Protein AF-A0A1M4X8H1-F1 (afdb_monomer)

Secondary structure (DSSP, 8-state):
--EEEEETTEEEEEEEGGG--EEEEEETTEEEEEETTTS-SS-GGGBSS-EEEETTEEEEEEESS-THHHHHHHHHHTT---HHHHHHHHHHHHHHHHHHHT-EEEEEEEE---SS-EEEEES-TTS-EEEEESSPPPHHHHHHHHHHHS-EEEPPPEEEEEEGGGBPPPSS-TT-GGG-HHHHHHHHTTSS-SBTTTB-SS-HHHHHHHTTS-HHHHHHHHHSHHHHHHHHHHHTT---TTS-GGG--EEEEETTEEEEEE-HHHHHHHHHTT-SEEEEEEEEEEEPP--S------------------HHHHHHHHHHHHHTTT--HHHHHHHHHTT--HHHHHHHHHHHHTS-HHHHHHHHHHHHHH-----

pLDDT: mean 79.28, std 17.09, range [27.56, 97.06]

Mean predicted aligned error: 10.89 Å

Radius of gyration: 27.31 Å; Cα contacts (8 Å, |Δi|>4): 547; chains: 1; bounding box: 54×64×92 Å

Sequence (375 aa):
MSENSIKGNIITFKGTQKEQPVFTIKFNNSDFTYVSTRGLQGDKNELNEPFELLPSIYCTIKKRWDDDLQERYYNKYMNSSNFVKKFPFLLTMLINNYRYNNQDIEIILEIKNKRDNIEVSEGIFNDTNLIYKNKDDSLYEKTNKDRSESNYNVSEPLGMYVDTEKIFYPPAMGGGANRCIVWNIFQTLNLMNTFKEDYKAFDVNTMLEASSYNEEILELCSNYDTCSYILEKFRNGTYSTSEGMHDNIELTEYKGYYFPVEGKHRVCIAKRFKIPKIYAEVTGCIDIEKGEEQEDKPLYLKNLNFNSFTEEDILNAHYDVFKNLGLEDDNIKFLTEQGLTDAEVIEYIEKTTKKSLLELSREASEDKSKYKWGN

Foldseek 3Di:
DWDWDDDPQKIKTKDFLLVFWWKWKDWAPDIDIDTPPPPPPPDPVQAQDWDDLFQQKIKHKHWPDDPVPLVVLCVVPVPPPDVVSCVVNVVVVVVVVVCNRGTMMMMMIGRLFLAIWIWMWTDDPVDTDTDDTNDDDDPCRVQVVCVVPFDFDKDAWDKDKDFLVQEAQAQDDPPDQVQQPLSLLCVLLCQQPLDDNRDHVDGPRLSLVLLLPPPVSLVVQCPRPVSVVLLVCLVVVVDDPVPPPQQAFEWEDDPSHTHTDHPSSSSSSCVSVVSGIDIHTYMYTHGDDDDDDDDPPPPPPPPPVPPPDGSVSNRCSQCVSLVLLVDDPVLSSCCRSVNDRSNVNQVSSCVVSVHHSVRSSVVSVVVVVVPPPDD

Nearest PDB structures (foldseek):
  6ky4-assembly1_A  TM=6.522E-01  e=9.861E-02  Arabidopsis thaliana
  6sdk-assembly1_B  TM=2.630E-01  e=9.118E-03  Bacillus subtilis subsp. subtilis str. 168
  6pnq-assembly1_B  TM=2.101E-01  e=4.160E-01  Rattus norvegicus
  3nyb-assembly1_A  TM=2.176E-01  e=1.066E+00  Saccharomyces cerevisiae

Solvent-accessible surface area (backbone atoms only — not comparable to full-atom values): 21381 Å² total; per-residue (Å²): 128,70,54,74,49,75,60,89,54,35,40,36,46,33,29,33,49,67,72,41,57,36,34,28,42,32,52,66,87,37,79,45,78,47,46,80,81,77,79,67,89,81,54,87,80,54,60,68,40,78,43,77,50,36,76,49,27,31,38,29,41,41,64,83,72,77,77,61,62,59,56,58,50,44,76,74,47,74,90,60,90,48,66,82,68,46,48,60,52,54,52,48,50,52,50,48,50,54,45,57,38,64,32,56,35,39,41,36,38,40,54,46,38,53,49,64,48,41,37,34,24,42,36,51,100,90,66,55,46,84,73,48,67,78,58,78,76,49,72,66,55,49,54,52,50,51,56,70,75,50,63,57,48,75,48,76,72,42,81,44,77,42,55,37,87,46,38,54,67,36,76,60,66,87,84,51,50,92,75,34,74,68,48,38,38,38,51,63,51,32,37,51,61,36,39,93,91,61,44,49,83,32,55,55,29,53,45,57,56,26,47,44,76,37,65,69,56,45,51,53,46,53,69,34,73,72,48,26,54,53,51,49,28,58,75,70,66,66,66,59,85,87,47,58,85,92,69,45,32,30,30,39,35,51,98,87,32,30,44,57,74,38,40,36,67,62,53,46,51,34,52,55,69,65,43,67,60,46,73,29,37,35,27,40,57,43,78,56,79,94,72,78,87,74,75,78,70,77,78,77,70,72,80,70,80,70,77,82,75,54,50,64,56,54,31,51,31,56,51,50,40,44,40,76,65,68,46,55,71,72,58,56,45,47,49,28,48,72,33,50,50,68,40,52,47,52,53,49,50,26,65,73,55,71,40,50,69,66,55,52,26,51,55,52,51,56,57,52,62,74,62,67,75,78,132

Organism: NCBI:txid1123404

Structure (mmCIF, N/CA/C/O backbone):
data_AF-A0A1M4X8H1-F1
#
_entry.id   AF-A0A1M4X8H1-F1
#
loop_
_atom_site.group_PDB
_atom_site.id
_atom_site.type_symbol
_atom_site.label_atom_id
_atom_site.label_alt_id
_atom_site.label_comp_id
_atom_site.label_asym_id
_atom_site.label_entity_id
_atom_site.label_seq_id
_atom_site.pdbx_PDB_ins_code
_atom_site.Cartn_x
_atom_site.Cartn_y
_atom_site.Cartn_z
_atom_site.occupancy
_atom_site.B_iso_or_equiv
_atom_site.auth_seq_id
_atom_site.auth_comp_id
_atom_site.auth_asym_id
_atom_site.auth_atom_id
_atom_site.pdbx_PDB_model_num
ATOM 1 N N . MET A 1 1 ? -14.802 -17.863 30.064 1.00 43.75 1 MET A N 1
ATOM 2 C CA . MET A 1 1 ? -14.793 -18.555 28.748 1.00 43.75 1 MET A CA 1
ATOM 3 C C . MET A 1 1 ? -14.907 -17.466 27.715 1.00 43.75 1 MET A C 1
ATOM 5 O O . MET A 1 1 ? -15.976 -16.873 27.613 1.00 43.75 1 MET A O 1
ATOM 9 N N . SER A 1 2 ? -13.801 -17.155 27.044 1.00 57.81 2 SER A N 1
ATOM 10 C CA . SER A 1 2 ? -13.831 -16.251 25.906 1.00 57.81 2 SER A CA 1
ATOM 11 C C . SER A 1 2 ? -14.573 -16.924 24.755 1.00 57.81 2 SER A C 1
ATOM 13 O O . SER A 1 2 ? -14.403 -18.117 24.505 1.00 57.81 2 SER A O 1
ATOM 15 N N . GLU A 1 3 ? -15.461 -16.179 24.110 1.00 67.62 3 GLU A N 1
ATOM 16 C CA . GLU A 1 3 ? -16.191 -16.639 22.932 1.00 67.62 3 GLU A CA 1
ATOM 17 C C . GLU A 1 3 ? -15.924 -15.629 21.826 1.00 67.62 3 GLU A C 1
ATOM 19 O O . GLU A 1 3 ? -16.371 -14.481 21.897 1.00 67.62 3 GLU A O 1
ATOM 24 N N . ASN A 1 4 ? -15.157 -16.056 20.826 1.00 73.75 4 ASN A N 1
ATOM 25 C CA . ASN A 1 4 ? -14.855 -15.231 19.671 1.00 73.75 4 ASN A CA 1
ATOM 26 C C . ASN A 1 4 ? -15.752 -15.647 18.515 1.00 73.75 4 ASN A C 1
ATOM 28 O O . ASN A 1 4 ? -15.968 -16.835 18.269 1.00 73.75 4 ASN A O 1
ATOM 32 N N . SER A 1 5 ? -16.273 -14.665 17.791 1.00 79.88 5 SER A N 1
ATOM 33 C CA . SER A 1 5 ? -17.082 -14.920 16.603 1.00 79.88 5 SER A CA 1
ATOM 34 C C . SER A 1 5 ? -16.660 -14.011 15.466 1.00 79.88 5 SER A C 1
ATOM 36 O O . SER A 1 5 ? -16.426 -12.821 15.677 1.00 79.88 5 SER A O 1
ATOM 38 N N . ILE A 1 6 ? -16.635 -14.567 14.258 1.00 86.56 6 ILE A N 1
ATOM 39 C CA . ILE A 1 6 ? -16.392 -13.828 13.023 1.00 86.56 6 ILE A CA 1
ATOM 40 C C . ILE A 1 6 ? -17.665 -13.882 12.191 1.00 86.56 6 ILE A C 1
ATOM 42 O O . ILE A 1 6 ? -18.226 -14.956 11.962 1.00 86.56 6 ILE A O 1
ATOM 46 N N . LYS A 1 7 ? -18.111 -12.727 11.704 1.00 86.12 7 LYS A N 1
ATOM 47 C CA . LYS A 1 7 ? -19.209 -12.637 10.744 1.00 86.12 7 LYS A CA 1
ATOM 48 C C . LYS A 1 7 ? -18.837 -11.656 9.640 1.00 86.12 7 LYS A C 1
ATOM 50 O O . LYS A 1 7 ? -19.030 -10.452 9.777 1.00 86.12 7 LYS A O 1
ATOM 55 N N . GLY A 1 8 ? -18.321 -12.190 8.535 1.00 85.62 8 GLY A N 1
ATOM 56 C CA . GLY A 1 8 ? -17.800 -11.371 7.443 1.00 85.62 8 GLY A CA 1
ATOM 57 C C . GLY A 1 8 ? -16.584 -10.576 7.910 1.00 85.62 8 GLY A C 1
ATOM 58 O O . GLY A 1 8 ? -15.588 -11.165 8.315 1.00 85.62 8 GLY A O 1
ATOM 59 N N . ASN A 1 9 ? -16.691 -9.252 7.879 1.00 89.06 9 ASN A N 1
ATOM 60 C CA . ASN A 1 9 ? -15.641 -8.323 8.285 1.00 89.06 9 ASN A CA 1
ATOM 61 C C . ASN A 1 9 ? -15.756 -7.840 9.743 1.00 89.06 9 ASN A C 1
ATOM 63 O O . ASN A 1 9 ? -15.010 -6.954 10.158 1.00 89.06 9 ASN A O 1
ATOM 67 N N . ILE A 1 10 ? -16.705 -8.392 10.504 1.00 93.25 10 ILE A N 1
ATOM 68 C CA . ILE A 1 10 ? -16.899 -8.080 11.919 1.00 93.25 10 ILE A CA 1
ATOM 69 C C . ILE A 1 10 ? -16.307 -9.207 12.760 1.00 93.25 10 ILE A C 1
ATOM 71 O O . ILE A 1 10 ? -16.701 -10.370 12.620 1.00 93.25 10 ILE A O 1
ATOM 75 N N . ILE A 1 11 ? -15.398 -8.847 13.660 1.00 91.56 11 ILE A N 1
ATOM 76 C CA . ILE A 1 11 ? -14.773 -9.739 14.634 1.00 91.56 11 ILE A CA 1
ATOM 77 C C . ILE A 1 11 ? -15.236 -9.311 16.017 1.00 91.56 11 ILE A C 1
ATOM 79 O O . ILE A 1 11 ? -15.228 -8.130 16.353 1.00 91.56 11 ILE A O 1
ATOM 83 N N . THR A 1 12 ? -15.674 -10.264 16.827 1.00 89.25 12 THR A N 1
ATOM 84 C CA . THR A 1 12 ? -16.136 -9.996 18.187 1.00 89.25 12 THR A CA 1
ATOM 85 C C . THR A 1 12 ? -15.334 -10.819 19.172 1.00 89.25 12 THR A C 1
ATOM 87 O O . THR A 1 12 ? -15.290 -12.041 19.046 1.00 89.25 12 THR A O 1
ATOM 90 N N . PHE A 1 13 ? -14.757 -10.139 20.158 1.00 86.69 13 PHE A N 1
ATOM 91 C CA . PHE A 1 13 ? -14.056 -10.727 21.289 1.00 86.69 13 PHE A CA 1
ATOM 92 C C . PHE A 1 13 ? -14.892 -10.537 22.544 1.00 86.69 13 PHE A C 1
ATOM 94 O O . PHE A 1 13 ? -15.178 -9.403 22.939 1.00 86.69 13 PHE A O 1
ATOM 101 N N . LYS A 1 14 ? -15.282 -11.641 23.180 1.00 85.62 14 LYS A N 1
ATOM 102 C CA . LYS A 1 14 ? -16.001 -11.615 24.457 1.00 85.62 14 LYS A CA 1
ATOM 103 C C . LYS A 1 14 ? -15.141 -12.218 25.540 1.00 85.62 14 LYS A C 1
ATOM 105 O O . LYS A 1 14 ? -14.516 -13.253 25.338 1.00 85.62 14 LYS A O 1
ATOM 110 N N . GLY A 1 15 ? -15.161 -11.601 26.708 1.00 80.88 15 GLY A N 1
ATOM 111 C CA . GLY A 1 15 ? -14.486 -12.121 27.884 1.00 80.88 15 GLY A CA 1
ATOM 112 C C . GLY A 1 15 ? -14.862 -11.329 29.119 1.00 80.88 15 GLY A C 1
ATOM 113 O O . GLY A 1 15 ? -15.598 -10.344 29.058 1.00 80.88 15 GLY A O 1
ATOM 114 N N . THR A 1 16 ? -14.341 -11.755 30.257 1.00 77.88 16 THR A N 1
ATOM 115 C CA . THR A 1 16 ? -14.433 -10.958 31.482 1.00 77.88 16 THR A CA 1
ATOM 116 C C . THR A 1 16 ? -13.255 -9.990 31.574 1.00 77.88 16 THR A C 1
ATOM 118 O O . THR A 1 16 ? -12.155 -10.287 31.112 1.00 77.88 16 THR A O 1
ATOM 121 N N . GLN A 1 17 ? -13.436 -8.833 32.212 1.00 74.38 17 GLN A N 1
ATOM 122 C CA . GLN A 1 17 ? -12.347 -7.862 32.419 1.00 74.38 17 GLN A CA 1
ATOM 123 C C . GLN A 1 17 ? -11.106 -8.478 33.074 1.00 74.38 17 GLN A C 1
ATOM 125 O O . GLN A 1 17 ? -9.981 -8.132 32.717 1.00 74.38 17 GLN A O 1
ATOM 130 N N . LYS A 1 18 ? -11.296 -9.405 34.016 1.00 74.12 18 LYS A N 1
ATOM 131 C CA . LYS A 1 18 ? -10.210 -10.131 34.680 1.00 74.12 18 LYS A CA 1
ATOM 132 C C . LYS A 1 18 ? -9.420 -11.016 33.721 1.00 74.12 18 LYS A C 1
ATOM 134 O O . LYS A 1 18 ? -8.220 -11.172 33.920 1.00 74.12 18 LYS A O 1
ATOM 139 N N . GLU A 1 19 ? -10.078 -11.596 32.721 1.00 71.19 19 GLU A N 1
ATOM 140 C CA . GLU A 1 19 ? -9.427 -12.392 31.675 1.00 71.19 19 GLU A CA 1
ATOM 141 C C . GLU A 1 19 ? -8.658 -11.506 30.682 1.00 71.19 19 GLU A C 1
ATOM 143 O O . GLU A 1 19 ? -7.831 -12.036 29.954 1.00 71.19 19 GLU A O 1
ATOM 148 N N . GLN A 1 20 ? -8.882 -10.181 30.696 1.00 70.69 20 GLN A N 1
ATOM 149 C CA . GLN A 1 20 ? -8.251 -9.199 29.813 1.00 70.69 20 GLN A CA 1
ATOM 150 C C . GLN A 1 20 ? -8.293 -9.658 28.352 1.00 70.69 20 GLN A C 1
ATOM 152 O O . GLN A 1 20 ? -7.253 -10.052 27.842 1.00 70.69 20 GLN A O 1
ATOM 157 N N . PRO A 1 21 ? -9.447 -9.632 27.656 1.00 71.00 21 PRO A N 1
ATOM 158 C CA . PRO A 1 21 ? -9.470 -10.003 26.242 1.00 71.00 21 PRO A CA 1
ATOM 159 C C . PRO A 1 21 ? -8.381 -9.222 25.489 1.00 71.00 21 PRO A C 1
ATOM 161 O O . PRO A 1 21 ? -8.355 -7.984 25.555 1.00 71.00 21 PRO A O 1
ATOM 164 N N . VAL A 1 22 ? -7.459 -9.971 24.870 1.00 77.06 22 VAL A N 1
ATOM 165 C CA . VAL A 1 22 ? -6.308 -9.458 24.120 1.00 77.06 22 VAL A CA 1
ATOM 166 C C . VAL A 1 22 ? -6.428 -9.901 22.676 1.00 77.06 22 VAL A C 1
ATOM 168 O O . VAL A 1 22 ? -6.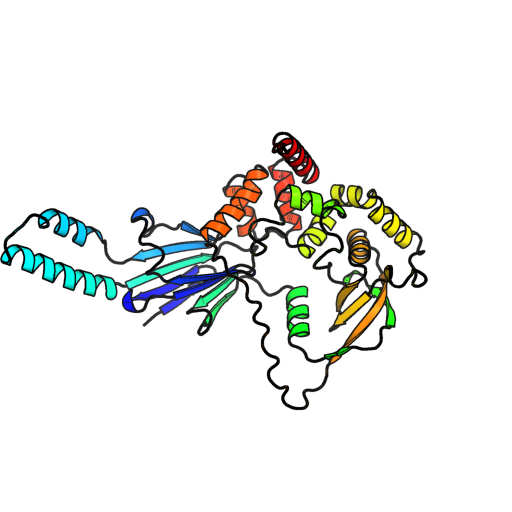668 -11.078 22.393 1.00 77.06 22 VAL A O 1
ATOM 171 N N . PHE A 1 23 ? -6.214 -8.958 21.774 1.00 83.06 23 PHE A N 1
ATOM 172 C CA . PHE A 1 23 ? -6.034 -9.244 20.364 1.00 83.06 23 PHE A CA 1
ATOM 173 C C . PHE A 1 23 ? -4.846 -8.455 19.829 1.00 83.06 23 PHE A C 1
ATOM 175 O O . PHE A 1 23 ? -4.494 -7.389 20.342 1.00 83.06 23 PHE A O 1
ATOM 182 N N . THR A 1 24 ? -4.253 -8.980 18.770 1.00 86.44 24 THR A N 1
ATOM 183 C CA . THR A 1 24 ? -3.197 -8.325 18.013 1.00 86.44 24 THR A CA 1
ATOM 184 C C . THR A 1 24 ? -3.720 -8.025 16.616 1.00 86.44 24 THR A C 1
ATOM 186 O O . THR A 1 24 ? -4.284 -8.908 15.971 1.00 86.44 24 THR A O 1
ATOM 189 N N . ILE A 1 25 ? -3.534 -6.792 16.148 1.00 87.94 25 ILE A N 1
ATOM 190 C CA . ILE A 1 25 ? -3.736 -6.405 14.752 1.00 87.94 25 ILE A CA 1
ATOM 191 C C . ILE A 1 25 ? -2.362 -6.220 14.127 1.00 87.94 25 ILE A C 1
ATOM 193 O O . ILE A 1 25 ? -1.607 -5.339 14.532 1.00 87.94 25 ILE A O 1
ATOM 197 N N . LYS A 1 26 ? -2.064 -7.013 13.107 1.00 87.94 26 LYS A N 1
ATOM 198 C CA . LYS A 1 26 ? -0.971 -6.732 12.191 1.00 87.94 26 LYS A CA 1
ATOM 199 C C . LYS A 1 26 ? -1.518 -5.921 11.028 1.00 87.94 26 LYS A C 1
ATOM 201 O O . LYS A 1 26 ? -2.380 -6.392 10.287 1.00 87.94 26 LYS A O 1
ATOM 206 N N . PHE A 1 27 ? -1.035 -4.696 10.897 1.00 86.62 27 PHE A N 1
ATOM 207 C CA . PHE A 1 27 ? -1.392 -3.757 9.846 1.00 86.62 27 PHE A CA 1
ATOM 208 C C . PHE A 1 27 ? -0.156 -3.492 8.986 1.00 86.62 27 PHE A C 1
ATOM 210 O O . PHE A 1 27 ? 0.807 -2.857 9.422 1.00 86.62 27 PHE A O 1
ATOM 217 N N . ASN A 1 28 ? -0.168 -4.011 7.760 1.00 83.75 28 ASN A N 1
ATOM 218 C CA . ASN A 1 28 ? 0.991 -4.097 6.879 1.00 83.75 28 ASN A CA 1
ATOM 219 C C . ASN A 1 28 ? 2.182 -4.778 7.588 1.00 83.75 28 ASN A C 1
ATOM 221 O O . ASN A 1 28 ? 2.140 -5.979 7.857 1.00 83.75 28 ASN A O 1
ATOM 225 N N . ASN A 1 29 ? 3.232 -4.017 7.903 1.00 77.06 29 ASN A N 1
ATOM 226 C CA . ASN A 1 29 ? 4.440 -4.511 8.573 1.00 77.06 29 ASN A CA 1
ATOM 227 C C . ASN A 1 29 ? 4.504 -4.121 10.059 1.00 77.06 29 ASN A C 1
ATOM 229 O O . ASN A 1 29 ? 5.535 -4.323 10.695 1.00 77.06 29 ASN A O 1
ATOM 233 N N . SER A 1 30 ? 3.438 -3.519 10.592 1.00 80.50 30 SER A N 1
ATOM 234 C CA . SER A 1 30 ? 3.346 -3.060 11.977 1.00 80.50 30 SER A CA 1
ATOM 235 C C . SER A 1 30 ? 2.364 -3.902 12.771 1.00 80.50 30 SER A C 1
ATOM 237 O O . SER A 1 30 ? 1.381 -4.410 12.242 1.00 80.50 30 SER A O 1
ATOM 239 N N . ASP A 1 31 ? 2.643 -4.021 14.056 1.00 83.19 31 ASP A N 1
ATOM 240 C CA . ASP A 1 31 ? 2.085 -5.030 14.936 1.00 83.19 31 ASP A CA 1
ATOM 241 C C . ASP A 1 31 ? 1.556 -4.329 16.198 1.00 83.19 31 ASP A C 1
ATOM 243 O O . ASP A 1 31 ? 2.323 -3.726 16.950 1.00 83.19 31 ASP A O 1
ATOM 247 N N . PHE A 1 32 ? 0.246 -4.410 16.443 1.00 80.50 32 PHE A N 1
ATOM 248 C CA . PHE A 1 32 ? -0.453 -3.658 17.491 1.00 80.50 32 PHE A CA 1
ATOM 249 C C . PHE A 1 32 ? -1.185 -4.588 18.445 1.00 80.50 32 PHE A C 1
ATOM 251 O O . PHE A 1 32 ? -2.128 -5.272 18.052 1.00 80.50 32 PHE A O 1
ATOM 258 N N . THR A 1 33 ? -0.757 -4.632 19.709 1.00 79.19 33 THR A N 1
ATOM 259 C CA . THR A 1 33 ? -1.416 -5.457 20.732 1.00 79.19 33 THR A CA 1
ATOM 260 C C . THR A 1 33 ? -2.341 -4.617 21.590 1.00 79.19 33 THR A C 1
ATOM 262 O O . THR A 1 33 ? -1.907 -3.725 22.318 1.00 79.19 33 THR A O 1
ATOM 265 N N . TYR A 1 34 ? -3.611 -4.996 21.587 1.00 72.62 34 TYR A N 1
ATOM 266 C CA . TYR A 1 34 ? -4.654 -4.335 22.342 1.00 72.62 34 TYR A CA 1
ATOM 267 C C . TYR A 1 34 ? -5.064 -5.144 23.554 1.00 72.62 34 TYR A C 1
ATOM 269 O O . TYR A 1 34 ? -5.521 -6.280 23.453 1.00 72.62 34 TYR A O 1
ATOM 277 N N . VAL A 1 35 ? -4.971 -4.497 24.715 1.00 59.81 35 VAL A N 1
ATOM 278 C CA . VAL A 1 35 ? -5.514 -5.006 25.971 1.00 59.81 35 VAL A CA 1
ATOM 279 C C . VAL A 1 35 ? -6.638 -4.077 26.406 1.00 59.81 35 VAL A C 1
ATOM 281 O O . VAL A 1 35 ? -6.403 -2.893 26.660 1.00 59.81 35 VAL A O 1
ATOM 284 N N . SER A 1 36 ? -7.842 -4.628 26.576 1.00 55.22 36 SER A N 1
ATOM 285 C CA . SER A 1 36 ? -9.058 -3.908 27.013 1.00 55.22 36 SER A CA 1
ATOM 286 C C . SER A 1 36 ? -8.914 -3.033 28.271 1.00 55.22 36 SER A C 1
ATOM 288 O O . SER A 1 36 ? -9.790 -2.223 28.567 1.00 55.22 36 SER A O 1
ATOM 290 N N . THR A 1 37 ? -7.836 -3.195 29.044 1.00 49.25 37 THR A N 1
ATOM 291 C CA . THR A 1 37 ? -7.690 -2.633 30.392 1.00 49.25 37 THR A CA 1
ATOM 292 C C . THR A 1 37 ? -6.672 -1.494 30.511 1.00 49.25 37 THR A C 1
ATOM 294 O O . THR A 1 37 ? -6.737 -0.752 31.491 1.00 49.25 37 THR A O 1
ATOM 297 N N . ARG A 1 38 ? -5.747 -1.322 29.549 1.00 43.16 38 ARG A N 1
ATOM 298 C CA . ARG A 1 38 ? -4.660 -0.320 29.638 1.00 43.16 38 ARG A CA 1
ATOM 299 C C . ARG A 1 38 ? -4.809 0.890 28.712 1.00 43.16 38 ARG A C 1
ATOM 301 O O . ARG A 1 38 ? -4.272 1.934 29.057 1.00 43.16 38 ARG A O 1
ATOM 308 N N . GLY A 1 39 ? -5.537 0.781 27.600 1.00 47.00 39 GLY A N 1
ATOM 309 C CA . GLY A 1 39 ? -5.615 1.858 26.600 1.00 47.00 39 GLY A CA 1
ATOM 310 C C . GLY A 1 39 ? -6.693 2.926 26.824 1.00 47.00 39 GLY A C 1
ATOM 311 O O . GLY A 1 39 ? -6.626 3.974 26.208 1.00 47.00 39 GLY A O 1
ATOM 312 N N . LEU A 1 40 ? -7.698 2.689 27.679 1.00 48.62 40 LEU A N 1
ATOM 313 C CA . LEU A 1 40 ? -8.987 3.410 27.582 1.00 48.62 40 LEU A CA 1
ATOM 314 C C . LEU A 1 40 ? -9.450 4.057 28.896 1.00 48.62 40 LEU A C 1
ATOM 316 O O . LEU A 1 40 ? -10.642 4.225 29.138 1.00 48.62 40 LEU A O 1
ATOM 320 N N . GLN A 1 41 ? -8.514 4.399 29.786 1.00 43.28 41 GLN A N 1
ATOM 321 C CA . GLN A 1 41 ? -8.824 5.184 30.993 1.00 43.28 41 GLN A CA 1
ATOM 322 C C . GLN A 1 41 ? -9.039 6.685 30.698 1.00 43.28 41 GLN A C 1
ATOM 324 O O . GLN A 1 41 ? -9.303 7.439 31.631 1.00 43.28 41 GLN A O 1
ATOM 329 N N . GLY A 1 42 ? -8.921 7.108 29.431 1.00 40.91 42 GLY A N 1
ATOM 330 C CA . GLY A 1 42 ? -8.919 8.513 29.015 1.00 40.91 42 GLY A CA 1
ATOM 331 C C . GLY A 1 42 ? -10.292 9.177 28.959 1.00 40.91 42 GLY A C 1
ATOM 332 O O . GLY A 1 42 ? -10.463 10.216 29.587 1.00 40.91 42 GLY A O 1
ATOM 333 N N . ASP A 1 43 ? -11.281 8.584 28.283 1.00 44.47 43 ASP A N 1
ATOM 334 C CA . ASP A 1 43 ? -12.550 9.274 28.034 1.00 44.47 43 ASP A CA 1
ATOM 335 C C . ASP A 1 43 ? -13.774 8.359 28.151 1.00 44.47 43 ASP A C 1
ATOM 337 O O . ASP A 1 43 ? -13.945 7.376 27.435 1.00 44.47 43 ASP A O 1
ATOM 341 N N . LYS A 1 44 ? -14.697 8.723 29.052 1.00 48.03 44 LYS A N 1
ATOM 342 C CA . LYS A 1 44 ? -16.006 8.058 29.208 1.00 48.03 44 LYS A CA 1
ATOM 343 C C . LYS A 1 44 ? -16.873 8.143 27.937 1.00 48.03 44 LYS A C 1
ATOM 345 O O . LYS A 1 44 ? -17.852 7.407 27.840 1.00 48.03 44 LYS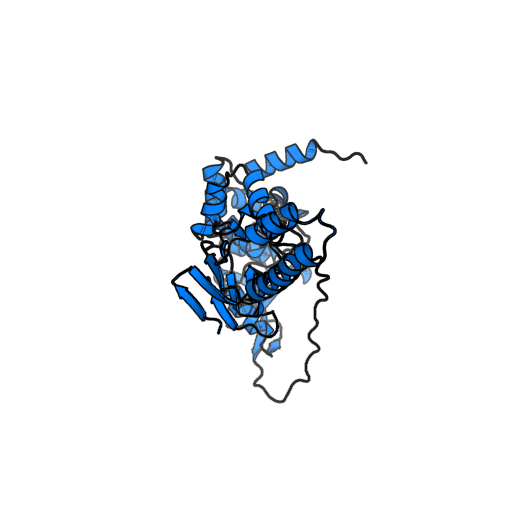 A O 1
ATOM 350 N N . ASN A 1 45 ? -16.524 9.023 26.995 1.00 46.06 45 ASN A N 1
ATOM 351 C CA . ASN A 1 45 ? -17.289 9.300 25.777 1.00 46.06 45 ASN A CA 1
ATOM 352 C C . ASN A 1 45 ? -17.112 8.246 24.669 1.00 46.06 45 ASN A C 1
ATOM 354 O O . ASN A 1 45 ? -17.905 8.232 23.740 1.00 46.06 45 ASN A O 1
ATOM 358 N N . GLU A 1 46 ? -16.130 7.345 24.770 1.00 54.16 46 GLU A N 1
ATOM 359 C CA . GLU A 1 46 ? -15.853 6.329 23.733 1.00 54.16 46 GLU A CA 1
ATOM 360 C C . GLU A 1 46 ? -16.512 4.969 24.020 1.00 54.16 46 GLU A C 1
ATOM 362 O O . GLU A 1 46 ? -16.392 4.008 23.258 1.00 54.16 46 GLU A O 1
ATOM 367 N N . LEU A 1 47 ? -17.219 4.845 25.147 1.00 64.06 47 LEU A N 1
ATOM 368 C CA . LEU A 1 47 ? -17.897 3.604 25.504 1.00 64.06 47 LEU A CA 1
ATOM 369 C C . LEU A 1 47 ? -19.208 3.470 24.731 1.00 64.06 47 LEU A C 1
ATOM 371 O O . LEU A 1 47 ? -20.096 4.311 24.835 1.00 64.06 47 LEU A O 1
ATOM 375 N N . ASN A 1 48 ? -19.367 2.334 24.049 1.00 72.00 48 ASN A N 1
ATOM 376 C CA . ASN A 1 48 ? -20.517 1.977 23.209 1.00 72.00 48 ASN A CA 1
ATOM 377 C C . ASN A 1 48 ? -20.661 2.739 21.879 1.00 72.00 48 ASN A C 1
ATOM 379 O O . ASN A 1 48 ? -21.584 2.411 21.130 1.00 72.00 48 ASN A O 1
ATOM 383 N N . GLU A 1 49 ? -19.761 3.667 21.549 1.00 81.88 49 GLU A N 1
ATOM 384 C CA . GLU A 1 49 ? -19.690 4.288 20.221 1.00 81.88 49 GLU A CA 1
ATOM 385 C C . GLU A 1 49 ? -18.493 3.741 19.424 1.00 81.88 49 GLU A C 1
ATOM 387 O O . GLU A 1 49 ? -17.456 3.418 20.009 1.00 81.88 49 GLU A O 1
ATOM 392 N N . PRO A 1 50 ? -18.632 3.556 18.100 1.00 87.62 50 PRO A N 1
ATOM 393 C CA . PRO A 1 50 ? -17.522 3.144 17.257 1.00 87.62 50 PRO A CA 1
ATOM 394 C C . PRO A 1 50 ? -16.536 4.298 17.057 1.00 87.62 50 PRO A C 1
ATOM 396 O O . PRO A 1 50 ? -16.942 5.404 16.704 1.00 87.62 50 PRO A O 1
ATOM 399 N N . PHE A 1 51 ? -15.244 4.016 17.186 1.00 87.88 51 PHE A N 1
ATOM 400 C CA . PHE A 1 51 ? -14.167 4.932 16.813 1.00 87.88 51 PHE A CA 1
ATOM 401 C C . PHE A 1 51 ? -13.224 4.268 15.809 1.00 87.88 51 PHE A C 1
ATOM 403 O O . PHE A 1 51 ? -13.132 3.040 15.738 1.00 87.88 51 PHE A O 1
ATOM 410 N N . GLU A 1 52 ? -12.555 5.074 14.990 1.00 91.69 52 GLU A N 1
ATOM 411 C CA . GLU A 1 52 ? -11.583 4.578 14.017 1.00 91.69 52 GLU A CA 1
ATOM 412 C C . GLU A 1 52 ? -10.250 4.334 14.721 1.00 91.69 52 GLU A C 1
ATOM 414 O O . GLU A 1 52 ? -9.652 5.250 15.272 1.00 91.69 52 GLU A O 1
ATOM 419 N N . LEU A 1 53 ? -9.831 3.074 14.752 1.00 89.94 53 LEU A N 1
ATOM 420 C CA . LEU A 1 53 ? -8.652 2.608 15.475 1.00 89.94 53 LEU A CA 1
ATOM 421 C C . LEU A 1 53 ? -7.386 2.722 14.619 1.00 89.94 53 LEU A C 1
ATOM 423 O O . LEU A 1 53 ? -6.332 3.146 15.073 1.00 89.94 53 LEU A O 1
ATOM 427 N N . LEU A 1 54 ? -7.528 2.305 13.367 1.00 91.12 54 LEU A N 1
ATOM 428 C CA . LEU A 1 54 ? -6.550 2.324 12.285 1.00 91.12 54 LEU A CA 1
ATOM 429 C C . LEU A 1 54 ? -7.325 2.673 11.005 1.00 91.12 54 LEU A C 1
ATOM 431 O O . LEU A 1 54 ? -8.554 2.560 11.018 1.00 91.12 54 LEU A O 1
ATOM 435 N N . PRO A 1 55 ? -6.664 3.061 9.899 1.00 92.62 55 PRO A N 1
ATOM 436 C CA . PRO A 1 55 ? -7.350 3.476 8.675 1.00 92.62 55 PRO A CA 1
ATOM 437 C C . PRO A 1 55 ? -8.458 2.502 8.248 1.00 92.62 55 PRO A C 1
ATOM 439 O O . PRO A 1 55 ? -8.177 1.360 7.873 1.00 92.62 55 PRO A O 1
ATOM 442 N N . SER A 1 56 ? -9.716 2.945 8.337 1.00 95.50 56 SER A N 1
ATOM 443 C CA . SER A 1 56 ? -10.932 2.157 8.068 1.00 95.50 56 SER A CA 1
ATOM 444 C C . SER A 1 56 ? -11.042 0.821 8.831 1.00 95.50 56 SER A C 1
ATOM 446 O O . SER A 1 56 ? -11.627 -0.155 8.343 1.00 95.50 56 SER A O 1
ATOM 448 N N . ILE A 1 57 ? -10.492 0.759 10.045 1.00 94.62 57 ILE A N 1
ATOM 449 C CA . ILE A 1 57 ? -10.726 -0.297 11.036 1.00 94.62 57 ILE A CA 1
ATOM 450 C C . ILE A 1 57 ? -11.404 0.352 12.236 1.00 94.62 57 ILE A C 1
ATOM 452 O O . ILE A 1 57 ? -10.802 1.165 12.934 1.00 94.62 57 ILE A O 1
ATOM 456 N N . TYR A 1 58 ? -12.653 -0.021 12.491 1.00 93.31 58 TYR A N 1
ATOM 457 C CA . TYR A 1 58 ? -13.460 0.575 13.549 1.00 93.31 58 TYR A CA 1
ATOM 458 C C . TYR A 1 58 ? -13.515 -0.342 14.764 1.00 93.31 58 TYR A C 1
ATOM 460 O O . TYR A 1 58 ? -13.728 -1.547 14.632 1.00 93.31 58 TYR A O 1
ATOM 468 N N . CYS A 1 59 ? -13.344 0.227 15.952 1.00 90.44 59 CYS A N 1
ATOM 469 C CA . CYS A 1 59 ? -13.433 -0.478 17.221 1.00 90.44 59 CYS A CA 1
ATOM 470 C C . CYS A 1 59 ? -14.646 0.023 18.005 1.00 90.44 59 CYS A C 1
ATOM 472 O O . CYS A 1 59 ? -14.906 1.219 18.080 1.00 90.44 59 CYS A O 1
ATOM 474 N N . THR A 1 60 ? -15.409 -0.891 18.597 1.00 87.62 60 THR A N 1
ATOM 475 C CA . THR A 1 60 ? -16.458 -0.571 19.569 1.00 87.62 60 THR A CA 1
ATOM 476 C C . THR A 1 60 ? -16.260 -1.418 20.807 1.00 87.62 60 THR A C 1
ATOM 478 O O . THR A 1 60 ? -16.156 -2.642 20.719 1.00 87.62 60 THR A O 1
ATOM 481 N N . ILE A 1 61 ? -16.269 -0.779 21.972 1.00 83.12 61 ILE A N 1
ATOM 482 C CA . ILE A 1 61 ? -16.100 -1.467 23.250 1.00 83.12 61 ILE A CA 1
ATOM 483 C C . ILE A 1 61 ? -17.377 -1.312 24.049 1.00 83.12 61 ILE A C 1
ATOM 485 O O . ILE A 1 61 ? -17.753 -0.214 24.466 1.00 83.12 61 ILE A O 1
ATOM 489 N N . LYS A 1 62 ? -18.051 -2.439 24.259 1.00 82.31 62 LYS A N 1
ATOM 490 C CA . LYS A 1 62 ? -19.283 -2.510 25.032 1.00 82.31 62 LYS A CA 1
ATOM 491 C C . LYS A 1 62 ? -18.972 -3.039 26.418 1.00 82.31 62 LYS A C 1
ATOM 493 O O . LYS A 1 62 ? -18.483 -4.158 26.586 1.00 82.31 62 LYS A O 1
ATOM 498 N N . LYS A 1 63 ? -19.289 -2.220 27.418 1.00 76.69 63 LYS A N 1
ATOM 499 C CA . LYS A 1 63 ? -19.269 -2.605 28.830 1.00 76.69 63 LYS A CA 1
ATOM 500 C C . LYS A 1 63 ? -20.695 -2.759 29.319 1.00 76.69 63 LYS A C 1
ATOM 502 O O . LYS A 1 63 ? -21.577 -1.974 28.979 1.00 76.69 63 LYS A O 1
ATOM 507 N N . ARG A 1 64 ? -20.920 -3.767 30.155 1.00 64.44 64 ARG A N 1
ATOM 508 C CA . ARG A 1 64 ? -22.256 -4.041 30.688 1.00 64.44 64 ARG A CA 1
ATOM 509 C C . ARG A 1 64 ? -22.689 -3.054 31.777 1.00 64.44 64 ARG A C 1
ATOM 511 O O . ARG A 1 64 ? -23.891 -2.919 31.999 1.00 64.44 64 ARG A O 1
ATOM 518 N N . TRP A 1 65 ? -21.749 -2.400 32.467 1.00 63.53 65 TRP A N 1
ATOM 519 C CA . TRP A 1 65 ? -22.021 -1.529 33.615 1.00 63.53 65 TRP A CA 1
ATOM 520 C C . TRP A 1 65 ? -21.467 -0.116 33.442 1.00 63.53 65 TRP A C 1
ATOM 522 O O . TRP A 1 65 ? -20.451 0.093 32.790 1.00 63.53 65 TRP A O 1
ATOM 532 N N . ASP A 1 66 ? -22.178 0.830 34.052 1.00 56.84 66 ASP A N 1
ATOM 533 C CA . ASP A 1 66 ? -21.869 2.256 34.061 1.00 56.84 66 ASP A CA 1
ATOM 534 C C . ASP A 1 66 ? -20.975 2.585 35.274 1.00 56.84 66 ASP A C 1
ATOM 536 O O . ASP A 1 66 ? -21.348 2.318 36.425 1.00 56.84 66 ASP A O 1
ATOM 540 N N . ASP A 1 67 ? -19.787 3.142 35.020 1.00 57.91 67 ASP A N 1
ATOM 541 C CA . ASP A 1 67 ? -18.744 3.441 36.020 1.00 57.91 67 ASP A CA 1
ATOM 542 C C . ASP A 1 67 ? -19.162 4.563 37.008 1.00 57.91 67 ASP A C 1
ATOM 544 O O . ASP A 1 67 ? -18.494 4.833 38.012 1.00 57.91 67 ASP A O 1
ATOM 548 N N . ASP A 1 68 ? -20.313 5.202 36.778 1.00 58.41 68 ASP A N 1
ATOM 549 C CA . ASP A 1 68 ? -20.759 6.415 37.471 1.00 58.41 68 ASP A CA 1
ATOM 550 C C . ASP A 1 68 ? -21.151 6.208 38.953 1.00 58.41 68 ASP A C 1
ATOM 552 O O . ASP A 1 68 ? -21.239 7.143 39.755 1.00 58.41 68 ASP A O 1
ATOM 556 N N . LEU A 1 69 ? -21.357 4.960 39.382 1.00 57.50 69 LEU A N 1
ATOM 557 C CA . LEU A 1 69 ? -21.773 4.646 40.754 1.00 57.50 69 LEU A CA 1
ATOM 558 C C . LEU A 1 69 ? -20.658 4.896 41.784 1.00 57.50 69 LEU A C 1
ATOM 560 O O . LEU A 1 69 ? -20.940 5.327 42.904 1.00 57.50 69 LEU A O 1
ATOM 564 N N . GLN A 1 70 ? -19.394 4.661 41.420 1.00 59.62 70 GLN A N 1
ATOM 565 C CA . GLN A 1 70 ? -18.254 4.891 42.313 1.00 59.62 70 GLN A CA 1
ATOM 566 C C . GLN A 1 70 ? -18.022 6.385 42.553 1.00 59.62 70 GLN A C 1
ATOM 568 O O . GLN A 1 70 ? -17.817 6.797 43.696 1.00 59.62 70 GLN A O 1
ATOM 573 N N . GLU A 1 71 ? -18.113 7.192 41.499 1.00 62.50 71 GLU A N 1
ATOM 574 C CA . GLU A 1 71 ? -17.930 8.642 41.551 1.00 62.50 71 GLU A CA 1
ATOM 575 C C . GLU A 1 71 ? -19.041 9.320 42.363 1.00 62.50 71 GLU A C 1
ATOM 577 O O . GLU A 1 71 ? -18.765 10.101 43.280 1.00 62.50 71 GLU A O 1
ATOM 582 N N . ARG A 1 72 ? -20.303 8.921 42.139 1.00 64.19 72 ARG A N 1
ATOM 583 C CA . ARG A 1 72 ? -21.448 9.384 42.942 1.00 64.19 72 ARG A CA 1
ATOM 584 C C . ARG A 1 72 ? -21.282 9.073 44.433 1.00 64.19 72 ARG A C 1
ATOM 586 O O . ARG A 1 72 ? -21.615 9.909 45.275 1.00 64.19 72 ARG A O 1
ATOM 593 N N . TYR A 1 73 ? -20.773 7.889 44.787 1.00 64.12 73 TYR A N 1
ATOM 594 C CA . TYR A 1 73 ? -20.544 7.522 46.189 1.00 64.12 73 TYR A CA 1
ATOM 595 C C . TYR A 1 73 ? -19.316 8.212 46.791 1.00 64.12 73 TYR A C 1
ATOM 597 O O . TYR A 1 73 ? -19.386 8.677 47.928 1.00 64.12 73 TYR A O 1
ATOM 605 N N . TYR A 1 74 ? -18.214 8.329 46.049 1.00 63.03 74 TYR A N 1
ATOM 606 C CA . TYR A 1 74 ? -17.021 9.046 46.498 1.00 63.03 74 TYR A CA 1
ATOM 607 C C . TYR A 1 74 ? -17.355 10.499 46.850 1.00 63.03 74 TYR A C 1
ATOM 609 O O . TYR A 1 74 ? -17.151 10.914 47.993 1.00 63.03 74 TYR A O 1
ATOM 617 N N . ASN A 1 75 ? -18.002 11.224 45.934 1.00 69.44 75 ASN A N 1
ATOM 618 C CA . ASN A 1 75 ? -18.386 12.623 46.136 1.00 69.44 75 ASN A CA 1
ATOM 619 C C . ASN A 1 75 ? -19.328 12.815 47.334 1.00 69.44 75 ASN A C 1
ATOM 621 O O . ASN A 1 75 ? -19.253 13.819 48.043 1.00 69.44 75 ASN A O 1
ATOM 625 N N . LYS A 1 76 ? -20.184 11.829 47.623 1.00 71.50 76 LYS A N 1
ATOM 626 C CA . LYS A 1 76 ? -21.123 11.886 48.751 1.00 71.50 76 LYS A CA 1
ATOM 627 C C . LYS A 1 76 ? -20.460 11.693 50.121 1.00 71.50 76 LYS A C 1
ATOM 629 O O . LYS A 1 76 ? -20.992 12.184 51.118 1.00 71.50 76 LYS A O 1
ATOM 634 N N . TYR A 1 77 ? -19.335 10.977 50.202 1.00 69.06 77 TYR A N 1
ATOM 635 C CA . TYR A 1 77 ? -18.768 10.529 51.485 1.00 69.06 77 TYR A CA 1
ATOM 636 C C . TYR A 1 77 ? -17.301 10.921 51.735 1.00 69.06 77 TYR A C 1
ATOM 638 O O . TYR A 1 77 ? -16.840 10.727 52.866 1.00 69.06 77 TYR A O 1
ATOM 646 N N . MET A 1 78 ? -16.596 11.519 50.762 1.00 65.75 78 MET A N 1
ATOM 647 C CA . MET A 1 78 ? -15.173 11.906 50.851 1.00 65.75 78 MET A CA 1
ATOM 648 C C . MET A 1 78 ? -14.844 12.748 52.102 1.00 65.75 78 MET A C 1
ATOM 650 O O . MET A 1 78 ? -13.814 12.542 52.736 1.00 65.75 78 MET A O 1
ATOM 654 N N . ASN A 1 79 ? -15.767 13.615 52.535 1.00 67.31 79 ASN A N 1
ATOM 655 C CA . ASN A 1 79 ? -15.580 14.517 53.682 1.00 67.31 79 ASN A CA 1
ATOM 656 C C . ASN A 1 79 ? -16.090 13.964 55.029 1.00 67.31 79 ASN A C 1
ATOM 658 O O . ASN A 1 79 ? -16.180 14.696 56.015 1.00 67.31 79 ASN A O 1
ATOM 662 N N . SER A 1 80 ? -16.470 12.684 55.108 1.00 67.62 80 SER A N 1
ATOM 663 C CA . SER A 1 80 ? -17.044 12.110 56.333 1.00 67.62 80 SER A CA 1
ATOM 664 C C . SER A 1 80 ? -15.984 11.474 57.249 1.00 67.62 80 SER A C 1
ATOM 666 O O . SER A 1 80 ? -15.201 10.624 56.834 1.00 67.62 80 SER A O 1
ATOM 668 N N . SER A 1 81 ? -15.963 11.851 58.535 1.00 67.25 81 SER A N 1
ATOM 669 C CA . SER A 1 81 ? -14.986 11.364 59.532 1.00 67.25 81 SER A CA 1
ATOM 670 C C . SER A 1 81 ? -15.403 10.082 60.269 1.00 67.25 81 SER A C 1
ATOM 672 O O . SER A 1 81 ? -14.614 9.513 61.018 1.00 67.25 81 SER A O 1
ATOM 674 N N . ASN A 1 82 ? -16.632 9.599 60.065 1.00 69.38 82 ASN A N 1
ATOM 675 C CA . ASN A 1 82 ? -17.231 8.544 60.883 1.00 69.38 82 ASN A CA 1
ATOM 676 C C . ASN A 1 82 ? -17.027 7.146 60.262 1.00 69.38 82 ASN A C 1
ATOM 678 O O . ASN A 1 82 ? -17.442 6.911 59.127 1.00 69.38 82 ASN A O 1
ATOM 682 N N . PHE A 1 83 ? -16.432 6.205 61.006 1.00 66.81 83 PHE A N 1
ATOM 683 C CA . PHE A 1 83 ? -16.143 4.833 60.553 1.00 66.81 83 PHE A CA 1
ATOM 684 C C . PHE A 1 83 ? -17.388 4.105 60.019 1.00 66.81 83 PHE A C 1
ATOM 686 O O . PHE A 1 83 ? -17.326 3.463 58.975 1.00 66.81 83 PHE A O 1
ATOM 693 N N . VAL A 1 84 ? -18.548 4.301 60.656 1.00 67.06 84 VAL A N 1
ATOM 694 C CA . VAL A 1 84 ? -19.832 3.717 60.219 1.00 67.06 84 VAL A CA 1
ATOM 695 C C . VAL A 1 84 ? -20.282 4.266 58.858 1.00 67.06 84 VAL A C 1
ATOM 697 O O . VAL A 1 84 ? -20.948 3.568 58.105 1.00 67.06 84 VAL A O 1
ATOM 700 N N . LYS A 1 85 ? -19.888 5.497 58.500 1.00 66.62 85 LYS A N 1
ATOM 701 C CA . LYS A 1 85 ? -20.142 6.083 57.170 1.00 66.62 85 LYS A CA 1
ATOM 702 C C . LYS A 1 85 ? -19.105 5.637 56.130 1.00 66.62 85 LYS A C 1
ATOM 704 O O . LYS A 1 85 ? -19.437 5.551 54.952 1.00 66.62 85 LYS A O 1
ATOM 709 N N . LYS A 1 86 ? -17.883 5.300 56.562 1.00 67.56 86 LYS A N 1
ATOM 710 C CA . LYS A 1 86 ? -16.798 4.784 55.705 1.00 67.56 86 LYS A CA 1
ATOM 711 C C . LYS A 1 86 ? -16.902 3.283 55.415 1.00 67.56 86 LYS A C 1
ATOM 713 O O . LYS A 1 86 ? -16.453 2.851 54.362 1.00 67.56 86 LYS A O 1
ATOM 718 N N . PHE A 1 87 ? -17.502 2.484 56.298 1.00 72.12 87 PHE A N 1
ATOM 719 C CA . PHE A 1 87 ? -17.674 1.043 56.078 1.00 72.12 87 PHE A CA 1
ATOM 720 C C . PHE A 1 87 ? -18.513 0.718 54.823 1.00 72.12 87 PHE A C 1
ATOM 722 O O . PHE A 1 87 ? -18.041 -0.061 53.996 1.00 72.12 87 PHE A O 1
ATOM 729 N N . PRO A 1 88 ? -19.677 1.361 54.584 1.00 69.69 88 PRO A N 1
ATOM 730 C CA . PRO A 1 88 ? -20.402 1.236 53.323 1.00 69.69 88 PRO A CA 1
ATOM 731 C C . PRO A 1 88 ? -19.556 1.632 52.117 1.00 69.69 88 PRO A C 1
ATOM 733 O O . PRO A 1 88 ? -19.642 0.975 51.090 1.00 69.69 88 PRO A O 1
ATOM 736 N N . PHE A 1 89 ? -18.714 2.663 52.235 1.00 70.56 89 PHE A N 1
ATOM 737 C CA . PHE A 1 89 ? -17.808 3.081 51.165 1.00 70.56 89 PHE A CA 1
ATOM 738 C C . PHE A 1 89 ? -16.755 2.006 50.848 1.00 70.56 89 PHE A C 1
ATOM 740 O O . PHE A 1 89 ? -16.572 1.664 49.687 1.00 70.56 89 PHE A O 1
ATOM 747 N N . LEU A 1 90 ? -16.121 1.418 51.866 1.00 71.00 90 LEU A N 1
ATOM 748 C CA . LEU A 1 90 ? -15.116 0.358 51.711 1.00 71.00 90 LEU A CA 1
ATOM 749 C C . LEU A 1 90 ? -15.728 -0.927 51.131 1.00 71.00 90 LEU A C 1
ATOM 751 O O . LEU A 1 90 ? -15.167 -1.532 50.220 1.00 71.00 90 LEU A O 1
ATOM 755 N N . LEU A 1 91 ? -16.923 -1.299 51.598 1.00 74.50 91 LEU A N 1
ATOM 756 C CA . LEU A 1 91 ? -17.694 -2.410 51.041 1.00 74.50 91 LEU A CA 1
ATOM 757 C C . LEU A 1 91 ? -18.113 -2.132 49.590 1.00 74.50 91 LEU A C 1
ATOM 759 O O . LEU A 1 91 ? -17.983 -3.007 48.742 1.00 74.50 91 LEU A O 1
ATOM 763 N N . THR A 1 92 ? -18.552 -0.908 49.286 1.00 70.25 92 THR A N 1
ATOM 764 C CA . THR A 1 92 ? -18.883 -0.478 47.917 1.00 70.25 92 THR A CA 1
ATOM 765 C C . THR A 1 92 ? -17.647 -0.522 47.023 1.00 70.25 92 THR A C 1
ATOM 767 O O . THR A 1 92 ? -17.743 -1.001 45.905 1.00 70.25 92 THR A O 1
ATOM 770 N N . MET A 1 93 ? -16.471 -0.120 47.516 1.00 68.88 93 MET A N 1
ATOM 771 C CA . MET A 1 93 ? -15.197 -0.241 46.799 1.00 68.88 93 MET A CA 1
ATOM 772 C C . MET A 1 93 ? -14.831 -1.693 46.490 1.00 68.88 93 MET A C 1
ATOM 774 O O . MET A 1 93 ? -14.451 -1.992 45.364 1.00 68.88 93 MET A O 1
ATOM 778 N N . LEU A 1 94 ? -14.958 -2.604 47.457 1.00 73.88 94 LEU A N 1
ATOM 779 C CA . LEU A 1 94 ? -14.674 -4.027 47.244 1.00 73.88 94 LEU A CA 1
ATOM 780 C C . LEU A 1 94 ? -15.669 -4.666 46.274 1.00 73.88 94 LEU A C 1
ATOM 782 O O . LEU A 1 94 ? -15.260 -5.397 45.374 1.00 73.88 94 LEU A O 1
ATOM 786 N N . ILE A 1 95 ? -16.960 -4.355 46.424 1.00 72.88 95 ILE A N 1
ATOM 787 C CA . ILE A 1 95 ? -18.007 -4.797 45.501 1.00 72.88 95 ILE A CA 1
ATOM 788 C C . ILE A 1 95 ? -17.730 -4.242 44.109 1.00 72.88 95 ILE A C 1
ATOM 790 O O . ILE A 1 95 ? -17.783 -5.009 43.162 1.00 72.88 95 ILE A O 1
ATOM 794 N N . ASN A 1 96 ? -17.390 -2.960 43.975 1.00 67.88 96 ASN A N 1
ATOM 795 C CA . ASN A 1 96 ? -17.088 -2.334 42.691 1.00 67.88 96 ASN A CA 1
ATOM 796 C C . ASN A 1 96 ? -15.826 -2.906 42.058 1.00 67.88 96 ASN A C 1
ATOM 798 O O . ASN A 1 96 ? -15.836 -3.158 40.868 1.00 67.88 96 ASN A O 1
ATOM 802 N N . ASN A 1 97 ? -14.773 -3.184 42.825 1.00 71.56 97 ASN A N 1
ATOM 803 C CA . ASN A 1 97 ? -13.565 -3.804 42.289 1.00 71.56 97 ASN A CA 1
ATOM 804 C C . ASN A 1 97 ? -13.830 -5.255 41.853 1.00 71.56 97 ASN A C 1
ATOM 806 O O . ASN A 1 97 ? -13.430 -5.675 40.771 1.00 71.56 97 ASN A O 1
ATOM 810 N N . TYR A 1 98 ? -14.562 -6.031 42.657 1.00 76.31 98 TYR A N 1
ATOM 811 C CA . TYR A 1 98 ? -15.010 -7.363 42.251 1.00 76.31 98 TYR A CA 1
ATOM 812 C C . TYR A 1 98 ? -15.876 -7.285 40.991 1.00 76.31 98 TYR A C 1
ATOM 814 O O . TYR A 1 98 ? -15.677 -8.046 40.052 1.00 76.31 98 TYR A O 1
ATOM 822 N N . ARG A 1 99 ? -16.811 -6.341 40.953 1.00 72.38 99 ARG A N 1
ATOM 823 C CA . ARG A 1 99 ? -17.698 -6.102 39.822 1.00 72.38 99 ARG A CA 1
ATOM 824 C C . ARG A 1 99 ? -16.926 -5.721 38.565 1.00 72.38 99 ARG A C 1
ATOM 826 O O . ARG A 1 99 ? -17.091 -6.385 37.556 1.00 72.38 99 ARG A O 1
ATOM 833 N N . TYR A 1 100 ? -16.049 -4.733 38.655 1.00 73.81 100 TYR A N 1
ATOM 834 C CA . TYR A 1 100 ? -15.177 -4.293 37.576 1.00 73.81 100 TYR A CA 1
ATOM 835 C C . TYR A 1 100 ? -14.361 -5.458 37.022 1.00 73.81 100 TYR A C 1
ATOM 837 O O . TYR A 1 100 ? -14.352 -5.676 35.824 1.00 73.81 100 TYR A O 1
ATOM 845 N N . ASN A 1 101 ? -13.752 -6.282 37.877 1.00 73.69 101 ASN A N 1
ATOM 846 C CA . ASN A 1 101 ? -12.978 -7.437 37.417 1.00 73.69 101 ASN A CA 1
ATOM 847 C C . ASN A 1 101 ? -13.843 -8.538 36.780 1.00 73.69 101 ASN A C 1
ATOM 849 O O . ASN A 1 101 ? -13.376 -9.245 35.896 1.00 73.69 101 ASN A O 1
ATOM 853 N N . ASN A 1 102 ? -15.092 -8.707 37.205 1.00 77.81 102 ASN A N 1
ATOM 854 C CA . ASN A 1 102 ? -15.980 -9.748 36.678 1.00 77.81 102 ASN A CA 1
ATOM 855 C C . ASN A 1 102 ? -17.013 -9.207 35.678 1.00 77.81 102 ASN A C 1
ATOM 857 O O . ASN A 1 102 ? -17.988 -9.898 35.395 1.00 77.81 102 ASN A O 1
ATOM 861 N N . GLN A 1 103 ? -16.843 -7.982 35.170 1.00 77.12 103 GLN A N 1
ATOM 862 C CA . GLN A 1 103 ? -17.746 -7.446 34.158 1.00 77.12 103 GLN A CA 1
ATOM 863 C C . GLN A 1 103 ? -17.476 -8.112 32.810 1.00 77.12 103 GLN A C 1
ATOM 865 O O . GLN A 1 103 ? -16.317 -8.307 32.428 1.00 77.12 103 GLN A O 1
ATOM 870 N N . ASP A 1 104 ? -18.554 -8.428 32.100 1.00 80.75 104 ASP A N 1
ATOM 871 C CA . ASP A 1 104 ? -18.486 -8.871 30.714 1.00 80.75 104 ASP A CA 1
ATOM 872 C C . ASP A 1 104 ? -18.077 -7.682 29.837 1.00 80.75 104 ASP A C 1
ATOM 874 O O . ASP A 1 104 ? -18.665 -6.595 29.930 1.00 80.75 104 ASP A O 1
ATOM 878 N N . ILE A 1 105 ? -17.081 -7.904 28.986 1.00 80.75 105 ILE A N 1
ATOM 879 C CA . ILE A 1 105 ? -16.647 -6.972 27.951 1.00 80.75 105 ILE A CA 1
ATOM 880 C C . ILE A 1 105 ? -16.870 -7.635 26.602 1.00 80.75 105 ILE A C 1
ATOM 882 O O . ILE A 1 105 ? -16.557 -8.812 26.409 1.00 80.75 105 ILE A O 1
ATOM 886 N N . GLU A 1 106 ? -17.370 -6.847 25.662 1.00 85.44 106 GLU A N 1
ATOM 887 C CA . GLU A 1 106 ? -17.432 -7.202 24.254 1.00 85.44 106 GLU A CA 1
ATOM 888 C C . GLU A 1 106 ? -16.658 -6.147 23.453 1.00 85.44 106 GLU A C 1
ATOM 890 O O . GLU A 1 106 ? -16.998 -4.963 23.485 1.00 85.44 106 GLU A O 1
ATOM 895 N N . ILE A 1 107 ? -15.602 -6.575 22.759 1.00 86.69 107 ILE A N 1
ATOM 896 C CA . ILE A 1 107 ? -14.854 -5.749 21.807 1.00 86.69 107 ILE A CA 1
ATOM 897 C C . ILE A 1 107 ? -15.273 -6.170 20.408 1.00 86.69 107 ILE A C 1
ATOM 899 O O . ILE A 1 107 ? -15.216 -7.351 20.066 1.00 86.69 107 ILE A O 1
ATOM 903 N N . ILE A 1 108 ? -15.691 -5.206 19.602 1.00 90.00 108 ILE A N 1
ATOM 904 C CA . ILE A 1 108 ? -16.137 -5.422 18.232 1.00 90.00 108 ILE A CA 1
ATOM 905 C C . ILE A 1 108 ? -15.183 -4.669 17.317 1.00 90.00 108 ILE A C 1
ATOM 907 O O . ILE A 1 108 ? -15.071 -3.451 17.423 1.00 90.00 108 ILE A O 1
ATOM 911 N N . LEU A 1 109 ? -14.521 -5.394 16.423 1.00 92.62 109 LEU A N 1
ATOM 912 C CA . LEU A 1 109 ? -13.745 -4.825 15.330 1.00 92.62 109 LEU A CA 1
ATOM 913 C C . LEU A 1 109 ? -14.549 -4.948 14.042 1.00 92.62 109 LEU A C 1
ATOM 915 O O . LEU A 1 109 ? -14.962 -6.047 13.675 1.00 92.62 109 LEU A O 1
ATOM 919 N N . GLU A 1 110 ? -14.748 -3.840 13.344 1.00 95.19 110 GLU A N 1
ATOM 920 C CA . GLU A 1 110 ? -15.294 -3.809 11.993 1.00 95.19 110 GLU A CA 1
ATOM 921 C C . GLU A 1 110 ? -14.187 -3.396 11.020 1.00 95.19 110 GLU A C 1
ATOM 923 O O . GLU A 1 110 ? -13.739 -2.249 10.997 1.00 95.19 110 GLU A O 1
ATOM 928 N N . ILE A 1 111 ? -13.737 -4.346 10.203 1.00 95.25 111 ILE A N 1
ATOM 929 C CA . ILE A 1 111 ? -12.644 -4.140 9.254 1.00 95.25 111 ILE A CA 1
ATOM 930 C C . ILE A 1 111 ? -13.248 -3.730 7.917 1.00 95.25 111 ILE A C 1
ATOM 932 O O . ILE A 1 111 ? -13.726 -4.564 7.149 1.00 95.25 111 ILE A O 1
ATOM 936 N N . LYS A 1 112 ? -13.272 -2.433 7.620 1.00 96.19 112 LYS A N 1
ATOM 937 C CA . LYS A 1 112 ? -13.729 -1.946 6.311 1.00 96.19 112 LYS A CA 1
ATOM 938 C C . LYS A 1 112 ? -12.590 -1.769 5.324 1.00 96.19 112 LYS A C 1
ATOM 940 O O . LYS A 1 112 ? -12.840 -1.785 4.124 1.00 96.19 112 LYS A O 1
ATOM 945 N N . ASN A 1 113 ? -11.358 -1.664 5.810 1.00 94.75 113 ASN A N 1
ATOM 946 C 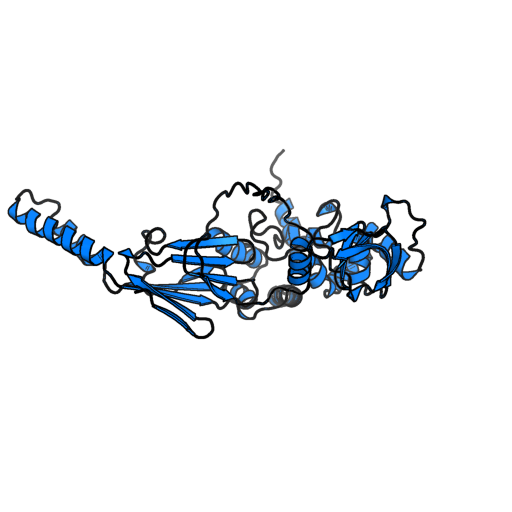CA . ASN A 1 113 ? -10.173 -1.558 4.978 1.00 94.75 113 ASN A CA 1
ATOM 947 C C . ASN A 1 113 ? -9.962 -2.825 4.124 1.00 94.75 113 ASN A C 1
ATOM 949 O O . ASN A 1 113 ? -9.698 -3.925 4.621 1.00 94.75 113 ASN A O 1
ATOM 953 N N . LYS A 1 114 ? -10.080 -2.638 2.808 1.00 92.88 114 LYS A N 1
ATOM 954 C CA . LYS A 1 114 ? -9.850 -3.642 1.763 1.00 92.88 114 LYS A CA 1
ATOM 955 C C . LYS A 1 114 ? -8.575 -3.362 0.970 1.00 92.88 114 LYS A C 1
ATOM 957 O O . LYS A 1 114 ? -8.334 -4.040 -0.026 1.00 92.88 114 LYS A O 1
ATOM 962 N N . ARG A 1 115 ? -7.786 -2.352 1.343 1.00 89.81 115 ARG A N 1
ATOM 963 C CA . ARG A 1 115 ? -6.573 -1.941 0.625 1.00 89.81 115 ARG A CA 1
ATOM 964 C C . ARG A 1 115 ? -5.303 -2.478 1.280 1.00 89.81 115 ARG A C 1
ATOM 966 O O . ARG A 1 115 ? -4.464 -3.024 0.573 1.00 89.81 115 ARG A O 1
ATOM 973 N N . ASP A 1 116 ? -5.171 -2.347 2.587 1.00 88.88 116 ASP A N 1
ATOM 974 C CA . ASP A 1 116 ? -3.955 -2.718 3.311 1.00 88.88 116 ASP A CA 1
ATOM 975 C C . ASP A 1 116 ? -3.964 -4.200 3.707 1.00 88.88 116 ASP A C 1
ATOM 977 O O . ASP A 1 116 ? -5.015 -4.842 3.695 1.00 88.88 116 ASP A O 1
ATOM 981 N N . ASN A 1 117 ? -2.804 -4.752 4.057 1.00 88.69 117 ASN A N 1
ATOM 982 C CA . ASN A 1 117 ? -2.694 -6.117 4.569 1.00 88.69 117 ASN A CA 1
ATOM 983 C C . ASN A 1 117 ? -3.040 -6.123 6.060 1.00 88.69 117 ASN A C 1
ATOM 985 O O . ASN A 1 117 ? -2.362 -5.480 6.859 1.00 88.69 117 ASN A O 1
ATOM 989 N N . ILE A 1 118 ? -4.101 -6.834 6.440 1.00 91.25 118 ILE A N 1
ATOM 990 C CA . ILE A 1 118 ? -4.608 -6.865 7.814 1.00 91.25 118 ILE A CA 1
ATOM 991 C C . ILE A 1 118 ? -4.735 -8.308 8.268 1.00 91.25 118 ILE A C 1
ATOM 993 O O . ILE A 1 118 ? -5.490 -9.086 7.679 1.00 91.25 118 ILE A O 1
ATOM 997 N N . GLU A 1 119 ? -4.053 -8.628 9.361 1.00 91.69 119 GLU A N 1
ATOM 998 C CA . GLU A 1 119 ? -4.211 -9.882 10.089 1.00 91.69 119 GLU A CA 1
ATOM 999 C C . GLU A 1 119 ? -4.649 -9.565 11.521 1.00 91.69 119 GLU A C 1
ATOM 1001 O O . GLU A 1 119 ? -4.111 -8.664 12.161 1.00 91.69 119 GLU A O 1
ATOM 1006 N N . VAL A 1 120 ? -5.649 -10.284 12.028 1.00 89.75 120 VAL A N 1
ATOM 1007 C CA . VAL A 1 120 ? -6.085 -10.168 13.423 1.00 89.75 120 VAL A CA 1
ATOM 1008 C C . VAL A 1 120 ? -5.941 -11.516 14.087 1.00 89.75 120 VAL A C 1
ATOM 1010 O O . VAL A 1 120 ? -6.448 -12.518 13.578 1.00 89.75 120 VAL A O 1
ATOM 1013 N N . SER A 1 121 ? -5.302 -11.518 15.247 1.00 87.56 121 SER A N 1
ATOM 1014 C CA . SER A 1 121 ? -5.046 -12.718 16.026 1.00 87.56 121 SER A CA 1
ATOM 1015 C C . SER A 1 121 ? -5.509 -12.549 17.473 1.00 87.56 121 SER A C 1
ATOM 1017 O O . SER A 1 121 ? -5.470 -11.452 18.025 1.00 87.56 121 SER A O 1
ATOM 1019 N N . GLU A 1 122 ? -5.953 -13.636 18.099 1.00 84.44 122 GLU A N 1
ATOM 1020 C CA . GLU A 1 122 ? -6.261 -13.681 19.536 1.00 84.44 122 GLU A CA 1
ATOM 1021 C C . GLU A 1 122 ? -4.973 -13.925 20.308 1.00 84.44 122 GLU A C 1
ATOM 1023 O O . GLU A 1 122 ? -4.229 -14.816 19.918 1.00 84.44 122 GLU A O 1
ATOM 1028 N N . GLY A 1 123 ? -4.740 -13.207 21.408 1.00 72.81 123 GLY A N 1
ATOM 1029 C CA . GLY A 1 123 ? -3.569 -13.399 22.270 1.00 72.81 123 GLY A CA 1
ATOM 1030 C C . GLY A 1 123 ? -2.512 -12.299 22.137 1.00 72.81 123 GLY A C 1
ATOM 1031 O O . GLY A 1 123 ? -2.808 -11.189 21.707 1.00 72.81 123 GLY A O 1
ATOM 1032 N N . ILE A 1 124 ? -1.279 -12.607 22.550 1.00 64.69 124 ILE A N 1
ATOM 1033 C CA . ILE A 1 124 ? -0.096 -11.720 22.493 1.00 64.69 124 ILE A CA 1
ATOM 1034 C C . ILE A 1 124 ? 0.915 -12.339 21.526 1.00 64.69 124 ILE A C 1
ATOM 1036 O O . ILE A 1 124 ? 0.947 -13.560 21.443 1.00 64.69 124 ILE A O 1
ATOM 1040 N N . PHE A 1 125 ? 1.760 -11.536 20.862 1.00 54.44 125 PHE A N 1
ATOM 1041 C CA . PHE A 1 125 ? 2.747 -11.891 19.816 1.00 54.44 125 PHE A CA 1
ATOM 1042 C C . PHE A 1 125 ? 3.427 -13.283 19.861 1.00 54.44 125 PHE A C 1
ATOM 1044 O O . PHE A 1 125 ? 3.800 -13.785 18.807 1.00 54.44 125 PHE A O 1
ATOM 1051 N N . ASN A 1 126 ? 3.551 -13.935 21.023 1.00 53.19 126 ASN A N 1
ATOM 1052 C CA . ASN A 1 126 ? 4.173 -15.259 21.180 1.00 53.19 126 ASN A CA 1
ATOM 1053 C C . ASN A 1 126 ? 3.194 -16.439 21.381 1.00 53.19 126 ASN A C 1
ATOM 1055 O O . ASN A 1 126 ? 3.612 -17.579 21.240 1.00 53.19 126 ASN A O 1
ATOM 1059 N N . ASP A 1 127 ? 1.922 -16.175 21.68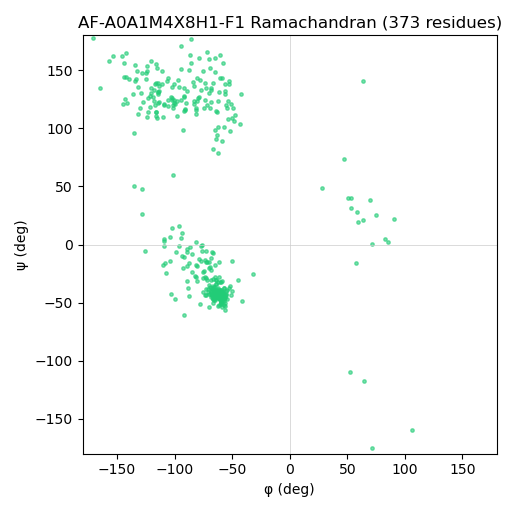9 1.00 63.59 127 ASP A N 1
ATOM 1060 C CA . ASP A 1 127 ? 0.837 -17.154 21.883 1.00 63.59 127 ASP A CA 1
ATOM 1061 C C . ASP A 1 127 ? -0.420 -16.649 21.149 1.00 63.59 127 ASP A C 1
ATOM 1063 O O . ASP A 1 127 ? -1.497 -16.510 21.736 1.00 63.59 127 ASP A O 1
ATOM 1067 N N . THR A 1 128 ? -0.263 -16.277 19.871 1.00 72.50 128 THR A N 1
ATOM 1068 C CA . THR A 1 128 ? -1.385 -15.796 19.059 1.00 72.50 128 THR A CA 1
ATOM 1069 C C . THR A 1 128 ? -1.997 -16.875 18.174 1.00 72.50 128 THR A C 1
ATOM 1071 O O . THR A 1 128 ? -1.287 -17.665 17.558 1.00 72.50 128 THR A O 1
ATOM 1074 N N . ASN A 1 129 ? -3.325 -16.863 18.048 1.00 82.25 129 ASN A N 1
ATOM 1075 C CA . ASN A 1 129 ? -4.049 -17.648 17.049 1.00 82.25 129 ASN A CA 1
ATOM 1076 C C . ASN A 1 129 ? -4.627 -16.712 15.989 1.00 82.25 129 ASN A C 1
ATOM 1078 O O . ASN A 1 129 ? -5.417 -15.834 16.329 1.00 82.25 129 ASN A O 1
ATOM 1082 N N . LEU A 1 130 ? -4.259 -16.900 14.718 1.00 82.81 130 LEU A N 1
ATOM 1083 C CA . LEU A 1 130 ? -4.805 -16.111 13.611 1.00 82.81 130 LEU A CA 1
ATOM 1084 C C . LEU A 1 130 ? -6.319 -16.335 13.496 1.00 82.81 130 LEU A C 1
ATOM 1086 O O . LEU A 1 130 ? -6.777 -17.464 13.324 1.00 82.81 130 LEU A O 1
ATOM 1090 N N . ILE A 1 131 ? -7.083 -15.249 13.562 1.00 86.44 131 ILE A N 1
ATOM 1091 C CA . ILE A 1 131 ? -8.548 -15.252 13.468 1.00 86.44 131 ILE A CA 1
ATOM 1092 C C . ILE A 1 131 ? -8.990 -14.776 12.088 1.00 86.44 131 ILE A C 1
ATOM 1094 O O . ILE A 1 131 ? -9.918 -15.330 11.505 1.00 86.44 131 ILE A O 1
ATOM 1098 N N . TYR A 1 132 ? -8.352 -13.731 11.569 1.00 89.19 132 TYR A N 1
ATOM 1099 C CA . TYR A 1 132 ? -8.798 -13.047 10.364 1.00 89.19 132 TYR A CA 1
ATOM 1100 C C . TYR A 1 132 ? -7.618 -12.578 9.525 1.00 89.19 132 TYR A C 1
ATOM 1102 O O . TYR A 1 132 ? -6.614 -12.121 10.064 1.00 89.19 132 TYR A O 1
ATOM 1110 N N . LYS A 1 133 ? -7.783 -12.642 8.203 1.00 90.31 133 LYS A N 1
ATOM 1111 C CA . LYS A 1 133 ? -6.868 -12.089 7.206 1.00 90.31 133 LYS A CA 1
ATOM 1112 C C . LYS A 1 133 ? -7.691 -11.532 6.044 1.00 90.31 133 LYS A C 1
ATOM 1114 O O . LYS A 1 133 ? -8.531 -12.253 5.508 1.00 90.31 133 LYS A O 1
ATOM 1119 N N . ASN A 1 134 ? -7.503 -10.259 5.682 1.00 88.69 134 ASN A N 1
ATOM 1120 C CA . ASN A 1 134 ? -8.319 -9.619 4.633 1.00 88.69 134 ASN A CA 1
ATOM 1121 C C . ASN A 1 134 ? -7.808 -9.866 3.204 1.00 88.69 134 ASN A C 1
ATOM 1123 O O . ASN A 1 134 ? -8.588 -9.759 2.257 1.00 88.69 134 ASN A O 1
ATOM 1127 N N . LYS A 1 135 ? -6.518 -10.164 3.043 1.00 83.94 135 LYS A N 1
ATOM 1128 C CA . LYS A 1 135 ? -5.853 -10.352 1.752 1.00 83.94 135 LYS A CA 1
ATOM 1129 C C . LYS A 1 135 ? -4.880 -11.506 1.810 1.00 83.94 135 LYS A C 1
ATOM 1131 O O . LYS A 1 135 ? -4.179 -11.667 2.801 1.00 83.94 135 LYS A O 1
ATOM 1136 N N . ASP A 1 136 ? -4.800 -12.265 0.727 1.00 82.69 136 ASP A N 1
ATOM 1137 C CA . ASP A 1 136 ? -3.695 -13.193 0.529 1.00 82.69 136 ASP A CA 1
ATOM 1138 C C . ASP A 1 136 ? -2.430 -12.439 0.129 1.00 82.69 136 ASP A C 1
ATOM 1140 O O . ASP A 1 136 ? -2.496 -11.442 -0.589 1.00 82.69 136 ASP A O 1
ATOM 1144 N N . ASP A 1 137 ? -1.280 -12.986 0.519 1.00 81.19 137 ASP A N 1
ATOM 1145 C CA . ASP A 1 137 ? 0.026 -12.477 0.111 1.00 81.19 137 ASP A CA 1
ATOM 1146 C C . ASP A 1 137 ? 0.092 -12.356 -1.426 1.00 81.19 137 ASP A C 1
ATOM 1148 O O . ASP A 1 137 ? -0.357 -13.248 -2.170 1.00 81.19 137 ASP A O 1
ATOM 1152 N N . SER A 1 138 ? 0.671 -11.258 -1.906 1.00 84.50 138 SER A N 1
ATOM 1153 C CA . SER A 1 138 ? 0.941 -11.038 -3.326 1.00 84.50 138 SER A CA 1
ATOM 1154 C C . SER A 1 138 ? 1.876 -12.114 -3.884 1.00 84.50 138 SER A C 1
ATOM 1156 O O . SER A 1 138 ? 2.575 -12.815 -3.149 1.00 84.50 138 SER A O 1
ATOM 1158 N N . LEU A 1 139 ? 1.928 -12.250 -5.211 1.00 88.50 139 LEU A N 1
ATOM 1159 C CA . LEU A 1 139 ? 2.859 -13.180 -5.854 1.00 88.50 139 LEU A CA 1
ATOM 1160 C C . LEU A 1 139 ? 4.312 -12.898 -5.436 1.00 88.50 139 LEU A C 1
ATOM 1162 O O . LEU A 1 139 ? 5.035 -13.826 -5.092 1.00 88.50 139 LEU A O 1
ATOM 1166 N N . TYR A 1 140 ? 4.709 -11.623 -5.396 1.00 87.31 140 TYR A N 1
ATOM 1167 C CA . TYR A 1 140 ? 6.034 -11.220 -4.930 1.00 87.31 140 TYR A CA 1
ATOM 1168 C C . TYR A 1 140 ? 6.290 -11.649 -3.481 1.00 87.31 140 TYR A C 1
ATOM 1170 O O . TYR A 1 140 ? 7.317 -12.265 -3.204 1.00 87.31 140 TYR A O 1
ATOM 1178 N N . GLU A 1 141 ? 5.364 -11.361 -2.562 1.00 87.12 141 GLU A N 1
ATOM 1179 C CA . GLU A 1 141 ? 5.512 -11.701 -1.141 1.00 87.12 141 GLU A CA 1
ATOM 1180 C C . GLU A 1 141 ? 5.581 -13.213 -0.928 1.00 87.12 141 GLU A C 1
ATOM 1182 O O . GLU A 1 141 ? 6.497 -13.682 -0.253 1.00 87.12 141 GLU A O 1
ATOM 1187 N N . LYS A 1 142 ? 4.685 -13.980 -1.567 1.00 88.56 142 LYS A N 1
ATOM 1188 C CA . LYS A 1 142 ? 4.689 -15.451 -1.524 1.00 88.56 142 LYS A CA 1
ATOM 1189 C C . LYS A 1 142 ? 6.023 -16.007 -1.996 1.00 88.56 142 LYS A C 1
ATOM 1191 O O . LYS A 1 142 ? 6.657 -16.776 -1.279 1.00 88.56 142 LYS A O 1
ATOM 1196 N N . THR A 1 143 ? 6.466 -15.596 -3.184 1.00 87.94 143 THR A N 1
ATOM 1197 C CA . THR A 1 143 ? 7.709 -16.089 -3.784 1.00 87.94 143 THR A CA 1
ATOM 1198 C C . THR A 1 143 ? 8.932 -15.653 -2.979 1.00 87.94 143 THR A C 1
ATOM 1200 O O . THR A 1 143 ? 9.851 -16.445 -2.795 1.00 87.94 143 THR A O 1
ATOM 1203 N N . ASN A 1 144 ? 8.965 -14.424 -2.459 1.00 87.12 144 ASN A N 1
ATOM 1204 C CA . ASN A 1 144 ? 10.093 -13.939 -1.667 1.00 87.12 144 ASN A CA 1
ATOM 1205 C C . ASN A 1 144 ? 10.166 -14.604 -0.285 1.00 87.12 144 ASN A C 1
ATOM 1207 O O . ASN A 1 144 ? 11.266 -14.918 0.166 1.00 87.12 144 ASN A O 1
ATOM 1211 N N . LYS A 1 145 ? 9.019 -14.843 0.366 1.00 87.31 145 LYS A N 1
ATOM 1212 C CA . LYS A 1 145 ? 8.939 -15.565 1.642 1.00 87.31 145 LYS A CA 1
ATOM 1213 C C . LYS A 1 145 ? 9.431 -16.999 1.481 1.00 87.31 145 LYS A C 1
ATOM 1215 O O . LYS A 1 145 ? 10.372 -17.396 2.161 1.00 87.31 145 LYS A O 1
ATOM 1220 N N . ASP A 1 146 ? 8.877 -17.716 0.510 1.00 86.12 146 ASP A N 1
ATOM 1221 C CA . ASP A 1 146 ? 9.277 -19.079 0.154 1.00 86.12 146 ASP A CA 1
ATOM 1222 C C . ASP A 1 146 ? 10.777 -19.156 -0.175 1.00 86.12 146 ASP A C 1
ATOM 1224 O O . ASP A 1 146 ? 11.499 -19.982 0.380 1.00 86.12 146 ASP A O 1
ATOM 1228 N N . ARG A 1 147 ? 11.297 -18.203 -0.961 1.00 86.44 147 ARG A N 1
ATOM 1229 C CA . ARG A 1 147 ? 12.737 -18.071 -1.230 1.00 86.44 147 ARG A CA 1
ATOM 1230 C C . ARG A 1 147 ? 13.559 -17.839 0.040 1.00 86.44 147 ARG A C 1
ATOM 1232 O O . ARG A 1 147 ? 14.645 -18.391 0.151 1.00 86.44 147 ARG A O 1
ATOM 1239 N N . SER A 1 148 ? 13.088 -17.013 0.973 1.00 83.94 148 SER A N 1
ATOM 1240 C CA . SER A 1 148 ? 13.815 -16.705 2.214 1.00 83.94 148 SER A CA 1
ATOM 1241 C C . SER A 1 148 ? 13.835 -17.859 3.221 1.00 83.94 148 SER A C 1
ATOM 1243 O O . SER A 1 148 ? 14.787 -17.976 3.989 1.00 83.94 148 SER A O 1
ATOM 1245 N N . GLU A 1 149 ? 12.807 -18.708 3.197 1.00 83.81 149 GLU A N 1
ATOM 1246 C CA . GLU A 1 149 ? 12.666 -19.891 4.055 1.00 83.81 149 GLU A CA 1
ATOM 1247 C C . GLU A 1 149 ? 13.300 -21.146 3.426 1.00 83.81 149 GLU A C 1
ATOM 1249 O O . GLU A 1 149 ? 13.598 -22.120 4.120 1.00 83.81 149 GLU A O 1
ATOM 1254 N N . SER A 1 150 ? 13.525 -21.127 2.110 1.00 79.94 150 SER A N 1
ATOM 1255 C CA . SER A 1 150 ? 14.156 -22.214 1.364 1.00 79.94 150 SER A CA 1
ATOM 1256 C C . SER A 1 150 ? 15.674 -22.230 1.535 1.00 79.94 150 SER A C 1
ATOM 1258 O O . SER A 1 150 ? 16.345 -21.199 1.493 1.00 79.94 150 SER A O 1
ATOM 1260 N N . ASN A 1 151 ? 16.236 -23.435 1.623 1.00 79.62 151 ASN A N 1
ATOM 1261 C CA . ASN A 1 151 ? 17.670 -23.657 1.485 1.00 79.62 151 ASN A CA 1
ATOM 1262 C C . ASN A 1 151 ? 17.996 -23.950 0.018 1.00 79.62 151 ASN A C 1
ATOM 1264 O O . ASN A 1 151 ? 17.578 -24.973 -0.523 1.00 79.62 151 ASN A O 1
ATOM 1268 N N . TYR A 1 152 ? 18.767 -23.067 -0.609 1.00 80.56 152 TYR A N 1
ATOM 1269 C CA . TYR A 1 152 ? 19.199 -23.213 -1.993 1.00 80.56 152 TYR A CA 1
ATOM 1270 C C . TYR A 1 152 ? 20.701 -22.959 -2.130 1.00 80.56 152 TYR A C 1
ATOM 1272 O O . TYR A 1 152 ? 21.283 -22.157 -1.397 1.00 80.56 152 TYR A O 1
ATOM 1280 N N . ASN A 1 153 ? 21.316 -23.629 -3.101 1.00 82.69 153 ASN A N 1
ATOM 1281 C CA . ASN A 1 153 ? 22.595 -23.211 -3.662 1.00 82.69 153 ASN A CA 1
ATOM 1282 C C . ASN A 1 153 ? 22.340 -22.198 -4.780 1.00 82.69 153 ASN A C 1
ATOM 1284 O O . ASN A 1 153 ? 21.273 -22.183 -5.393 1.00 82.69 153 ASN A O 1
ATOM 1288 N N . VAL A 1 154 ? 23.328 -21.358 -5.064 1.00 87.00 154 VAL A N 1
ATOM 1289 C CA . VAL A 1 154 ? 23.294 -20.454 -6.218 1.00 87.00 154 VAL A CA 1
ATOM 1290 C C . VAL A 1 154 ? 24.052 -21.083 -7.383 1.00 87.00 154 VAL A C 1
ATOM 1292 O O . VAL A 1 154 ? 25.119 -21.664 -7.183 1.00 87.00 154 VAL A O 1
ATOM 1295 N N . SER A 1 155 ? 23.492 -21.014 -8.591 1.00 86.94 155 SER A N 1
ATOM 1296 C CA . SER A 1 155 ? 24.203 -21.418 -9.807 1.00 86.94 155 SER A CA 1
ATOM 1297 C C . SER A 1 155 ? 25.302 -20.415 -10.168 1.00 86.94 155 SER A C 1
ATOM 1299 O O . SER A 1 155 ? 25.296 -19.276 -9.706 1.00 86.94 155 SER A O 1
ATOM 1301 N N . GLU A 1 156 ? 26.204 -20.802 -11.070 1.00 89.25 156 GLU A N 1
ATOM 1302 C CA . GLU A 1 156 ? 27.013 -19.812 -11.788 1.00 89.25 156 GLU A CA 1
ATOM 1303 C C . GLU A 1 156 ? 26.092 -18.867 -12.590 1.00 89.25 156 GLU A C 1
ATOM 1305 O O . GLU A 1 156 ? 25.070 -19.338 -13.119 1.00 89.25 156 GLU A O 1
ATOM 1310 N N . PRO A 1 157 ? 26.415 -17.564 -12.691 1.00 89.69 157 PRO A N 1
ATOM 1311 C CA . PRO A 1 157 ? 25.639 -16.621 -13.489 1.00 89.69 157 PRO A CA 1
ATOM 1312 C C . PRO A 1 157 ? 25.627 -17.004 -14.973 1.00 89.69 157 PRO A C 1
ATOM 1314 O O . PRO A 1 157 ? 26.672 -17.243 -15.583 1.00 89.69 157 PRO A O 1
ATOM 1317 N N . LEU A 1 158 ? 24.440 -17.024 -15.581 1.00 90.88 158 LEU A N 1
ATOM 1318 C CA . LEU A 1 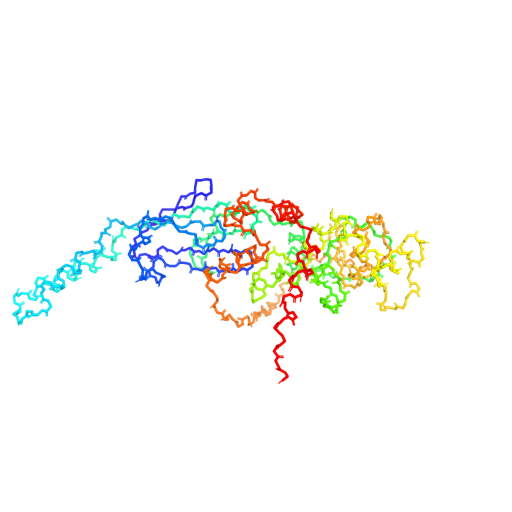158 ? 24.250 -17.287 -17.006 1.00 90.88 158 LEU A CA 1
ATOM 1319 C C . LEU A 1 158 ? 23.624 -16.078 -17.700 1.00 90.88 158 LEU A C 1
ATOM 1321 O O . LEU A 1 158 ? 22.528 -15.642 -17.361 1.00 90.88 158 LEU A O 1
ATOM 1325 N N . GLY A 1 159 ? 24.297 -15.570 -18.729 1.00 90.38 159 GLY A N 1
ATOM 1326 C CA . GLY A 1 159 ? 23.758 -14.514 -19.576 1.00 90.38 159 GLY A CA 1
ATOM 1327 C C . GLY A 1 159 ? 22.637 -15.017 -20.491 1.00 90.38 159 GLY A C 1
ATOM 1328 O O . GLY A 1 159 ? 22.860 -15.906 -21.315 1.00 90.38 159 GLY A O 1
ATOM 1329 N N . MET A 1 160 ? 21.436 -14.449 -20.377 1.00 91.69 160 MET A N 1
ATOM 1330 C CA . MET A 1 160 ? 20.290 -14.820 -21.209 1.00 91.69 160 MET A CA 1
ATOM 1331 C C . MET A 1 160 ? 19.279 -13.682 -21.379 1.00 91.69 160 MET A C 1
ATOM 1333 O O . MET A 1 160 ? 19.237 -12.730 -20.603 1.00 91.69 160 MET A O 1
ATOM 1337 N N . TYR A 1 161 ? 18.420 -13.800 -22.396 1.00 92.56 161 TYR A N 1
ATOM 1338 C CA . TYR A 1 161 ? 17.252 -12.932 -22.534 1.00 92.56 161 TYR A CA 1
ATOM 1339 C C . TYR A 1 161 ? 16.119 -13.410 -21.627 1.00 92.56 161 TYR A C 1
ATOM 1341 O O . TYR A 1 161 ? 15.649 -14.543 -21.759 1.00 92.56 161 TYR A O 1
ATOM 1349 N N . VAL A 1 162 ? 15.651 -12.520 -20.758 1.00 94.81 162 VAL A N 1
ATOM 1350 C CA . VAL A 1 162 ? 14.574 -12.762 -19.797 1.00 94.81 162 VAL A CA 1
ATOM 1351 C C . VAL A 1 162 ? 13.343 -11.957 -20.191 1.00 94.81 162 VAL A C 1
ATOM 1353 O O . VAL A 1 162 ? 13.445 -10.803 -20.605 1.00 94.81 162 VAL A O 1
ATOM 1356 N N . ASP A 1 163 ? 12.179 -12.591 -20.075 1.00 96.31 163 ASP A N 1
ATOM 1357 C CA . ASP A 1 163 ? 10.877 -11.952 -20.248 1.00 96.31 163 ASP A CA 1
ATOM 1358 C C . ASP A 1 163 ?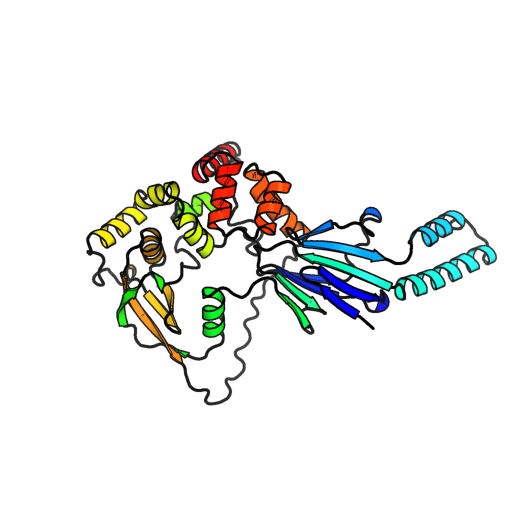 10.617 -10.966 -19.105 1.00 96.31 163 ASP A C 1
ATOM 1360 O O . ASP A 1 163 ? 10.641 -11.351 -17.933 1.00 96.31 163 ASP A O 1
ATOM 1364 N N . THR A 1 164 ? 10.383 -9.696 -19.435 1.00 95.56 164 THR A N 1
ATOM 1365 C CA . THR A 1 164 ? 10.233 -8.636 -18.430 1.00 95.56 164 THR A CA 1
ATOM 1366 C C . THR A 1 164 ? 8.957 -8.760 -17.606 1.00 95.56 164 THR A C 1
ATOM 1368 O O . THR A 1 164 ? 8.906 -8.217 -16.497 1.00 95.56 164 THR A O 1
ATOM 1371 N N . GLU A 1 165 ? 7.951 -9.502 -18.077 1.00 95.19 165 GLU A N 1
ATOM 1372 C CA . GLU A 1 165 ? 6.740 -9.794 -17.303 1.00 95.19 165 GLU A CA 1
ATOM 1373 C C . GLU A 1 165 ? 7.042 -10.688 -16.093 1.00 95.19 165 GLU A C 1
ATOM 1375 O O . GLU A 1 165 ? 6.410 -10.546 -15.049 1.00 95.19 165 GLU A O 1
ATOM 1380 N N . LYS A 1 166 ? 8.070 -11.544 -16.184 1.00 96.25 166 LYS A N 1
ATOM 1381 C CA . LYS A 1 166 ? 8.486 -12.457 -15.103 1.00 96.25 166 LYS A CA 1
ATOM 1382 C C . LYS A 1 166 ? 9.420 -11.821 -14.074 1.00 96.25 166 LYS A C 1
ATOM 1384 O O . LYS A 1 166 ? 9.744 -12.448 -13.065 1.00 96.25 166 LYS A O 1
ATOM 1389 N N . ILE A 1 167 ? 9.893 -10.606 -14.339 1.00 96.31 167 ILE A N 1
ATOM 1390 C CA . ILE A 1 167 ? 10.789 -9.870 -13.446 1.00 96.31 167 ILE A CA 1
ATOM 1391 C C . ILE A 1 167 ? 9.941 -9.006 -12.522 1.00 96.31 167 ILE A C 1
ATOM 1393 O O . ILE A 1 167 ? 9.131 -8.215 -13.001 1.00 96.31 167 ILE A O 1
ATOM 1397 N N . PHE A 1 168 ? 10.119 -9.103 -11.210 1.00 94.81 168 PHE A N 1
ATOM 1398 C CA . PHE A 1 168 ? 9.413 -8.219 -10.282 1.00 94.81 168 PHE A CA 1
ATOM 1399 C C . PHE A 1 168 ? 9.914 -6.771 -10.385 1.00 94.81 168 PHE A C 1
ATOM 1401 O O . PHE A 1 168 ? 11.073 -6.519 -10.731 1.00 94.81 168 PHE A O 1
ATOM 1408 N N . TYR A 1 169 ? 9.050 -5.797 -10.071 1.00 92.56 169 TYR A N 1
ATOM 1409 C CA . TYR A 1 169 ? 9.516 -4.423 -9.868 1.00 92.56 169 TYR A CA 1
ATOM 1410 C C . TYR A 1 169 ? 10.554 -4.389 -8.735 1.00 92.56 169 TYR A C 1
ATOM 1412 O O . TYR A 1 169 ? 10.439 -5.142 -7.765 1.00 92.56 169 TYR A O 1
ATOM 1420 N N . PRO A 1 170 ? 11.593 -3.546 -8.843 1.00 89.06 170 PRO A N 1
ATOM 1421 C CA . PRO A 1 170 ? 12.639 -3.514 -7.837 1.00 89.06 170 PRO A CA 1
ATOM 1422 C C . PRO A 1 170 ? 12.101 -2.951 -6.508 1.00 89.06 170 PRO A C 1
ATOM 1424 O O . PRO A 1 170 ? 11.490 -1.883 -6.509 1.00 89.06 170 PRO A O 1
ATOM 1427 N N . PRO A 1 171 ? 12.390 -3.599 -5.363 1.00 82.06 171 PRO A N 1
ATOM 1428 C CA . PRO A 1 171 ? 11.912 -3.151 -4.048 1.00 82.06 171 PRO A CA 1
ATOM 1429 C C . PRO A 1 171 ? 12.687 -1.936 -3.503 1.00 82.06 171 PRO A C 1
ATOM 1431 O O . PRO A 1 171 ? 12.374 -1.406 -2.442 1.00 82.06 171 PRO A O 1
ATOM 1434 N N . ALA A 1 172 ? 13.742 -1.507 -4.200 1.00 81.56 172 ALA A N 1
ATOM 1435 C CA . ALA A 1 172 ? 14.556 -0.344 -3.867 1.00 81.56 172 ALA A CA 1
ATOM 1436 C C . ALA A 1 172 ? 15.269 0.171 -5.124 1.00 81.56 172 ALA A C 1
ATOM 1438 O O . ALA A 1 172 ? 15.525 -0.591 -6.054 1.00 81.56 172 ALA A O 1
ATOM 1439 N N . MET A 1 173 ? 15.674 1.440 -5.130 1.00 77.44 173 MET A N 1
ATOM 1440 C CA . MET A 1 173 ? 16.478 2.029 -6.209 1.00 77.44 173 MET A CA 1
ATOM 1441 C C . MET A 1 173 ? 17.841 2.456 -5.666 1.00 77.44 173 MET A C 1
ATOM 1443 O O . MET A 1 173 ? 17.936 3.017 -4.575 1.00 77.44 173 MET A O 1
ATOM 1447 N N . GLY A 1 174 ? 18.905 2.206 -6.431 1.00 66.81 174 GLY A N 1
ATOM 1448 C CA . GLY A 1 174 ? 20.240 2.698 -6.094 1.00 66.81 174 GLY A CA 1
ATOM 1449 C C . GLY A 1 174 ? 20.313 4.228 -6.180 1.00 66.81 174 GLY A C 1
ATOM 1450 O O . GLY A 1 174 ? 19.774 4.827 -7.107 1.00 66.81 174 GLY A O 1
ATOM 1451 N N . GLY A 1 175 ? 20.989 4.867 -5.220 1.00 64.94 175 GLY A N 1
ATOM 1452 C CA . GLY A 1 175 ? 21.267 6.311 -5.244 1.00 64.94 175 GLY A CA 1
ATOM 1453 C C . GLY A 1 175 ? 20.148 7.241 -4.746 1.00 64.94 175 GLY A C 1
ATOM 1454 O O . GLY A 1 175 ? 20.338 8.456 -4.780 1.00 64.94 175 GLY A O 1
ATOM 1455 N N . GLY A 1 176 ? 19.036 6.692 -4.243 1.00 64.06 176 GLY A N 1
ATOM 1456 C CA . GLY A 1 176 ? 17.981 7.433 -3.540 1.00 64.06 176 GLY A CA 1
ATOM 1457 C C . GLY A 1 176 ? 17.113 8.347 -4.418 1.00 64.06 176 GLY A C 1
ATOM 1458 O O . GLY A 1 176 ? 17.233 8.390 -5.643 1.00 64.06 176 GLY A O 1
ATOM 1459 N N . ALA A 1 177 ? 16.223 9.099 -3.768 1.00 63.16 177 ALA A N 1
ATOM 1460 C CA . ALA A 1 177 ? 15.172 9.889 -4.415 1.00 63.16 177 ALA A CA 1
ATOM 1461 C C . ALA A 1 177 ? 15.661 10.990 -5.365 1.00 63.16 177 ALA A C 1
ATOM 1463 O O . ALA A 1 177 ? 14.984 11.323 -6.333 1.00 63.16 177 ALA A O 1
ATOM 1464 N N . ASN A 1 178 ? 16.861 11.526 -5.136 1.00 66.56 178 ASN A N 1
ATOM 1465 C CA . ASN A 1 178 ? 17.412 12.625 -5.936 1.00 66.56 178 ASN A CA 1
ATOM 1466 C C . ASN A 1 178 ? 17.756 12.223 -7.380 1.00 66.56 178 ASN A C 1
ATOM 1468 O O . ASN A 1 178 ? 18.048 13.092 -8.193 1.00 66.56 178 ASN A O 1
ATOM 1472 N N . ARG A 1 179 ? 17.753 10.921 -7.698 1.00 76.25 179 ARG A N 1
ATOM 1473 C CA . ARG A 1 179 ? 18.113 10.391 -9.024 1.00 76.25 179 ARG A CA 1
ATOM 1474 C C . ARG A 1 179 ? 16.927 9.836 -9.811 1.00 76.25 179 ARG A C 1
ATOM 1476 O O . ARG A 1 179 ? 17.112 9.346 -10.920 1.00 76.25 179 ARG A O 1
ATOM 1483 N N . CYS A 1 180 ? 15.724 9.861 -9.240 1.00 85.81 180 CYS A N 1
ATOM 1484 C CA . CYS A 1 180 ? 14.518 9.343 -9.875 1.00 85.81 180 CYS A CA 1
ATOM 1485 C C . CYS A 1 180 ? 13.402 10.375 -9.745 1.00 85.81 180 CYS A C 1
ATOM 1487 O O . CYS A 1 180 ? 12.900 10.603 -8.646 1.00 85.81 180 CYS A O 1
ATOM 1489 N N . ILE A 1 181 ? 12.989 10.966 -10.870 1.00 86.88 181 ILE A N 1
ATOM 1490 C CA . ILE A 1 181 ? 11.931 11.984 -10.890 1.00 86.88 181 ILE A CA 1
ATOM 1491 C C . ILE A 1 181 ? 10.625 11.471 -10.271 1.00 86.88 181 ILE A C 1
ATOM 1493 O O . ILE A 1 181 ? 9.967 12.187 -9.527 1.00 86.88 181 ILE A O 1
ATOM 1497 N N . VAL A 1 182 ? 10.298 10.198 -10.493 1.00 90.00 182 VAL A N 1
ATOM 1498 C CA . VAL A 1 182 ? 9.091 9.574 -9.936 1.00 90.00 182 VAL A CA 1
ATOM 1499 C C . VAL A 1 182 ? 9.183 9.435 -8.424 1.00 90.00 182 VAL A C 1
ATOM 1501 O O . VAL A 1 182 ? 8.254 9.813 -7.720 1.00 90.00 182 VAL A O 1
ATOM 1504 N N . TRP A 1 183 ? 10.323 8.971 -7.909 1.00 88.75 183 TRP A N 1
ATOM 1505 C CA . TRP A 1 183 ? 10.541 8.920 -6.463 1.00 88.75 183 TRP A CA 1
ATOM 1506 C C . TRP A 1 183 ? 10.441 10.326 -5.865 1.00 88.75 183 TRP A C 1
ATOM 1508 O O . TRP A 1 183 ? 9.776 10.520 -4.851 1.00 88.75 183 TRP A O 1
ATOM 1518 N N . ASN A 1 184 ? 11.048 11.322 -6.514 1.00 87.62 184 ASN A N 1
ATOM 1519 C CA . ASN A 1 184 ? 10.997 12.705 -6.061 1.00 87.62 184 ASN A CA 1
ATOM 1520 C C . ASN A 1 184 ? 9.557 13.238 -5.946 1.00 87.62 184 ASN A C 1
ATOM 1522 O O . ASN A 1 184 ? 9.237 13.831 -4.918 1.00 87.62 184 ASN A O 1
ATOM 1526 N N . ILE A 1 185 ? 8.689 12.966 -6.928 1.00 91.44 185 ILE A N 1
ATOM 1527 C CA . ILE A 1 185 ? 7.262 13.336 -6.885 1.00 91.44 185 ILE A CA 1
ATOM 1528 C C . ILE A 1 185 ? 6.601 12.751 -5.633 1.00 91.44 185 ILE A C 1
ATOM 1530 O O . ILE A 1 185 ? 6.089 13.482 -4.786 1.00 91.44 185 ILE A O 1
ATOM 1534 N N . PHE A 1 186 ? 6.681 11.432 -5.456 1.00 91.88 186 PHE A N 1
ATOM 1535 C CA . PHE A 1 186 ? 6.008 10.761 -4.344 1.00 91.88 186 PHE A CA 1
ATOM 1536 C C . PHE A 1 186 ? 6.584 11.156 -2.977 1.00 91.88 186 PHE A C 1
ATOM 1538 O O . PHE A 1 186 ? 5.843 11.305 -2.006 1.00 91.88 186 PHE A O 1
ATOM 1545 N N . GLN A 1 187 ? 7.897 11.368 -2.880 1.00 88.00 187 GLN A N 1
ATOM 1546 C CA . GLN A 1 187 ? 8.524 11.847 -1.650 1.00 88.00 187 GLN A CA 1
ATOM 1547 C C . GLN A 1 187 ? 8.141 13.295 -1.334 1.00 88.00 187 GLN A C 1
ATOM 1549 O O . GLN A 1 187 ? 7.909 13.626 -0.171 1.00 88.00 187 GLN A O 1
ATOM 1554 N N . THR A 1 188 ? 8.064 14.162 -2.343 1.00 89.12 188 THR A N 1
ATOM 1555 C CA . THR A 1 188 ? 7.652 15.561 -2.170 1.00 89.12 188 THR A CA 1
ATOM 1556 C C . THR A 1 188 ? 6.240 15.649 -1.601 1.00 89.12 188 THR A C 1
ATOM 1558 O O . THR A 1 188 ? 6.006 16.459 -0.700 1.00 89.12 188 THR A O 1
ATOM 1561 N N . LEU A 1 189 ? 5.364 14.757 -2.067 1.00 90.69 189 LEU A N 1
ATOM 1562 C CA . LEU A 1 189 ? 3.981 14.580 -1.628 1.00 90.69 189 LEU A CA 1
ATOM 1563 C C . LEU A 1 189 ? 3.816 13.743 -0.348 1.00 90.69 189 LEU A C 1
ATOM 1565 O O . LEU A 1 189 ? 2.698 13.489 0.080 1.00 90.69 189 LEU A O 1
ATOM 1569 N N . ASN A 1 190 ? 4.915 13.301 0.267 1.00 87.81 190 ASN A N 1
ATOM 1570 C CA . ASN A 1 190 ? 4.924 12.459 1.465 1.00 87.81 190 ASN A CA 1
ATOM 1571 C C . ASN A 1 190 ? 4.199 11.098 1.332 1.00 87.81 190 ASN A C 1
ATOM 1573 O O . ASN A 1 190 ? 3.907 10.442 2.330 1.00 87.81 190 ASN A O 1
ATOM 1577 N N . LEU A 1 191 ? 3.984 10.620 0.104 1.00 88.88 191 LEU A N 1
ATOM 1578 C CA . LEU A 1 191 ? 3.330 9.338 -0.195 1.00 88.88 191 LEU A CA 1
ATOM 1579 C C . LEU A 1 191 ? 4.213 8.114 0.123 1.00 88.88 191 LEU A C 1
ATOM 1581 O O . LEU A 1 191 ? 3.714 6.998 0.213 1.00 88.88 191 LEU A O 1
ATOM 1585 N N . MET A 1 192 ? 5.519 8.326 0.317 1.00 81.31 192 MET A N 1
ATOM 1586 C CA . MET A 1 192 ? 6.519 7.275 0.595 1.00 81.31 192 MET A CA 1
ATOM 1587 C C . MET A 1 192 ? 7.048 7.285 2.035 1.00 81.31 192 MET A C 1
ATOM 1589 O O . MET A 1 192 ? 7.700 6.332 2.455 1.00 81.31 192 MET A O 1
ATOM 1593 N N . ASN A 1 193 ? 6.826 8.380 2.769 1.00 67.44 193 ASN A N 1
ATOM 1594 C CA . ASN A 1 193 ? 7.423 8.650 4.082 1.00 67.44 193 ASN A CA 1
ATOM 1595 C C . ASN A 1 193 ? 6.334 9.021 5.088 1.00 67.44 193 ASN A C 1
ATOM 1597 O O . ASN A 1 193 ? 6.424 10.029 5.787 1.00 67.44 193 ASN A O 1
ATOM 1601 N N . THR A 1 194 ? 5.273 8.222 5.120 1.00 57.12 194 THR A N 1
ATOM 1602 C CA . THR A 1 194 ? 4.078 8.557 5.886 1.00 57.12 194 THR A CA 1
ATOM 1603 C C . THR A 1 194 ? 4.386 8.567 7.388 1.00 57.12 194 THR A C 1
ATOM 1605 O O . THR A 1 194 ? 4.020 9.531 8.052 1.00 57.12 194 THR A O 1
ATOM 1608 N N . PHE A 1 195 ? 5.175 7.606 7.904 1.00 53.09 195 PHE A N 1
ATOM 1609 C CA . PHE A 1 195 ? 5.737 7.656 9.264 1.00 53.09 195 PHE A CA 1
ATOM 1610 C C . PHE A 1 195 ? 6.896 6.651 9.486 1.00 53.09 195 PHE A C 1
ATOM 1612 O O . PHE A 1 195 ? 6.773 5.494 9.095 1.00 53.09 195 PHE A O 1
ATOM 1619 N N . LYS A 1 196 ? 8.012 7.090 10.112 1.00 55.09 196 LYS A N 1
ATOM 1620 C CA . LYS A 1 196 ? 9.183 6.301 10.605 1.00 55.09 196 LYS A CA 1
ATOM 1621 C C . LYS A 1 196 ? 9.506 4.974 9.874 1.00 55.09 196 LYS A C 1
ATOM 1623 O O . LYS A 1 196 ? 9.713 3.962 10.516 1.00 55.09 196 LYS A O 1
ATOM 1628 N N . GLU A 1 197 ? 9.576 4.970 8.543 1.00 57.28 197 GLU A N 1
ATOM 1629 C CA . GLU A 1 197 ? 9.761 3.770 7.690 1.00 57.28 197 GLU A CA 1
ATOM 1630 C C . GLU A 1 197 ? 8.722 2.630 7.827 1.00 57.28 197 GLU A C 1
ATOM 1632 O O . GLU A 1 197 ? 8.636 1.816 6.905 1.00 57.28 197 GLU A O 1
ATOM 1637 N N . ASP A 1 198 ? 7.917 2.605 8.890 1.00 59.09 198 ASP A N 1
ATOM 1638 C CA . ASP A 1 198 ? 7.025 1.505 9.263 1.00 59.09 198 ASP A CA 1
ATOM 1639 C C . ASP A 1 198 ? 5.625 1.609 8.627 1.00 59.09 198 ASP A C 1
ATOM 1641 O O . ASP A 1 198 ? 5.038 0.583 8.278 1.00 59.09 198 ASP A O 1
ATOM 1645 N N . TYR A 1 199 ? 5.119 2.828 8.380 1.00 70.44 199 TYR A N 1
ATOM 1646 C CA . TYR A 1 199 ? 3.905 3.052 7.585 1.00 70.44 199 TYR A CA 1
ATOM 1647 C C . TYR A 1 199 ? 4.196 3.895 6.341 1.00 70.44 199 TYR A C 1
ATOM 1649 O O . TYR A 1 199 ? 4.762 4.993 6.415 1.00 70.44 199 TYR A O 1
ATOM 1657 N N . LYS A 1 200 ? 3.794 3.371 5.179 1.00 77.56 200 LYS A N 1
ATOM 1658 C CA . LYS A 1 200 ? 3.943 4.014 3.873 1.00 77.56 200 LYS A CA 1
ATOM 1659 C C . LYS A 1 200 ? 2.650 3.847 3.090 1.00 77.56 200 LYS A C 1
ATOM 1661 O O . LYS A 1 200 ? 2.167 2.726 2.957 1.00 77.56 200 LYS A O 1
ATOM 1666 N N . ALA A 1 201 ? 2.115 4.942 2.550 1.00 84.31 201 ALA A N 1
ATOM 1667 C CA . ALA A 1 201 ? 0.988 4.861 1.625 1.00 84.31 201 ALA A CA 1
ATOM 1668 C C . ALA A 1 201 ? 1.378 4.075 0.361 1.00 84.31 201 ALA A C 1
ATOM 1670 O O . ALA A 1 201 ? 0.574 3.286 -0.124 1.00 84.31 201 ALA A O 1
ATOM 1671 N N . PHE A 1 202 ? 2.617 4.242 -0.113 1.00 88.38 202 PHE A N 1
ATOM 1672 C CA . PHE A 1 202 ? 3.215 3.479 -1.207 1.00 88.38 202 PHE A CA 1
ATOM 1673 C C . PHE A 1 202 ? 4.612 2.989 -0.808 1.00 88.38 202 PHE A C 1
ATOM 1675 O O . PHE A 1 202 ? 5.420 3.745 -0.263 1.00 88.38 202 PHE A O 1
ATOM 1682 N N . ASP A 1 203 ? 4.921 1.727 -1.099 1.00 85.69 203 ASP A N 1
ATOM 1683 C CA . ASP A 1 203 ? 6.300 1.235 -1.103 1.00 85.69 203 ASP A CA 1
ATOM 1684 C C . ASP A 1 203 ? 6.971 1.507 -2.469 1.00 85.69 203 ASP A C 1
ATOM 1686 O O . ASP A 1 203 ? 6.369 2.061 -3.390 1.00 85.69 203 ASP A O 1
ATOM 1690 N N . VAL A 1 204 ? 8.256 1.172 -2.620 1.00 87.12 204 VAL A N 1
ATOM 1691 C CA . VAL A 1 204 ? 8.997 1.513 -3.850 1.00 87.12 204 VAL A CA 1
ATOM 1692 C C . VAL A 1 204 ? 8.481 0.728 -5.056 1.00 87.12 204 VAL A C 1
ATOM 1694 O O . VAL A 1 204 ? 8.329 1.304 -6.130 1.00 87.12 204 VAL A O 1
ATOM 1697 N N . ASN A 1 205 ? 8.218 -0.569 -4.909 1.00 87.00 205 ASN A N 1
ATOM 1698 C CA . ASN A 1 205 ? 7.725 -1.416 -5.997 1.00 87.00 205 ASN A CA 1
ATOM 1699 C C . ASN A 1 205 ? 6.319 -0.993 -6.437 1.00 87.00 205 ASN A C 1
ATOM 1701 O O . ASN A 1 205 ? 6.118 -0.792 -7.633 1.00 87.00 205 ASN A O 1
ATOM 1705 N N . THR A 1 206 ? 5.395 -0.786 -5.499 1.00 88.62 206 THR A N 1
ATOM 1706 C CA . THR A 1 206 ? 4.027 -0.315 -5.768 1.00 88.62 206 THR A CA 1
ATOM 1707 C C . THR A 1 206 ? 4.023 1.079 -6.378 1.00 88.62 206 THR A C 1
ATOM 1709 O O . THR A 1 206 ? 3.338 1.292 -7.371 1.00 88.62 206 THR A O 1
ATOM 1712 N N . MET A 1 207 ? 4.854 2.013 -5.898 1.00 92.12 207 MET A N 1
ATOM 1713 C CA . MET A 1 207 ? 5.034 3.324 -6.536 1.00 92.12 207 MET A CA 1
ATOM 1714 C C . MET A 1 207 ? 5.472 3.179 -8.002 1.00 92.12 207 MET A C 1
ATOM 1716 O O . MET A 1 207 ? 4.935 3.846 -8.892 1.00 92.12 207 MET A O 1
ATOM 1720 N N . LEU A 1 208 ? 6.479 2.343 -8.274 1.00 91.44 208 LEU A N 1
ATOM 1721 C CA . LEU A 1 208 ? 7.005 2.156 -9.629 1.00 91.44 208 LEU A CA 1
ATOM 1722 C C . LEU A 1 208 ? 5.996 1.480 -10.560 1.00 91.44 208 LEU A C 1
ATOM 1724 O O . LEU A 1 208 ? 5.919 1.854 -11.731 1.00 91.44 208 LEU A O 1
ATOM 1728 N N . GLU A 1 209 ? 5.238 0.517 -10.047 1.00 92.19 209 GLU A N 1
ATOM 1729 C CA . GLU A 1 209 ? 4.181 -0.175 -10.776 1.00 92.19 209 GLU A CA 1
ATOM 1730 C C . GLU A 1 209 ? 2.987 0.746 -11.034 1.00 92.19 209 GLU A C 1
ATOM 1732 O O . GLU A 1 209 ? 2.626 0.964 -12.188 1.00 92.19 209 GLU A O 1
ATOM 1737 N N . ALA A 1 210 ? 2.430 1.368 -9.998 1.00 92.19 210 ALA A N 1
ATOM 1738 C CA . ALA A 1 210 ? 1.274 2.252 -10.099 1.00 92.19 210 ALA A CA 1
ATOM 1739 C C . ALA A 1 210 ? 1.530 3.429 -11.044 1.00 92.19 210 ALA A C 1
ATOM 1741 O O . ALA A 1 210 ? 0.753 3.701 -11.957 1.00 92.19 210 ALA A O 1
ATOM 1742 N N . SER A 1 211 ? 2.687 4.080 -10.902 1.00 92.44 211 SER A N 1
ATOM 1743 C CA . SER A 1 211 ? 3.072 5.192 -11.777 1.00 92.44 211 SER A CA 1
ATOM 1744 C C . SER A 1 211 ? 3.470 4.763 -13.195 1.00 92.44 211 SER A C 1
ATOM 1746 O O . SER A 1 211 ? 3.746 5.619 -14.036 1.00 92.44 211 SER A O 1
ATOM 1748 N N . SER A 1 212 ? 3.541 3.461 -13.490 1.00 92.50 212 SER A N 1
ATOM 1749 C CA . SER A 1 212 ? 3.762 2.974 -14.857 1.00 92.50 212 SER A CA 1
ATOM 1750 C C . SER A 1 212 ? 2.507 3.040 -15.729 1.00 92.50 212 SER A C 1
ATOM 1752 O O . SER A 1 212 ? 2.625 2.959 -16.947 1.00 92.50 212 SER A O 1
ATOM 1754 N N . TYR A 1 213 ? 1.333 3.235 -15.123 1.00 90.12 213 TYR A N 1
ATOM 1755 C CA . TYR A 1 213 ? 0.062 3.410 -15.829 1.00 90.12 213 TYR A CA 1
ATOM 1756 C C . TYR A 1 213 ? -0.272 4.884 -16.114 1.00 90.12 213 TYR A C 1
ATOM 1758 O O . TYR A 1 213 ? -1.179 5.161 -16.891 1.00 90.12 213 TYR A O 1
ATOM 1766 N N . ASN A 1 214 ? 0.471 5.831 -15.532 1.00 91.62 214 ASN A N 1
ATOM 1767 C CA . ASN A 1 214 ? 0.249 7.266 -15.712 1.00 91.62 214 ASN A CA 1
ATOM 1768 C C . ASN A 1 214 ? 1.098 7.813 -16.876 1.00 91.62 214 ASN A C 1
ATOM 1770 O O . ASN A 1 214 ? 2.331 7.822 -16.810 1.00 91.62 214 ASN A O 1
ATOM 1774 N N . GLU A 1 215 ? 0.436 8.271 -17.943 1.00 91.38 215 GLU A N 1
ATOM 1775 C CA . GLU A 1 215 ? 1.090 8.726 -19.179 1.00 91.38 215 GLU A CA 1
ATOM 1776 C C . GLU A 1 215 ? 1.985 9.957 -18.974 1.00 91.38 215 GLU A C 1
ATOM 1778 O O . GLU A 1 215 ? 3.091 9.995 -19.514 1.00 91.38 215 GLU A O 1
ATOM 1783 N N . GLU A 1 216 ? 1.571 10.922 -18.148 1.00 90.75 216 GLU A N 1
ATOM 1784 C CA . GLU A 1 216 ? 2.359 12.133 -17.875 1.00 90.75 216 GLU A CA 1
ATOM 1785 C C . GLU A 1 216 ? 3.661 11.789 -17.132 1.00 90.75 216 GLU A C 1
ATOM 1787 O O . GLU A 1 216 ? 4.747 12.272 -17.469 1.00 90.75 216 GLU A O 1
ATOM 1792 N N . ILE A 1 217 ? 3.590 10.886 -16.148 1.00 91.50 217 ILE A N 1
ATOM 1793 C CA . ILE A 1 217 ? 4.779 10.417 -15.429 1.00 91.50 217 ILE A CA 1
ATOM 1794 C C . ILE A 1 217 ? 5.697 9.604 -16.357 1.00 91.50 217 ILE A C 1
ATOM 1796 O O . ILE A 1 217 ? 6.925 9.718 -16.260 1.00 91.50 217 ILE A O 1
ATOM 1800 N N . LEU A 1 218 ? 5.141 8.789 -17.261 1.00 92.50 218 LEU A N 1
ATOM 1801 C CA . LEU A 1 218 ? 5.935 8.074 -18.263 1.00 92.50 218 LEU A CA 1
ATOM 1802 C C . LEU A 1 218 ? 6.655 9.038 -19.208 1.00 92.50 218 LEU A C 1
ATOM 1804 O O . LEU A 1 218 ? 7.838 8.830 -19.484 1.00 92.50 218 LEU A O 1
ATOM 1808 N N . GLU A 1 219 ? 5.986 10.097 -19.664 1.00 92.81 219 GLU A N 1
ATOM 1809 C CA . GLU A 1 219 ? 6.592 11.126 -20.509 1.00 92.81 219 GLU A CA 1
ATOM 1810 C C . GLU A 1 219 ? 7.765 11.803 -19.788 1.00 92.81 219 GLU A C 1
ATOM 1812 O O . GLU A 1 219 ? 8.878 11.842 -20.321 1.00 92.81 219 GLU A O 1
ATOM 1817 N N . LEU A 1 220 ? 7.570 12.231 -18.537 1.00 90.81 220 LEU A N 1
ATOM 1818 C CA . LEU A 1 220 ? 8.644 12.787 -17.710 1.00 90.81 220 LEU A CA 1
ATOM 1819 C C . LEU A 1 220 ? 9.822 11.828 -17.558 1.00 90.81 220 LEU A C 1
ATOM 1821 O O . LEU A 1 220 ? 10.977 12.227 -17.704 1.00 90.81 220 LEU A O 1
ATOM 1825 N N . CYS A 1 221 ? 9.537 10.558 -17.268 1.00 89.62 221 CYS A N 1
ATOM 1826 C CA . CYS A 1 221 ? 10.569 9.545 -17.135 1.00 89.62 221 CYS A CA 1
ATOM 1827 C C . CYS A 1 221 ? 11.320 9.352 -18.457 1.00 89.62 221 CYS A C 1
ATOM 1829 O O . CYS A 1 221 ? 12.535 9.214 -18.440 1.00 89.62 221 CYS A O 1
ATOM 1831 N N . SER A 1 222 ? 10.631 9.376 -19.600 1.00 91.50 222 SER A N 1
ATOM 1832 C CA . SER A 1 222 ? 11.252 9.189 -20.916 1.00 91.50 222 SER A CA 1
ATOM 1833 C C . SER A 1 222 ? 12.170 10.339 -21.332 1.00 91.50 222 SER A C 1
ATOM 1835 O O . SER A 1 222 ? 13.063 10.125 -22.145 1.00 91.50 222 SER A O 1
ATOM 1837 N N . ASN A 1 223 ? 11.981 11.524 -20.744 1.00 89.62 223 ASN A N 1
ATOM 1838 C CA . ASN A 1 223 ? 12.748 12.735 -21.031 1.00 89.62 223 ASN A CA 1
ATOM 1839 C C . ASN A 1 223 ? 13.864 13.012 -20.009 1.00 89.62 223 ASN A C 1
ATOM 1841 O O . ASN A 1 223 ? 14.651 13.935 -20.198 1.00 89.62 223 ASN A O 1
ATOM 1845 N N . TYR A 1 224 ? 13.945 12.243 -18.920 1.00 87.56 224 TYR A N 1
ATOM 1846 C CA . TYR A 1 224 ? 14.969 12.428 -17.893 1.00 87.56 224 TYR A CA 1
ATOM 1847 C C . TYR A 1 224 ? 16.301 11.799 -18.328 1.00 87.56 224 TYR A C 1
ATOM 1849 O O . TYR A 1 224 ? 16.324 10.609 -18.629 1.00 87.56 224 TYR A O 1
ATOM 1857 N N . ASP A 1 225 ? 17.404 12.558 -18.309 1.00 81.81 225 ASP A N 1
ATOM 1858 C CA . ASP A 1 225 ? 18.701 12.214 -18.933 1.00 81.81 225 ASP A CA 1
ATOM 1859 C C . ASP A 1 225 ? 19.156 10.753 -18.764 1.00 81.81 225 ASP A C 1
ATOM 1861 O O . ASP A 1 225 ? 19.552 10.091 -19.721 1.00 81.81 225 ASP A O 1
ATOM 1865 N N . THR A 1 226 ? 19.113 10.217 -17.541 1.00 82.19 226 THR A N 1
ATOM 1866 C CA . THR A 1 226 ? 19.549 8.830 -17.287 1.00 82.19 226 THR A CA 1
ATOM 1867 C C . THR A 1 226 ? 18.556 7.804 -17.838 1.00 82.19 226 THR A C 1
ATOM 1869 O O . THR A 1 226 ? 18.950 6.764 -18.364 1.00 82.19 226 THR A O 1
ATOM 1872 N N . CYS A 1 227 ? 17.262 8.086 -17.722 1.00 89.12 227 CYS A N 1
ATOM 1873 C CA . CYS A 1 227 ? 16.188 7.200 -18.149 1.00 89.12 227 CYS A CA 1
ATOM 1874 C C . CYS A 1 227 ? 16.054 7.169 -19.676 1.00 89.12 227 CYS A C 1
ATOM 1876 O O . CYS A 1 227 ? 15.906 6.089 -20.249 1.00 89.12 227 CYS A O 1
ATOM 1878 N N . SER A 1 228 ? 16.132 8.338 -20.320 1.00 90.06 228 SER A N 1
ATOM 1879 C CA . SER A 1 228 ? 16.039 8.509 -21.771 1.00 90.06 228 SER A CA 1
ATOM 1880 C C . SER A 1 228 ? 17.148 7.732 -22.477 1.00 90.06 228 SER A C 1
ATOM 1882 O O . SER A 1 228 ? 16.869 6.921 -23.358 1.00 90.06 228 SER A O 1
ATOM 1884 N N . TYR A 1 229 ? 18.386 7.862 -21.996 1.00 88.62 229 TYR A N 1
ATOM 1885 C CA . TYR A 1 229 ? 19.543 7.126 -22.500 1.00 88.62 229 TYR A CA 1
ATOM 1886 C C . TYR A 1 229 ? 19.356 5.602 -22.438 1.00 88.62 229 TYR A C 1
ATOM 1888 O O . TYR A 1 229 ? 19.613 4.890 -23.411 1.00 88.62 229 TYR A O 1
ATOM 1896 N N . ILE A 1 230 ? 18.875 5.082 -21.304 1.00 89.88 230 ILE A N 1
ATOM 1897 C CA . ILE A 1 230 ? 18.604 3.645 -21.136 1.00 89.88 230 ILE A CA 1
ATOM 1898 C C . ILE A 1 230 ? 17.477 3.195 -22.076 1.00 89.88 230 ILE A C 1
ATOM 1900 O O . ILE A 1 230 ? 17.574 2.143 -22.711 1.00 89.88 230 ILE A O 1
ATOM 1904 N N . LEU A 1 231 ? 16.409 3.989 -22.183 1.00 92.19 231 LEU A N 1
ATOM 1905 C CA . LEU A 1 231 ? 15.272 3.690 -23.047 1.00 92.19 231 LEU A CA 1
ATOM 1906 C C . LEU A 1 231 ? 15.679 3.646 -24.526 1.00 92.19 231 LEU A C 1
ATOM 1908 O O . LEU A 1 231 ? 15.266 2.736 -25.246 1.00 92.19 231 LEU A O 1
ATOM 1912 N N . GLU A 1 232 ? 16.510 4.584 -24.979 1.00 91.31 232 GLU A N 1
ATOM 1913 C CA . GLU A 1 232 ? 17.060 4.586 -26.336 1.00 91.31 232 GLU A CA 1
ATOM 1914 C C . GLU A 1 232 ? 17.911 3.345 -26.606 1.00 91.31 232 GLU A C 1
ATOM 1916 O O . GLU A 1 232 ? 17.764 2.726 -27.661 1.00 91.31 232 GLU A O 1
ATOM 1921 N N . LYS A 1 233 ? 18.741 2.917 -25.645 1.00 89.56 233 LYS A N 1
ATOM 1922 C CA . LYS A 1 233 ? 19.507 1.670 -25.775 1.00 89.56 233 LYS A CA 1
ATOM 1923 C C . LYS A 1 233 ? 18.619 0.443 -25.944 1.00 89.56 233 LYS A C 1
ATOM 1925 O O . LYS A 1 233 ? 18.913 -0.407 -26.786 1.00 89.56 233 LYS A O 1
ATOM 1930 N N . PHE A 1 234 ? 17.530 0.346 -25.180 1.00 91.25 234 PHE A N 1
ATOM 1931 C CA . PHE A 1 234 ? 16.572 -0.748 -25.345 1.00 91.25 234 PHE A CA 1
ATOM 1932 C C . PHE A 1 234 ? 15.861 -0.689 -26.698 1.00 91.25 234 PHE A C 1
ATOM 1934 O O . PHE A 1 234 ? 15.780 -1.704 -27.386 1.00 91.25 234 PHE A O 1
ATOM 1941 N N . ARG A 1 235 ? 15.390 0.493 -27.117 1.00 89.75 235 ARG A N 1
ATOM 1942 C CA . ARG A 1 235 ? 14.690 0.677 -28.401 1.00 89.75 235 ARG A CA 1
ATOM 1943 C C . ARG A 1 235 ? 15.575 0.376 -29.608 1.00 89.75 235 ARG A C 1
ATOM 1945 O O . ARG A 1 235 ? 15.100 -0.215 -30.572 1.00 89.75 235 ARG A O 1
ATOM 1952 N N . ASN A 1 236 ? 16.850 0.747 -29.540 1.00 87.81 236 ASN A N 1
ATOM 1953 C CA . ASN A 1 236 ? 17.815 0.538 -30.619 1.00 87.81 236 ASN A CA 1
ATOM 1954 C C . ASN A 1 236 ? 18.483 -0.846 -30.570 1.00 87.81 236 ASN A C 1
ATOM 1956 O O . ASN A 1 236 ? 19.299 -1.155 -31.436 1.00 87.81 236 ASN A O 1
ATOM 1960 N N . GLY A 1 237 ? 18.169 -1.673 -29.564 1.00 81.81 237 GLY A N 1
ATOM 1961 C CA . GLY A 1 237 ? 18.780 -2.991 -29.374 1.00 81.81 237 GLY A CA 1
ATOM 1962 C C . GLY A 1 237 ? 20.283 -2.941 -29.086 1.00 81.81 237 GLY A C 1
ATOM 1963 O O . GLY A 1 237 ? 20.983 -3.920 -29.327 1.00 81.81 237 GLY A O 1
ATOM 1964 N N . THR A 1 238 ? 20.796 -1.801 -28.612 1.00 81.06 238 THR A N 1
ATOM 1965 C CA . THR A 1 238 ? 22.228 -1.593 -28.345 1.00 81.06 238 THR A CA 1
ATOM 1966 C C . THR A 1 238 ? 22.615 -1.886 -26.899 1.00 81.06 238 THR A C 1
ATOM 1968 O O . THR A 1 238 ? 23.807 -1.956 -26.598 1.00 81.06 238 THR A O 1
ATOM 1971 N N . TYR A 1 239 ? 21.637 -2.095 -26.011 1.00 79.44 239 TYR A N 1
ATOM 1972 C CA . TYR A 1 239 ? 21.902 -2.613 -24.671 1.00 79.44 239 TYR A CA 1
ATOM 1973 C C . TYR A 1 239 ? 22.475 -4.035 -24.775 1.00 79.44 239 TYR A C 1
ATOM 1975 O O . TYR A 1 239 ? 21.802 -4.945 -25.260 1.00 79.44 239 TYR A O 1
ATOM 1983 N N . SER A 1 240 ? 23.729 -4.223 -24.358 1.00 66.12 240 SER A N 1
ATOM 1984 C CA . SER A 1 240 ? 24.451 -5.494 -24.492 1.00 66.12 240 SER A CA 1
ATOM 1985 C C . SER A 1 240 ? 25.396 -5.737 -23.316 1.00 66.12 240 SER A C 1
ATOM 1987 O O . SER A 1 240 ? 25.777 -4.810 -22.609 1.00 66.12 240 SER A O 1
ATOM 1989 N N . THR A 1 241 ? 25.818 -6.988 -23.135 1.00 58.00 241 THR A N 1
ATOM 1990 C CA . THR A 1 241 ? 26.753 -7.422 -22.079 1.00 58.00 241 THR A CA 1
ATOM 1991 C C . THR A 1 241 ? 28.168 -6.889 -22.184 1.00 58.00 241 THR A C 1
ATOM 1993 O O . THR A 1 241 ? 28.974 -7.149 -21.298 1.00 58.00 241 THR A O 1
ATOM 1996 N N . SER A 1 242 ? 28.515 -6.199 -23.272 1.00 54.34 242 SER A N 1
ATOM 1997 C CA . SER A 1 242 ? 29.823 -5.552 -23.385 1.00 54.34 242 SER A CA 1
ATOM 1998 C C . SER A 1 242 ? 29.915 -4.248 -22.588 1.00 54.34 242 SER A C 1
ATOM 2000 O O . SER A 1 242 ? 30.962 -3.603 -22.605 1.00 54.34 242 SER A O 1
ATOM 2002 N N . GLU A 1 243 ? 28.832 -3.831 -21.928 1.00 56.56 243 GLU A N 1
ATOM 2003 C CA . GLU A 1 243 ? 28.898 -2.779 -20.918 1.00 56.56 243 GLU A CA 1
ATOM 2004 C C . GLU A 1 243 ? 29.744 -3.264 -19.725 1.00 56.56 243 GLU A C 1
ATOM 2006 O O . GLU A 1 243 ? 29.858 -4.462 -19.469 1.00 56.56 243 GLU A O 1
ATOM 2011 N N . GLY A 1 244 ? 30.451 -2.352 -19.048 1.00 56.50 244 GLY A N 1
ATOM 2012 C CA . GLY A 1 244 ? 31.316 -2.743 -17.928 1.00 56.50 244 GLY A CA 1
ATOM 2013 C C . GLY A 1 244 ? 30.513 -3.473 -16.847 1.00 56.50 244 GLY A C 1
ATOM 2014 O O . GLY A 1 244 ? 29.315 -3.246 -16.735 1.00 56.50 244 GLY A O 1
ATOM 2015 N N . MET A 1 245 ? 31.159 -4.300 -16.013 1.00 52.06 245 MET A N 1
ATOM 2016 C CA . MET A 1 245 ? 30.490 -5.080 -14.947 1.00 52.06 245 MET A CA 1
ATOM 2017 C C . MET A 1 245 ? 29.470 -4.271 -14.117 1.00 52.06 245 MET A C 1
ATOM 2019 O O . MET A 1 245 ? 28.464 -4.809 -13.680 1.00 52.06 245 MET A O 1
ATOM 2023 N N . HIS A 1 246 ? 29.681 -2.964 -13.937 1.00 56.25 246 HIS A N 1
ATOM 2024 C CA . HIS A 1 246 ? 28.782 -2.074 -13.191 1.00 56.25 246 HIS A CA 1
ATOM 2025 C C . HIS A 1 246 ? 27.448 -1.739 -13.896 1.00 56.25 246 HIS A C 1
ATOM 2027 O O . HIS A 1 246 ? 26.510 -1.260 -13.254 1.00 56.25 246 HIS A O 1
ATOM 2033 N N . ASP A 1 247 ? 27.341 -1.999 -15.198 1.00 68.06 247 ASP A N 1
ATOM 2034 C CA . ASP A 1 247 ? 26.200 -1.643 -16.045 1.00 68.06 247 ASP A CA 1
ATOM 2035 C C . ASP A 1 247 ? 25.361 -2.858 -16.489 1.00 68.06 247 ASP A C 1
ATOM 2037 O O . ASP A 1 247 ? 24.345 -2.681 -17.171 1.00 68.06 247 ASP A O 1
ATOM 2041 N N . ASN A 1 248 ? 25.693 -4.074 -16.033 1.00 83.69 248 ASN A N 1
ATOM 2042 C CA . ASN A 1 248 ? 24.932 -5.297 -16.320 1.00 83.69 248 ASN A CA 1
ATOM 2043 C C . ASN A 1 248 ? 23.696 -5.439 -15.421 1.00 83.69 248 ASN A C 1
ATOM 2045 O O . ASN A 1 248 ? 23.669 -4.976 -14.277 1.0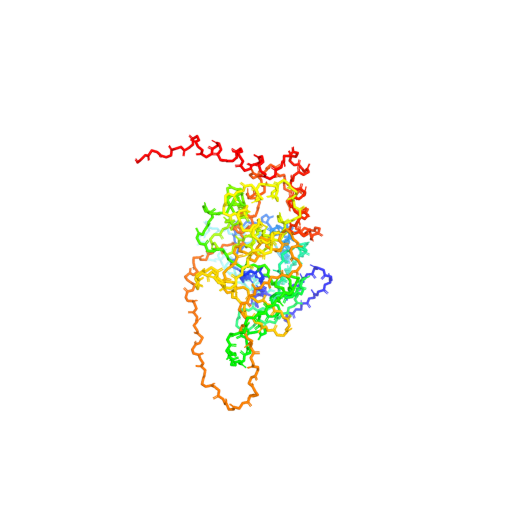0 83.69 248 ASN A O 1
ATOM 2049 N N . ILE A 1 249 ? 22.603 -5.972 -15.979 1.00 91.44 249 ILE A N 1
ATOM 2050 C CA . ILE A 1 249 ? 21.409 -6.343 -15.204 1.00 91.44 249 ILE A CA 1
ATOM 2051 C C . ILE A 1 249 ? 21.669 -7.724 -14.623 1.00 91.44 249 ILE A C 1
ATOM 2053 O O . ILE A 1 249 ? 21.904 -8.663 -15.382 1.00 91.44 249 ILE A O 1
ATOM 2057 N N . GLU A 1 250 ? 21.580 -7.839 -13.303 1.00 92.94 250 GLU A N 1
ATOM 2058 C CA . GLU A 1 250 ? 21.748 -9.105 -12.593 1.00 92.94 250 GLU A CA 1
ATOM 2059 C C . GLU A 1 250 ? 20.427 -9.500 -11.941 1.00 92.94 250 GLU A C 1
ATOM 2061 O O . GLU A 1 250 ? 19.796 -8.701 -11.236 1.00 92.94 250 GLU A O 1
ATOM 2066 N N . LEU A 1 251 ? 20.003 -10.737 -12.178 1.00 94.94 251 LEU A N 1
ATOM 2067 C CA . LEU A 1 251 ? 18.746 -11.285 -11.686 1.00 94.94 251 LEU A CA 1
ATOM 2068 C C . LEU A 1 251 ? 18.997 -12.570 -10.899 1.00 94.94 251 LEU A C 1
ATOM 2070 O O . LEU A 1 251 ? 19.804 -13.408 -11.294 1.00 94.94 251 LEU A O 1
ATOM 2074 N N . THR A 1 252 ? 18.235 -12.768 -9.827 1.00 94.69 252 THR A N 1
ATOM 2075 C CA . THR A 1 252 ? 18.115 -14.075 -9.172 1.00 94.69 252 THR A CA 1
ATOM 2076 C C . THR A 1 252 ? 16.820 -14.744 -9.610 1.00 94.69 252 THR A C 1
ATOM 2078 O O . THR A 1 252 ? 15.748 -14.172 -9.412 1.00 94.69 252 THR A O 1
ATOM 2081 N N . GLU A 1 253 ? 16.909 -15.933 -10.198 1.00 95.56 253 GLU A N 1
ATOM 2082 C CA . GLU A 1 253 ? 15.753 -16.745 -10.582 1.00 95.56 253 GLU A CA 1
ATOM 2083 C C . GLU A 1 253 ? 15.340 -17.666 -9.431 1.00 95.56 253 GLU A C 1
ATOM 2085 O O . GLU A 1 253 ? 16.175 -18.328 -8.818 1.00 95.56 253 GLU A O 1
ATOM 2090 N N . TYR A 1 254 ? 14.044 -17.682 -9.129 1.00 93.06 254 TYR A N 1
ATOM 2091 C CA . TYR A 1 254 ? 13.440 -18.604 -8.177 1.00 93.06 254 TYR A CA 1
ATOM 2092 C C . TYR A 1 254 ? 12.034 -18.980 -8.653 1.00 93.06 254 TYR A C 1
ATOM 2094 O O . TYR A 1 254 ? 11.168 -18.114 -8.815 1.00 93.06 254 TYR A O 1
ATOM 2102 N N . LYS A 1 255 ? 11.801 -20.280 -8.871 1.00 90.44 255 LYS A N 1
ATOM 2103 C CA . LYS A 1 255 ? 10.507 -20.856 -9.290 1.00 90.44 255 LYS A CA 1
ATOM 2104 C C . LYS A 1 255 ? 9.878 -20.153 -10.507 1.00 90.44 255 LYS A C 1
ATOM 2106 O O . LYS A 1 255 ? 8.667 -19.952 -10.570 1.00 90.44 255 LYS A O 1
ATOM 2111 N N . GLY A 1 256 ? 10.699 -19.794 -11.489 1.00 91.75 256 GLY A N 1
ATOM 2112 C CA . GLY A 1 256 ? 10.301 -19.179 -12.755 1.00 91.75 256 GLY A CA 1
ATOM 2113 C C . GLY A 1 256 ? 10.140 -17.657 -12.725 1.00 91.75 256 GLY A C 1
ATOM 2114 O O . GLY A 1 256 ? 9.781 -17.085 -13.758 1.00 91.75 256 GLY A O 1
ATOM 2115 N N . TYR A 1 257 ? 10.406 -17.011 -11.586 1.00 95.94 257 TYR A N 1
ATOM 2116 C CA . TYR A 1 257 ? 10.342 -15.559 -11.406 1.00 95.94 257 TYR A CA 1
ATOM 2117 C C . TYR A 1 257 ? 11.711 -14.975 -11.083 1.00 95.94 257 TYR A C 1
ATOM 2119 O O . TYR A 1 257 ? 12.579 -15.658 -10.544 1.00 95.94 257 TYR A O 1
ATOM 2127 N N . TYR A 1 258 ? 11.893 -13.692 -11.394 1.00 96.00 258 TYR A N 1
ATOM 2128 C CA . TYR A 1 258 ? 13.197 -13.042 -11.322 1.00 96.00 258 TYR A CA 1
ATOM 2129 C C . TYR A 1 258 ? 13.186 -11.838 -10.380 1.00 96.00 258 TYR A C 1
ATOM 2131 O O . TYR A 1 258 ? 12.375 -10.918 -10.519 1.00 96.00 258 TYR A O 1
ATOM 2139 N N . PHE A 1 259 ? 14.139 -11.826 -9.450 1.00 94.00 259 PHE A N 1
ATOM 2140 C CA . PHE A 1 259 ? 14.376 -10.741 -8.506 1.00 94.00 259 PHE A CA 1
ATOM 2141 C C . PHE A 1 259 ? 15.547 -9.874 -8.984 1.00 94.00 259 PHE A C 1
ATOM 2143 O O . PHE A 1 259 ? 16.636 -10.411 -9.195 1.00 94.00 259 PHE A O 1
ATOM 2150 N N . PRO A 1 260 ? 15.371 -8.551 -9.142 1.00 92.94 260 PRO A N 1
ATOM 2151 C CA . PRO A 1 260 ? 16.453 -7.675 -9.578 1.00 92.94 260 PRO A CA 1
ATOM 2152 C C . PRO A 1 260 ? 17.478 -7.432 -8.460 1.00 92.94 260 PRO A C 1
ATOM 2154 O O . PRO A 1 260 ? 17.156 -6.834 -7.428 1.00 92.94 260 PRO A O 1
ATOM 2157 N N . VAL A 1 261 ? 18.722 -7.858 -8.694 1.00 90.25 261 VAL A N 1
ATOM 2158 C CA . VAL A 1 261 ? 19.864 -7.667 -7.785 1.00 90.25 261 VAL A CA 1
ATOM 2159 C C . VAL A 1 261 ? 20.597 -6.382 -8.152 1.00 90.25 261 VAL A C 1
ATOM 2161 O O . VAL A 1 261 ? 20.581 -5.432 -7.368 1.00 90.25 261 VAL A O 1
ATOM 2164 N N . GLU A 1 262 ? 21.109 -6.308 -9.382 1.00 89.25 262 GLU A N 1
ATOM 2165 C CA . GLU A 1 262 ? 21.753 -5.126 -9.957 1.00 89.25 262 GLU A CA 1
ATOM 2166 C C . GLU A 1 262 ? 21.034 -4.649 -11.219 1.00 89.25 262 GLU A C 1
ATOM 2168 O O . GLU A 1 262 ? 20.270 -5.369 -11.863 1.00 89.25 262 GLU A O 1
ATOM 2173 N N . GLY A 1 263 ? 21.218 -3.372 -11.558 1.00 88.81 263 GLY A N 1
ATOM 2174 C CA . GLY A 1 263 ? 20.534 -2.781 -12.709 1.00 88.81 263 GLY A CA 1
ATOM 2175 C C . GLY A 1 263 ? 19.055 -2.479 -12.506 1.00 88.81 263 GLY A C 1
ATOM 2176 O O . GLY A 1 263 ? 18.301 -2.367 -13.471 1.00 88.81 263 GLY A O 1
ATOM 2177 N N . LYS A 1 264 ? 18.636 -2.265 -11.257 1.00 89.75 264 LYS A N 1
ATOM 2178 C CA . LYS A 1 264 ? 17.242 -1.987 -10.861 1.00 89.75 264 LYS A CA 1
ATOM 2179 C C . LYS A 1 264 ? 16.585 -0.871 -11.677 1.00 89.75 264 LYS A C 1
ATOM 2181 O O . LYS A 1 264 ? 15.430 -0.991 -12.071 1.00 89.75 264 LYS A O 1
ATOM 2186 N N . HIS A 1 265 ? 17.324 0.196 -11.988 1.00 89.38 265 HIS A N 1
ATOM 2187 C CA . HIS A 1 265 ? 16.802 1.288 -12.811 1.00 89.38 265 HIS A CA 1
ATOM 2188 C C . HIS A 1 265 ? 16.574 0.869 -14.271 1.00 89.38 265 HIS A C 1
ATOM 2190 O O . HIS A 1 265 ? 15.570 1.246 -14.865 1.00 89.38 265 HIS A O 1
ATOM 2196 N N . ARG A 1 266 ? 17.443 0.021 -14.831 1.00 90.94 266 ARG A N 1
ATOM 2197 C CA . ARG A 1 266 ? 17.294 -0.532 -16.185 1.00 90.94 266 ARG A CA 1
ATOM 2198 C C . ARG A 1 266 ? 16.107 -1.497 -16.261 1.00 90.94 266 ARG A C 1
ATOM 2200 O O . ARG A 1 266 ? 15.306 -1.389 -17.184 1.00 90.94 266 ARG A O 1
ATOM 2207 N N . VAL A 1 267 ? 15.924 -2.342 -15.243 1.00 93.31 267 VAL A N 1
ATOM 2208 C CA . VAL A 1 267 ? 14.725 -3.188 -15.086 1.00 93.31 267 VAL A CA 1
ATOM 2209 C C . VAL A 1 267 ? 13.457 -2.336 -14.988 1.00 93.31 267 VAL A C 1
ATOM 2211 O O . VAL A 1 267 ? 12.482 -2.603 -15.685 1.00 93.31 267 VAL A O 1
ATOM 2214 N N . CYS A 1 268 ? 13.478 -1.277 -14.174 1.00 93.12 268 CYS A N 1
ATOM 2215 C CA . CYS A 1 268 ? 12.362 -0.344 -14.036 1.00 93.12 268 CYS A CA 1
ATOM 2216 C C . CYS A 1 268 ? 11.962 0.273 -15.387 1.00 93.12 268 CYS A C 1
ATOM 2218 O O . CYS A 1 268 ? 10.796 0.191 -15.768 1.00 93.12 268 CYS A O 1
ATOM 2220 N N . ILE A 1 269 ? 12.919 0.816 -16.151 1.00 93.12 269 ILE A N 1
ATOM 2221 C CA . ILE A 1 269 ? 12.666 1.368 -17.493 1.00 93.12 269 ILE A CA 1
ATOM 2222 C C . ILE A 1 269 ? 12.106 0.296 -18.433 1.00 93.12 269 ILE A C 1
ATOM 2224 O O . ILE A 1 269 ? 11.092 0.531 -19.089 1.00 93.12 269 ILE A O 1
ATOM 2228 N N . ALA A 1 270 ? 12.706 -0.895 -18.464 1.00 94.25 270 ALA A N 1
ATOM 2229 C CA . ALA A 1 270 ? 12.240 -1.978 -19.322 1.00 94.25 270 ALA A CA 1
ATOM 2230 C C . ALA A 1 270 ? 10.775 -2.353 -19.046 1.00 94.25 270 ALA A C 1
ATOM 2232 O O . ALA A 1 270 ? 9.987 -2.461 -19.985 1.00 94.25 270 ALA A O 1
ATOM 2233 N N . LYS A 1 271 ? 10.388 -2.478 -17.769 1.00 94.81 271 LYS A N 1
ATOM 2234 C CA . LYS A 1 271 ? 9.003 -2.776 -17.379 1.00 94.81 271 LYS A CA 1
ATOM 2235 C C . LYS A 1 271 ? 8.046 -1.631 -17.720 1.00 94.81 271 LYS A C 1
ATOM 2237 O O . LYS A 1 271 ? 7.037 -1.861 -18.379 1.00 94.81 271 LYS A O 1
ATOM 2242 N N . ARG A 1 272 ? 8.375 -0.391 -17.336 1.00 92.81 272 ARG A N 1
ATOM 2243 C CA . ARG A 1 272 ? 7.512 0.790 -17.551 1.00 92.81 272 ARG A CA 1
ATOM 2244 C C . ARG A 1 272 ? 7.218 1.058 -19.021 1.00 92.81 272 ARG A C 1
ATOM 2246 O O . ARG A 1 272 ? 6.097 1.403 -19.371 1.00 92.81 272 ARG A O 1
ATOM 2253 N N . PHE A 1 273 ? 8.217 0.876 -19.880 1.00 93.62 273 PHE A N 1
ATOM 2254 C CA . PHE A 1 273 ? 8.088 1.097 -21.320 1.00 93.62 273 PHE A CA 1
ATOM 2255 C C . PHE A 1 273 ? 7.797 -0.190 -22.103 1.00 93.62 273 PHE A C 1
ATOM 2257 O O . PHE A 1 273 ? 7.935 -0.198 -23.326 1.00 93.62 273 PHE A O 1
ATOM 2264 N N . LYS A 1 274 ? 7.369 -1.258 -21.412 1.00 94.12 274 LYS A N 1
ATOM 2265 C CA . LYS A 1 274 ? 6.894 -2.522 -22.000 1.00 94.12 274 LYS A CA 1
ATOM 2266 C C . LYS A 1 274 ? 7.889 -3.140 -22.991 1.00 94.12 274 LYS A C 1
ATOM 2268 O O . LYS A 1 274 ? 7.507 -3.653 -24.042 1.00 94.12 274 LYS A O 1
ATOM 2273 N N . ILE A 1 275 ? 9.180 -3.086 -22.661 1.00 94.81 275 ILE A N 1
ATOM 2274 C CA . ILE A 1 275 ? 10.235 -3.774 -23.411 1.00 94.81 275 ILE A CA 1
ATOM 2275 C C . ILE A 1 275 ? 10.048 -5.280 -23.184 1.00 94.81 275 ILE A C 1
ATOM 2277 O O . ILE A 1 275 ? 10.158 -5.705 -22.038 1.00 94.81 275 ILE A O 1
ATOM 2281 N N . PRO A 1 276 ? 9.776 -6.109 -24.210 1.00 94.62 276 PRO A N 1
ATOM 2282 C CA . PRO A 1 276 ? 9.329 -7.490 -23.983 1.00 94.62 276 PRO A CA 1
ATOM 2283 C C . PRO A 1 276 ? 10.380 -8.384 -23.323 1.00 94.62 276 PRO A C 1
ATOM 2285 O O . PRO A 1 276 ? 10.063 -9.266 -22.532 1.00 94.62 276 PRO A O 1
ATOM 2288 N N . LYS A 1 277 ? 11.651 -8.187 -23.682 1.00 94.06 277 LYS A N 1
ATOM 2289 C CA . LYS A 1 277 ? 12.767 -8.982 -23.171 1.00 94.06 277 LYS A CA 1
ATOM 2290 C C . LYS A 1 277 ? 13.983 -8.109 -22.954 1.00 94.06 277 LYS A C 1
ATOM 2292 O O . LYS A 1 277 ? 14.256 -7.220 -23.757 1.00 94.06 277 LYS A O 1
ATOM 2297 N N . ILE A 1 278 ? 14.737 -8.418 -21.911 1.00 92.94 278 ILE A N 1
ATOM 2298 C CA . ILE A 1 278 ? 16.025 -7.789 -21.624 1.00 92.94 278 ILE A CA 1
ATOM 2299 C C . ILE A 1 278 ? 17.097 -8.852 -21.489 1.00 92.94 278 ILE A C 1
ATOM 2301 O O . ILE A 1 278 ? 16.823 -9.961 -21.037 1.00 92.94 278 ILE A O 1
ATOM 2305 N N . TYR A 1 279 ? 18.316 -8.513 -21.885 1.00 91.25 279 TYR A N 1
ATOM 2306 C CA . TYR A 1 279 ? 19.463 -9.344 -21.568 1.00 91.25 279 TYR A CA 1
ATOM 2307 C C . TYR A 1 279 ? 19.861 -9.120 -20.104 1.00 91.25 279 TYR A C 1
ATOM 2309 O O . TYR A 1 279 ? 19.977 -7.970 -19.674 1.00 91.25 279 TYR A O 1
ATOM 2317 N N . ALA A 1 280 ? 20.087 -10.201 -19.362 1.00 92.94 280 ALA A N 1
ATOM 2318 C CA . ALA A 1 280 ? 20.562 -10.167 -17.984 1.00 92.94 280 ALA A CA 1
ATOM 2319 C C . ALA A 1 280 ? 21.511 -11.334 -17.687 1.00 92.94 280 ALA A C 1
ATOM 2321 O O . ALA A 1 280 ? 21.446 -12.382 -18.332 1.00 92.94 280 ALA A O 1
ATOM 2322 N N . GLU A 1 281 ? 22.364 -11.159 -16.684 1.00 93.06 281 GLU A N 1
ATOM 2323 C CA . GLU A 1 281 ? 23.056 -12.256 -16.013 1.00 93.06 281 GLU A CA 1
ATOM 2324 C C . GLU A 1 281 ? 22.123 -12.842 -14.952 1.00 93.06 281 GLU A C 1
ATOM 2326 O O . GLU A 1 281 ? 21.625 -12.132 -14.077 1.00 93.06 281 GLU A O 1
ATOM 2331 N N . VAL A 1 282 ? 21.823 -14.133 -15.071 1.00 93.94 282 VAL A N 1
ATOM 2332 C CA . VAL A 1 282 ? 20.846 -14.825 -14.233 1.00 93.94 282 VAL A CA 1
ATOM 2333 C C . VAL A 1 282 ? 21.548 -15.847 -13.357 1.00 93.94 282 VAL A C 1
ATOM 2335 O O . VAL A 1 282 ? 22.171 -16.782 -13.858 1.00 93.94 282 VAL A O 1
ATOM 2338 N N . THR A 1 283 ? 21.365 -15.707 -12.051 1.00 94.25 283 THR A N 1
ATOM 2339 C CA . THR A 1 283 ? 21.765 -16.692 -11.046 1.00 94.25 283 THR A CA 1
ATOM 2340 C C . THR A 1 283 ? 20.533 -17.474 -10.604 1.00 94.25 283 THR A C 1
ATOM 2342 O O . THR A 1 283 ? 19.595 -16.888 -10.066 1.00 94.25 283 THR A O 1
ATOM 2345 N N . GLY A 1 284 ? 20.509 -18.785 -10.831 1.00 91.19 284 GLY A N 1
ATOM 2346 C CA . GLY A 1 284 ? 19.404 -19.653 -10.421 1.00 91.19 284 GLY A CA 1
ATOM 2347 C C . GLY A 1 284 ? 19.528 -20.106 -8.968 1.00 91.19 284 GLY A C 1
ATOM 2348 O O . GLY A 1 284 ? 20.619 -20.457 -8.511 1.00 91.19 284 GLY A O 1
ATOM 2349 N N . CYS A 1 285 ? 18.406 -20.133 -8.251 1.00 86.19 285 CYS A N 1
ATOM 2350 C CA . CYS A 1 285 ? 18.289 -20.805 -6.961 1.00 86.19 285 CYS A CA 1
ATOM 2351 C C . CYS A 1 285 ? 18.051 -22.308 -7.181 1.00 86.19 285 CYS A C 1
ATOM 2353 O O . CYS A 1 285 ? 17.001 -22.714 -7.672 1.00 86.19 285 CYS A O 1
ATOM 2355 N N . ILE A 1 286 ? 19.026 -23.139 -6.808 1.00 81.81 286 ILE A N 1
ATOM 2356 C CA . ILE A 1 286 ? 18.954 -24.599 -6.915 1.00 81.81 286 ILE A CA 1
ATOM 2357 C C . ILE A 1 286 ? 18.557 -25.162 -5.552 1.00 81.81 286 ILE A C 1
ATOM 2359 O O . ILE A 1 286 ? 19.355 -25.114 -4.612 1.00 81.81 286 ILE A O 1
ATOM 2363 N N . ASP A 1 287 ? 17.340 -25.697 -5.454 1.00 74.81 287 ASP A N 1
ATOM 2364 C CA . ASP A 1 287 ? 16.841 -26.345 -4.239 1.00 74.81 287 ASP A CA 1
ATOM 2365 C C . ASP A 1 287 ? 17.783 -27.475 -3.803 1.00 74.81 287 ASP A C 1
ATOM 2367 O O . ASP A 1 287 ? 18.184 -28.327 -4.601 1.00 74.81 287 ASP A O 1
ATOM 2371 N N . ILE A 1 288 ? 18.135 -27.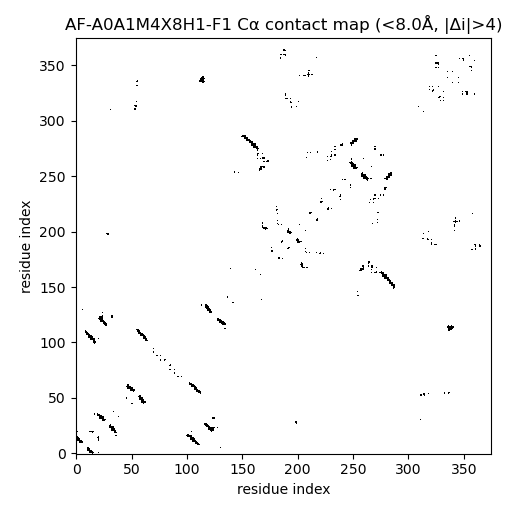488 -2.518 1.00 72.56 288 ILE A N 1
ATOM 2372 C CA . ILE A 1 288 ? 18.896 -28.582 -1.916 1.00 72.56 288 ILE A CA 1
ATOM 2373 C C . ILE A 1 288 ? 17.889 -29.497 -1.218 1.00 72.56 288 ILE A C 1
ATOM 2375 O O . ILE A 1 288 ? 17.136 -29.046 -0.351 1.00 72.56 288 ILE A O 1
ATOM 2379 N N . GLU A 1 289 ? 17.863 -30.785 -1.577 1.00 58.84 289 GLU A N 1
ATOM 2380 C CA . GLU A 1 289 ? 17.103 -31.777 -0.811 1.00 58.84 289 GLU A CA 1
ATOM 2381 C C . GLU A 1 289 ? 17.575 -31.748 0.648 1.00 58.84 289 GLU A C 1
ATOM 2383 O O . GLU A 1 289 ? 18.776 -31.778 0.920 1.00 58.84 289 GLU A O 1
ATOM 2388 N N . LYS A 1 290 ? 16.631 -31.649 1.594 1.00 52.50 290 LYS A N 1
ATOM 2389 C CA . LYS A 1 290 ? 16.928 -31.562 3.031 1.00 52.50 290 LYS A CA 1
ATOM 2390 C C . LYS A 1 290 ? 17.753 -32.775 3.482 1.00 52.50 290 LYS A C 1
ATOM 2392 O O . LYS A 1 290 ? 17.201 -33.844 3.723 1.00 52.50 290 LYS A O 1
ATOM 2397 N N . GLY A 1 291 ? 19.059 -32.576 3.632 1.00 43.56 291 GLY A N 1
ATOM 2398 C CA . GLY A 1 291 ? 19.991 -33.485 4.286 1.00 43.56 291 GLY A CA 1
ATOM 2399 C C . GLY A 1 291 ? 20.575 -32.814 5.525 1.00 43.56 291 GLY A C 1
ATOM 2400 O O . GLY A 1 291 ? 21.344 -31.870 5.389 1.00 43.56 291 GLY A O 1
ATOM 2401 N N . GLU A 1 292 ? 20.180 -33.340 6.685 1.00 43.25 292 GLU A N 1
ATOM 2402 C CA . GLU A 1 292 ? 20.664 -33.068 8.049 1.00 43.25 292 GLU A CA 1
ATOM 2403 C C . GLU A 1 292 ? 20.463 -31.653 8.626 1.00 43.25 292 GLU A C 1
ATOM 2405 O O . GLU A 1 292 ? 20.519 -30.629 7.949 1.00 43.25 292 GLU A O 1
ATOM 2410 N N . GLU A 1 293 ? 20.128 -31.649 9.921 1.00 45.69 293 GLU A N 1
ATOM 2411 C CA . GLU A 1 293 ? 19.785 -30.490 10.743 1.00 45.69 293 GLU A CA 1
ATOM 2412 C C . GLU A 1 293 ? 20.831 -29.380 10.592 1.00 45.69 293 GLU A C 1
ATOM 2414 O O . GLU A 1 293 ? 21.999 -29.545 10.940 1.00 45.69 293 GLU A O 1
ATOM 2419 N N . GLN A 1 294 ? 20.402 -28.224 10.085 1.00 42.19 294 GLN A N 1
ATOM 2420 C CA . GLN A 1 294 ? 21.189 -27.010 10.236 1.00 42.19 294 GLN A CA 1
ATOM 2421 C C . GLN A 1 294 ? 21.070 -26.562 11.691 1.00 42.19 294 GLN A C 1
ATOM 2423 O O . GLN A 1 294 ? 19.956 -26.350 12.170 1.00 42.19 294 GLN A O 1
ATOM 2428 N N . GLU A 1 295 ? 22.215 -26.407 12.365 1.00 43.03 295 GLU A N 1
ATOM 2429 C CA . GLU A 1 295 ? 22.319 -25.596 13.580 1.00 43.03 295 GLU A CA 1
ATOM 2430 C C . GLU A 1 295 ? 21.529 -24.306 13.370 1.00 43.03 295 GLU A C 1
ATOM 2432 O O . GLU A 1 295 ? 21.704 -23.640 12.342 1.00 43.03 295 GLU A O 1
ATOM 2437 N N . ASP A 1 296 ? 20.662 -23.988 14.337 1.00 38.84 296 ASP A N 1
ATOM 2438 C CA . ASP A 1 296 ? 19.891 -22.754 14.386 1.00 38.84 296 ASP A CA 1
ATOM 2439 C C . ASP A 1 296 ? 20.802 -21.588 14.001 1.00 38.84 296 ASP A C 1
ATOM 2441 O O . ASP A 1 296 ? 21.639 -21.134 14.790 1.00 38.84 296 ASP A O 1
ATOM 2445 N N . LYS A 1 297 ? 20.657 -21.087 12.765 1.00 33.62 297 LYS A N 1
ATOM 2446 C CA . LYS A 1 297 ? 21.217 -19.785 12.416 1.00 33.62 297 LYS A CA 1
ATOM 2447 C C . LYS A 1 297 ? 20.653 -18.845 13.471 1.00 33.62 297 LYS A C 1
ATOM 2449 O O . LYS A 1 297 ? 19.426 -18.805 13.603 1.00 33.62 297 LYS A O 1
ATOM 2454 N N . PRO A 1 298 ? 21.491 -18.120 14.234 1.00 31.20 298 PRO A N 1
ATOM 2455 C CA . PRO A 1 298 ? 20.970 -17.180 15.199 1.00 31.20 298 PRO A CA 1
ATOM 2456 C C . PRO A 1 298 ? 20.044 -16.266 14.415 1.00 31.20 298 PRO A C 1
ATOM 2458 O O . PRO A 1 298 ? 20.471 -15.622 13.452 1.00 31.20 298 PRO A O 1
ATOM 2461 N N . LEU A 1 299 ? 18.759 -16.294 14.777 1.00 33.34 299 LEU A N 1
ATOM 2462 C CA . LEU A 1 299 ? 17.797 -15.303 14.347 1.00 33.34 299 LEU A CA 1
ATOM 2463 C C . LEU A 1 299 ? 18.487 -13.975 14.618 1.00 33.34 299 LEU A C 1
ATOM 2465 O O . LEU A 1 299 ? 18.667 -13.582 15.773 1.00 33.34 299 LEU A O 1
ATOM 2469 N N . TYR A 1 300 ? 18.942 -13.316 13.553 1.00 27.56 300 TYR A N 1
ATOM 2470 C CA . TYR A 1 300 ? 19.289 -11.916 13.619 1.00 27.56 300 TYR A CA 1
ATOM 2471 C C . TYR A 1 300 ? 17.957 -11.223 13.870 1.00 27.56 300 TYR A C 1
ATOM 2473 O O . TYR A 1 300 ? 17.292 -10.757 12.947 1.00 27.56 300 TYR A O 1
ATOM 2481 N N . LEU A 1 301 ? 17.546 -11.210 15.139 1.00 29.17 301 LEU A N 1
ATOM 2482 C CA . LEU A 1 301 ? 16.669 -10.203 15.681 1.00 29.17 301 LEU A CA 1
ATOM 2483 C C . LEU A 1 301 ? 17.358 -8.904 15.289 1.00 29.17 301 LEU A C 1
ATOM 2485 O O . LEU A 1 301 ? 18.332 -8.479 15.915 1.00 29.17 301 LEU A O 1
ATOM 2489 N N . LYS A 1 302 ? 16.903 -8.301 14.185 1.00 29.53 302 LYS A N 1
ATOM 2490 C CA . LYS A 1 302 ? 17.056 -6.868 14.023 1.00 29.53 302 LYS A CA 1
ATOM 2491 C C . LYS A 1 302 ? 16.520 -6.327 15.335 1.00 29.53 302 LYS A C 1
ATOM 2493 O O . LYS A 1 302 ? 15.324 -6.429 15.595 1.00 29.53 302 LYS A O 1
ATOM 2498 N N . ASN A 1 303 ? 17.417 -5.815 16.171 1.00 28.94 303 ASN A N 1
ATOM 2499 C CA . ASN A 1 303 ? 17.053 -4.894 17.227 1.00 28.94 303 ASN A CA 1
ATOM 2500 C C . ASN A 1 303 ? 16.473 -3.675 16.506 1.00 28.94 303 ASN A C 1
ATOM 2502 O O . ASN A 1 303 ? 17.161 -2.686 16.261 1.00 28.94 303 ASN A O 1
ATOM 2506 N N . LEU A 1 304 ? 15.218 -3.796 16.075 1.00 36.34 304 LEU A N 1
ATOM 2507 C CA . LEU A 1 304 ? 14.358 -2.669 15.830 1.00 36.34 304 LEU A CA 1
ATOM 2508 C C . LEU A 1 304 ? 14.243 -2.043 17.209 1.00 36.34 304 LEU A C 1
ATOM 2510 O O . LEU A 1 304 ? 13.578 -2.565 18.101 1.00 36.34 304 LEU A O 1
ATOM 2514 N N . ASN A 1 305 ? 15.007 -0.977 17.423 1.00 32.84 305 ASN A N 1
ATOM 2515 C CA . ASN A 1 305 ? 14.717 -0.046 18.492 1.00 32.84 305 ASN A CA 1
ATOM 2516 C C . ASN A 1 305 ? 13.309 0.479 18.204 1.00 32.84 305 ASN A C 1
ATOM 2518 O O . ASN A 1 305 ? 13.148 1.456 17.473 1.00 32.84 305 ASN A O 1
ATOM 2522 N N . PHE A 1 306 ? 12.296 -0.215 18.724 1.00 42.91 306 PHE A N 1
ATOM 2523 C CA . PHE A 1 306 ? 10.918 0.232 18.711 1.00 42.91 306 PHE A CA 1
ATOM 2524 C C . PHE A 1 306 ? 10.868 1.493 19.569 1.00 42.91 306 PHE A C 1
ATOM 2526 O O . PHE A 1 306 ? 10.674 1.443 20.782 1.00 42.91 306 PHE A O 1
ATOM 2533 N N . ASN A 1 307 ? 11.048 2.653 18.945 1.00 42.91 307 ASN A N 1
ATOM 2534 C CA . ASN A 1 307 ? 10.316 3.812 19.421 1.00 42.91 307 ASN A CA 1
ATOM 2535 C C . ASN A 1 307 ? 8.846 3.453 19.204 1.00 42.91 307 ASN A C 1
ATOM 2537 O O . ASN A 1 307 ? 8.370 3.595 18.083 1.00 42.91 307 ASN A O 1
ATOM 254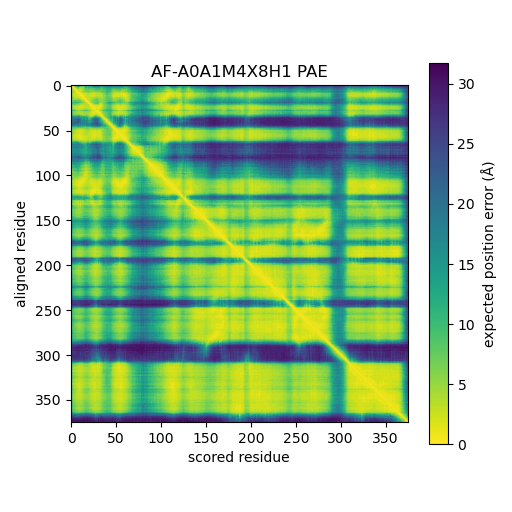1 N N . SER A 1 308 ? 8.189 2.909 20.233 1.00 56.09 308 SER A N 1
ATOM 2542 C CA . SER A 1 308 ? 6.794 2.470 20.186 1.00 56.09 308 SER A CA 1
ATOM 2543 C C . SER A 1 308 ? 5.927 3.619 19.682 1.00 56.09 308 SER A C 1
ATOM 2545 O O . SER A 1 308 ? 5.767 4.618 20.385 1.00 56.09 308 SER A O 1
ATOM 2547 N N . PHE A 1 309 ? 5.443 3.506 18.454 1.00 68.69 309 PHE A N 1
ATOM 2548 C CA . PHE A 1 309 ? 4.434 4.398 17.909 1.00 68.69 309 PHE A CA 1
ATOM 2549 C C . PHE A 1 309 ? 3.066 3.776 18.124 1.00 68.69 309 PHE A C 1
ATOM 2551 O O . PHE A 1 309 ? 2.943 2.554 18.247 1.00 68.69 309 PHE A O 1
ATOM 2558 N N . THR A 1 310 ? 2.066 4.632 18.249 1.00 78.31 310 THR A N 1
ATOM 2559 C CA . THR A 1 310 ? 0.698 4.226 18.546 1.00 78.31 310 THR A CA 1
ATOM 2560 C C . THR A 1 310 ? -0.104 4.078 17.260 1.00 78.31 310 THR A C 1
ATOM 2562 O O . THR A 1 310 ? 0.323 4.434 16.161 1.00 78.31 310 THR A O 1
ATOM 2565 N N . GLU A 1 311 ? -1.300 3.539 17.388 1.00 81.94 311 GLU A N 1
ATOM 2566 C CA . GLU A 1 311 ? -2.236 3.378 16.280 1.00 81.94 311 GLU A CA 1
ATOM 2567 C C . GLU A 1 311 ? -2.807 4.728 15.848 1.00 81.94 311 GLU A C 1
ATOM 2569 O O . GLU A 1 311 ? -3.017 4.962 14.659 1.00 81.94 311 GLU A O 1
ATOM 2574 N N . GLU A 1 312 ? -2.916 5.655 16.803 1.00 83.38 312 GLU A N 1
ATOM 2575 C CA . GLU A 1 312 ? -3.189 7.068 16.556 1.00 83.38 312 GLU A CA 1
ATOM 2576 C C . GLU A 1 312 ? -2.104 7.711 15.674 1.00 83.38 312 GLU A C 1
ATOM 2578 O O . GLU A 1 312 ? -2.441 8.464 14.762 1.00 83.38 312 GLU A O 1
ATOM 2583 N N . ASP A 1 313 ? -0.820 7.373 15.863 1.00 83.44 313 ASP A N 1
ATOM 2584 C CA . ASP A 1 313 ? 0.255 7.877 14.997 1.00 83.44 313 ASP A CA 1
ATOM 2585 C C . ASP A 1 313 ? 0.069 7.414 13.540 1.00 83.44 313 ASP A C 1
ATOM 2587 O O . ASP A 1 313 ? 0.206 8.220 12.617 1.00 83.44 313 ASP A O 1
ATOM 2591 N N . ILE A 1 314 ? -0.278 6.137 13.312 1.00 85.62 314 ILE A N 1
ATOM 2592 C CA . ILE A 1 314 ? -0.564 5.623 11.958 1.00 85.62 314 ILE A CA 1
ATOM 2593 C C . ILE A 1 314 ? -1.803 6.288 11.372 1.00 85.62 314 ILE A C 1
ATOM 2595 O O . ILE A 1 314 ? -1.785 6.696 10.208 1.00 85.62 314 ILE A O 1
ATOM 2599 N N . LEU A 1 315 ? -2.883 6.362 12.149 1.00 88.88 315 LEU A N 1
ATOM 2600 C CA . LEU A 1 315 ? -4.143 6.930 11.698 1.00 88.88 315 LEU A CA 1
ATOM 2601 C C . LEU A 1 315 ? -3.944 8.387 11.274 1.00 88.88 315 LEU A C 1
ATOM 2603 O O . LEU A 1 315 ? -4.278 8.751 10.148 1.00 88.88 315 LEU A O 1
ATOM 2607 N N . ASN A 1 316 ? -3.309 9.197 12.119 1.00 88.50 316 ASN A N 1
ATOM 2608 C CA . ASN A 1 316 ? -3.016 10.592 11.807 1.00 88.50 316 ASN A CA 1
ATOM 2609 C C . ASN A 1 316 ? -2.110 10.709 10.580 1.00 88.50 316 ASN A C 1
ATOM 2611 O O . ASN A 1 316 ? -2.437 11.446 9.655 1.00 88.50 316 ASN A O 1
ATOM 2615 N N . ALA A 1 317 ? -1.036 9.916 10.504 1.00 87.12 317 ALA A N 1
ATOM 2616 C CA . ALA A 1 317 ? -0.144 9.921 9.348 1.00 87.12 317 ALA A CA 1
ATOM 2617 C C . ALA A 1 317 ? -0.872 9.578 8.035 1.00 87.12 317 ALA A C 1
ATOM 2619 O O . ALA A 1 317 ? -0.627 10.213 7.005 1.00 87.12 317 ALA A O 1
ATOM 2620 N N . HIS A 1 318 ? -1.779 8.597 8.065 1.00 90.31 318 HIS A N 1
ATOM 2621 C CA . HIS A 1 318 ? -2.612 8.232 6.922 1.00 90.31 318 HIS A CA 1
ATOM 2622 C C . HIS A 1 318 ? -3.462 9.412 6.449 1.00 90.31 318 HIS A C 1
ATOM 2624 O O . HIS A 1 318 ? -3.389 9.786 5.278 1.00 90.31 318 HIS A O 1
ATOM 2630 N N . TYR A 1 319 ? -4.232 10.027 7.350 1.00 92.81 319 TYR A N 1
ATOM 2631 C CA . TYR A 1 319 ? -5.099 11.147 6.987 1.00 92.81 319 TYR A CA 1
ATOM 2632 C C . TYR A 1 319 ? -4.300 12.382 6.564 1.00 92.81 319 TYR A C 1
ATOM 2634 O O . TYR A 1 319 ? -4.642 13.007 5.562 1.00 92.81 319 TYR A O 1
ATOM 2642 N N . ASP A 1 320 ? -3.217 12.713 7.267 1.00 90.81 320 ASP A N 1
ATOM 2643 C CA . ASP A 1 320 ? -2.389 13.887 6.988 1.00 90.81 320 ASP A CA 1
ATOM 2644 C C . ASP A 1 320 ? -1.810 13.858 5.574 1.00 90.81 320 ASP A C 1
ATOM 2646 O O . ASP A 1 320 ? -1.815 14.877 4.880 1.00 90.81 320 ASP A O 1
ATOM 2650 N N . VAL A 1 321 ? -1.338 12.697 5.107 1.00 90.19 321 VAL A N 1
ATOM 2651 C CA . VAL A 1 321 ? -0.788 12.573 3.750 1.00 90.19 321 VAL A CA 1
ATOM 2652 C C . VAL A 1 321 ? -1.816 12.959 2.697 1.00 90.19 321 VAL A C 1
ATOM 2654 O O . VAL A 1 321 ? -1.509 13.771 1.829 1.00 90.19 321 VAL A O 1
ATOM 2657 N N . PHE A 1 322 ? -3.039 12.442 2.783 1.00 93.44 322 PHE A N 1
ATOM 2658 C CA . PHE A 1 322 ? -4.057 12.713 1.770 1.00 93.44 322 PHE A CA 1
ATOM 2659 C C . PHE A 1 322 ? -4.738 14.077 1.956 1.00 93.44 322 PHE A C 1
ATOM 2661 O O . PHE A 1 322 ? -5.047 14.738 0.964 1.00 93.44 322 PHE A O 1
ATOM 2668 N N . LYS A 1 323 ? -4.888 14.566 3.194 1.00 94.56 323 LYS A N 1
ATOM 2669 C CA . LYS A 1 323 ? -5.356 15.935 3.475 1.00 94.56 323 LYS A CA 1
ATOM 2670 C C . LYS A 1 323 ? -4.439 16.987 2.874 1.00 94.56 323 LYS A C 1
ATOM 2672 O O . LYS A 1 323 ? -4.918 17.945 2.274 1.00 94.56 323 LYS A O 1
ATOM 2677 N N . ASN A 1 324 ? -3.125 16.777 2.956 1.00 91.19 324 ASN A N 1
ATOM 2678 C CA . ASN A 1 324 ? -2.140 17.665 2.336 1.00 91.19 324 ASN A CA 1
ATOM 2679 C C . ASN A 1 324 ? -2.220 17.682 0.800 1.00 91.19 324 ASN A C 1
ATOM 2681 O O . ASN A 1 324 ? -1.729 18.619 0.177 1.00 91.19 324 ASN A O 1
ATOM 2685 N N . LEU A 1 325 ? -2.860 16.681 0.188 1.00 93.19 325 LEU A N 1
ATOM 2686 C CA . LEU A 1 325 ? -3.172 16.657 -1.244 1.00 93.19 325 LEU A CA 1
ATOM 2687 C C . LEU A 1 325 ? -4.531 17.295 -1.568 1.00 93.19 325 LEU A C 1
ATOM 2689 O O . LEU A 1 325 ? -4.875 17.416 -2.739 1.00 93.19 325 LEU A O 1
ATOM 2693 N N . GLY A 1 326 ? -5.298 17.717 -0.560 1.00 93.81 326 GLY A N 1
ATOM 2694 C CA . GLY A 1 326 ? -6.622 18.318 -0.719 1.00 93.81 326 GLY A CA 1
ATOM 2695 C C . GLY A 1 326 ? -7.783 17.321 -0.686 1.00 93.81 326 GLY A C 1
ATOM 2696 O O . GLY A 1 326 ? -8.846 17.625 -1.226 1.00 93.81 326 GLY A O 1
ATOM 2697 N N . LEU A 1 327 ? -7.601 16.132 -0.099 1.00 96.25 327 LEU A N 1
ATOM 2698 C CA . LEU A 1 327 ? -8.689 15.170 0.103 1.00 96.25 327 LEU A CA 1
ATOM 2699 C C . LEU A 1 327 ? -9.358 15.370 1.472 1.00 96.25 327 LEU A C 1
ATOM 2701 O O . LEU A 1 327 ? -8.690 15.468 2.497 1.00 96.25 327 LEU A O 1
ATOM 2705 N N . GLU A 1 328 ? -10.690 15.356 1.479 1.00 96.94 328 GLU A N 1
ATOM 2706 C CA . GLU A 1 328 ? -11.511 15.301 2.702 1.00 96.94 328 GLU A CA 1
ATOM 2707 C C . GLU A 1 328 ? -11.593 13.878 3.287 1.00 96.94 328 GLU A C 1
ATOM 2709 O O . GLU A 1 328 ? -11.427 12.902 2.554 1.00 96.94 328 GLU A O 1
ATOM 2714 N N . ASP A 1 329 ? -11.947 13.745 4.569 1.00 96.19 329 ASP A N 1
ATOM 2715 C CA . ASP A 1 329 ? -11.991 12.462 5.300 1.00 96.19 329 ASP A CA 1
ATOM 2716 C C . ASP A 1 329 ? -12.778 11.357 4.579 1.00 96.19 329 ASP A C 1
ATOM 2718 O O . ASP A 1 329 ? -12.311 10.222 4.488 1.00 96.19 329 ASP A O 1
ATOM 2722 N N . ASP A 1 330 ? -13.943 11.679 4.011 1.00 96.75 330 ASP A N 1
ATOM 2723 C CA . ASP A 1 330 ? -14.770 10.702 3.289 1.00 96.75 330 ASP A CA 1
ATOM 2724 C C . ASP A 1 330 ? -14.067 10.157 2.035 1.00 96.75 330 ASP A C 1
ATOM 2726 O O . ASP A 1 330 ? -14.209 8.981 1.696 1.00 96.75 330 ASP A O 1
ATOM 2730 N N . ASN A 1 331 ? -13.259 10.987 1.367 1.00 96.75 331 ASN A N 1
ATOM 2731 C CA . ASN A 1 331 ? -12.443 10.554 0.234 1.00 96.75 331 ASN A CA 1
ATOM 2732 C C . ASN A 1 331 ? -11.333 9.610 0.692 1.00 96.75 331 ASN A C 1
ATOM 2734 O O . ASN A 1 331 ? -11.057 8.619 0.026 1.00 96.75 331 ASN A O 1
ATOM 2738 N N . ILE A 1 332 ? -10.708 9.911 1.828 1.00 95.44 332 ILE A N 1
ATOM 2739 C CA . ILE A 1 332 ? -9.599 9.132 2.386 1.00 95.44 332 ILE A CA 1
ATOM 2740 C C . ILE A 1 332 ? -10.092 7.743 2.806 1.00 95.44 332 ILE A C 1
ATOM 2742 O O . ILE A 1 332 ? -9.505 6.729 2.422 1.00 95.44 332 ILE A O 1
ATOM 2746 N N . LYS A 1 333 ? -11.239 7.679 3.490 1.00 96.69 333 LYS A N 1
ATOM 2747 C CA . LYS A 1 333 ? -11.918 6.415 3.812 1.00 96.69 333 LYS A CA 1
ATOM 2748 C C . LYS A 1 333 ? -12.251 5.633 2.551 1.00 96.69 333 LYS A C 1
ATOM 2750 O O . LYS A 1 333 ? -11.958 4.444 2.468 1.00 96.69 333 LYS A O 1
ATOM 2755 N N . PHE A 1 334 ? -12.779 6.298 1.522 1.00 96.75 334 PHE A N 1
ATOM 2756 C CA . PHE A 1 334 ? -13.102 5.648 0.252 1.00 96.75 334 PHE A CA 1
ATOM 2757 C C . PHE A 1 334 ? -11.898 4.918 -0.371 1.00 96.75 334 PHE A C 1
ATOM 2759 O O . PHE A 1 334 ? -12.068 3.791 -0.843 1.00 96.75 334 PHE A O 1
ATOM 2766 N N . LEU A 1 335 ? -10.688 5.499 -0.315 1.00 94.25 335 LEU A N 1
ATOM 2767 C CA . LEU A 1 335 ? -9.464 4.867 -0.837 1.00 94.25 335 LEU A CA 1
ATOM 2768 C C . LEU A 1 335 ? -9.219 3.478 -0.226 1.00 94.25 335 LEU A C 1
ATOM 2770 O O . LEU A 1 335 ? -8.852 2.536 -0.930 1.00 94.25 335 LEU A O 1
ATOM 2774 N N . THR A 1 336 ? -9.432 3.346 1.084 1.00 93.50 336 THR A N 1
ATOM 2775 C CA . THR A 1 336 ? -9.168 2.105 1.824 1.00 93.50 336 THR A CA 1
ATOM 2776 C C . THR A 1 336 ? -10.369 1.159 1.820 1.00 93.50 336 THR A C 1
ATOM 2778 O O . THR A 1 336 ? -10.189 -0.051 1.675 1.00 93.50 336 THR A O 1
ATOM 2781 N N . GLU A 1 337 ? -11.600 1.669 1.900 1.00 95.81 337 GLU A N 1
ATOM 2782 C CA . GLU A 1 337 ? -12.822 0.853 1.961 1.00 95.81 337 GLU A CA 1
ATOM 2783 C C . GLU A 1 337 ? -13.232 0.219 0.626 1.00 95.81 337 GLU A C 1
ATOM 2785 O O . GLU A 1 337 ? -13.861 -0.848 0.606 1.00 95.81 337 GLU A O 1
ATOM 2790 N N . GLN A 1 338 ? -12.905 0.851 -0.506 1.00 94.88 338 GLN A N 1
ATOM 2791 C CA . GLN A 1 338 ? -13.154 0.254 -1.823 1.00 94.88 338 GLN A CA 1
ATOM 2792 C C . GLN A 1 338 ? -12.085 -0.762 -2.223 1.00 94.88 338 GLN A C 1
ATOM 2794 O O . GLN A 1 338 ? -12.353 -1.611 -3.068 1.00 94.88 338 GLN A O 1
ATOM 2799 N N . GLY A 1 339 ? -10.911 -0.720 -1.586 1.00 89.19 339 GLY A N 1
ATOM 2800 C CA . GLY A 1 339 ? -9.789 -1.585 -1.938 1.00 89.19 339 GLY A CA 1
ATOM 2801 C C . GLY A 1 339 ? -9.175 -1.227 -3.287 1.00 89.19 339 GLY A C 1
ATOM 2802 O O . GLY A 1 339 ? -8.821 -2.131 -4.039 1.00 89.19 339 GLY A O 1
ATOM 2803 N N . LEU A 1 340 ? -9.079 0.074 -3.586 1.00 92.62 340 LEU A N 1
ATOM 2804 C CA . LEU A 1 340 ? -8.447 0.567 -4.809 1.00 92.62 340 LEU A CA 1
ATOM 2805 C C . LEU A 1 340 ? -7.006 0.053 -4.906 1.00 92.62 340 LEU A C 1
ATOM 2807 O O . LEU A 1 340 ? -6.266 0.047 -3.916 1.00 92.62 340 LEU A O 1
ATOM 2811 N N . THR A 1 341 ? -6.607 -0.351 -6.107 1.00 91.38 341 THR A N 1
ATOM 2812 C CA . THR A 1 341 ? -5.205 -0.599 -6.448 1.00 91.38 341 THR A CA 1
ATOM 2813 C C . THR A 1 341 ? -4.401 0.696 -6.373 1.00 91.38 341 THR A C 1
ATOM 2815 O O . THR A 1 341 ? -4.942 1.797 -6.453 1.00 91.38 341 THR A O 1
ATOM 2818 N N . ASP A 1 342 ? -3.082 0.586 -6.263 1.00 91.81 342 ASP A N 1
ATOM 2819 C CA . ASP A 1 342 ? -2.203 1.753 -6.160 1.00 91.81 342 ASP A CA 1
ATOM 2820 C C . ASP A 1 342 ? -2.293 2.687 -7.378 1.00 91.81 342 ASP A C 1
ATOM 2822 O O . ASP A 1 342 ? -2.203 3.905 -7.230 1.00 91.81 342 ASP A O 1
ATOM 2826 N N . ALA A 1 343 ? -2.539 2.140 -8.574 1.00 93.12 343 ALA A N 1
ATOM 2827 C CA . ALA A 1 343 ? -2.809 2.936 -9.772 1.00 93.12 343 ALA A CA 1
ATOM 2828 C C . ALA A 1 343 ? -4.147 3.688 -9.661 1.00 93.12 343 ALA A C 1
ATOM 2830 O O . ALA A 1 343 ? -4.196 4.896 -9.883 1.00 93.12 343 ALA A O 1
ATOM 2831 N N . GLU A 1 344 ? -5.211 3.003 -9.234 1.00 95.56 344 GLU A N 1
ATOM 2832 C CA . GLU A 1 344 ? -6.531 3.613 -9.033 1.00 95.56 344 GLU A CA 1
ATOM 2833 C C . GLU A 1 344 ? -6.519 4.681 -7.928 1.00 95.56 344 GLU A C 1
ATOM 2835 O O . GLU A 1 344 ? -7.264 5.654 -8.016 1.00 95.56 344 GLU A O 1
ATOM 2840 N N . VAL A 1 345 ? -5.666 4.549 -6.904 1.00 95.19 345 VAL A N 1
ATOM 2841 C CA . VAL A 1 345 ? -5.476 5.595 -5.884 1.00 95.19 345 VAL A CA 1
ATOM 2842 C C . VAL A 1 345 ? -4.913 6.868 -6.515 1.00 95.19 345 VAL A C 1
ATOM 2844 O O . VAL A 1 345 ? -5.420 7.953 -6.230 1.00 95.19 345 VAL A O 1
ATOM 2847 N N . ILE A 1 346 ? -3.902 6.757 -7.387 1.00 95.31 346 ILE A N 1
ATOM 2848 C CA . ILE A 1 346 ? -3.345 7.914 -8.107 1.00 95.31 346 ILE A CA 1
ATOM 2849 C C . ILE A 1 346 ? -4.440 8.568 -8.955 1.00 95.31 346 ILE A C 1
ATOM 2851 O O . ILE A 1 346 ? -4.680 9.766 -8.818 1.00 95.31 346 ILE A O 1
ATOM 2855 N N . GLU A 1 347 ? -5.157 7.783 -9.762 1.00 95.69 347 GLU A N 1
ATOM 2856 C CA . GLU A 1 347 ? -6.254 8.289 -10.598 1.00 95.69 347 GLU A CA 1
ATOM 2857 C C . GLU A 1 347 ? -7.351 8.968 -9.765 1.00 95.69 347 GLU A C 1
ATOM 2859 O O . GLU A 1 347 ? -7.875 10.020 -10.140 1.00 95.69 347 GLU A O 1
ATOM 2864 N N . TYR A 1 348 ? -7.697 8.393 -8.609 1.00 96.62 348 TYR A N 1
ATOM 2865 C CA . TYR A 1 348 ? -8.690 8.958 -7.704 1.00 96.62 348 TYR A CA 1
ATOM 2866 C C . TYR A 1 348 ? -8.236 10.301 -7.123 1.00 96.62 348 TYR A C 1
ATOM 2868 O O . TYR A 1 348 ? -9.036 11.242 -7.077 1.00 96.62 348 TYR A O 1
ATOM 2876 N N . ILE A 1 349 ? -6.968 10.419 -6.712 1.00 95.88 349 ILE A N 1
ATOM 2877 C CA . ILE A 1 349 ? -6.382 11.681 -6.237 1.00 95.88 349 ILE A CA 1
ATOM 2878 C C . ILE A 1 349 ? -6.454 12.733 -7.343 1.00 95.88 349 ILE A C 1
ATOM 2880 O O . ILE A 1 349 ? -6.972 13.826 -7.107 1.00 95.88 349 ILE A O 1
ATOM 2884 N N . GLU A 1 350 ? -6.008 12.410 -8.558 1.00 95.88 350 GLU A N 1
ATOM 2885 C CA . GLU A 1 350 ? -5.975 13.370 -9.667 1.00 95.88 350 GLU A CA 1
ATOM 2886 C C . GLU A 1 350 ? -7.382 13.828 -10.066 1.00 95.88 350 GLU A C 1
ATOM 2888 O O . GLU A 1 350 ? -7.651 15.019 -10.243 1.00 95.88 350 GLU A O 1
ATOM 2893 N N . LYS A 1 351 ? -8.332 12.890 -10.116 1.00 96.12 351 LYS A N 1
ATOM 2894 C CA . LYS A 1 351 ? -9.740 13.178 -10.401 1.00 96.12 351 LYS A CA 1
ATOM 2895 C C . LYS A 1 351 ? -10.388 14.057 -9.332 1.00 96.12 351 LYS A C 1
ATOM 2897 O O . LYS A 1 351 ? -11.156 14.960 -9.668 1.00 96.12 351 LYS A O 1
ATOM 2902 N N . THR A 1 352 ? -10.117 13.781 -8.058 1.00 97.06 352 THR A N 1
ATOM 2903 C CA . THR A 1 352 ? -10.741 14.485 -6.926 1.00 97.06 352 THR A CA 1
ATOM 2904 C C . THR A 1 352 ? -10.184 15.898 -6.783 1.00 97.06 352 THR A C 1
ATOM 2906 O O . THR A 1 352 ? -10.944 16.852 -6.619 1.00 97.06 352 THR A O 1
ATOM 2909 N N . THR A 1 353 ? -8.867 16.046 -6.918 1.00 96.06 353 THR A N 1
ATOM 2910 C CA . THR A 1 353 ? -8.166 17.334 -6.796 1.00 96.06 353 THR A CA 1
ATOM 2911 C C . THR A 1 353 ? -8.225 18.172 -8.074 1.00 96.06 353 THR A C 1
ATOM 2913 O O . THR A 1 353 ? -8.024 19.386 -8.019 1.00 96.06 353 THR A O 1
ATOM 2916 N N . LYS A 1 354 ? -8.545 17.546 -9.218 1.00 96.50 354 LYS A N 1
ATOM 2917 C CA . LYS A 1 354 ? -8.480 18.125 -10.573 1.00 96.50 354 LYS A CA 1
ATOM 2918 C C . LYS A 1 354 ? -7.082 18.623 -10.945 1.00 96.50 354 LYS A C 1
ATOM 2920 O O . LYS A 1 354 ? -6.962 19.569 -11.722 1.00 96.50 354 LYS A O 1
ATOM 2925 N N . LYS A 1 355 ? -6.056 18.008 -10.366 1.00 95.38 355 LYS A N 1
ATOM 2926 C CA . LYS A 1 355 ? -4.645 18.304 -10.601 1.00 95.38 355 LYS A CA 1
ATOM 2927 C C . LYS A 1 355 ? -3.910 16.999 -10.815 1.00 95.38 355 LYS A C 1
ATOM 2929 O O . LYS A 1 355 ? -4.218 16.020 -10.139 1.00 95.38 355 LYS A O 1
ATOM 2934 N N . SER A 1 356 ? -2.940 16.974 -11.715 1.00 94.69 356 SER A N 1
ATOM 2935 C CA . SER A 1 356 ? -2.091 15.794 -11.832 1.00 94.69 356 SER A CA 1
ATOM 2936 C C . SER A 1 356 ? -1.176 15.651 -10.614 1.00 94.69 356 SER A C 1
ATOM 2938 O O . SER A 1 356 ? -0.891 16.618 -9.896 1.00 94.69 356 SER A O 1
ATOM 2940 N N . LEU A 1 357 ? -0.663 14.443 -10.378 1.00 93.38 357 LEU A N 1
ATOM 2941 C CA . LEU A 1 357 ? 0.287 14.198 -9.292 1.00 93.38 357 LEU A CA 1
ATOM 2942 C C . LEU A 1 357 ? 1.550 15.069 -9.439 1.00 93.38 357 LEU A C 1
ATOM 2944 O O . LEU A 1 357 ? 2.152 15.495 -8.450 1.00 93.38 357 LEU A O 1
ATOM 2948 N N . LEU A 1 358 ? 1.932 15.376 -10.682 1.00 92.00 358 LEU A N 1
ATOM 2949 C CA . LEU A 1 358 ? 3.033 16.280 -10.992 1.00 92.00 358 LEU A CA 1
ATOM 2950 C C . LEU A 1 358 ? 2.727 17.725 -10.580 1.00 92.00 358 LEU A C 1
ATOM 2952 O O . LEU A 1 358 ? 3.584 18.378 -9.981 1.00 92.00 358 LEU A O 1
ATOM 2956 N N . GLU A 1 359 ? 1.536 18.230 -10.898 1.00 94.19 359 GLU A N 1
ATOM 2957 C CA . GLU A 1 359 ? 1.101 19.574 -10.506 1.00 94.19 359 GLU A CA 1
ATOM 2958 C C . GLU A 1 359 ? 1.080 19.718 -8.983 1.00 94.19 359 GLU A C 1
ATOM 2960 O O . GLU A 1 359 ? 1.696 20.643 -8.450 1.00 94.19 359 GLU A O 1
ATOM 2965 N N . LEU A 1 360 ? 0.487 18.746 -8.282 1.00 94.94 360 LEU A N 1
ATOM 2966 C CA . LEU A 1 360 ? 0.483 18.693 -6.817 1.00 94.94 360 LEU A CA 1
ATOM 2967 C C . LEU A 1 360 ? 1.911 18.730 -6.250 1.00 94.94 360 LEU A C 1
ATOM 2969 O O . LEU A 1 360 ? 2.202 19.463 -5.304 1.00 94.94 360 LEU A O 1
ATOM 2973 N N . SER A 1 361 ? 2.837 17.972 -6.847 1.00 92.81 361 SER A N 1
ATOM 2974 C CA . SER A 1 361 ? 4.235 17.946 -6.405 1.00 92.81 361 SER A CA 1
ATOM 2975 C C . SER A 1 361 ? 4.956 19.276 -6.631 1.00 92.81 361 SER A C 1
ATOM 2977 O O . SER A 1 361 ? 5.820 19.647 -5.829 1.00 92.81 361 SER A O 1
ATOM 2979 N N . ARG A 1 362 ? 4.649 19.996 -7.715 1.00 91.12 362 ARG A N 1
ATOM 2980 C CA . ARG A 1 362 ? 5.224 21.323 -7.985 1.00 91.12 362 ARG A CA 1
ATOM 2981 C C . ARG A 1 362 ? 4.741 22.341 -6.957 1.00 91.12 362 ARG A C 1
ATOM 2983 O O . ARG A 1 362 ? 5.574 23.009 -6.350 1.00 91.12 362 ARG A O 1
ATOM 2990 N N . GLU A 1 363 ? 3.440 22.373 -6.681 1.00 92.31 363 GLU A N 1
ATOM 2991 C CA . GLU A 1 363 ? 2.850 23.256 -5.666 1.00 92.31 363 GLU A CA 1
ATOM 2992 C C . GLU A 1 363 ? 3.445 23.000 -4.273 1.00 92.31 363 GLU A C 1
ATOM 2994 O O . GLU A 1 363 ? 3.920 23.924 -3.608 1.00 92.31 363 GLU A O 1
ATOM 2999 N N . ALA A 1 364 ? 3.538 21.729 -3.868 1.00 89.12 364 ALA A N 1
ATOM 3000 C CA . ALA A 1 364 ? 4.138 21.347 -2.591 1.00 89.12 364 ALA A CA 1
ATOM 3001 C C . ALA A 1 364 ? 5.629 21.733 -2.485 1.00 89.12 364 ALA A C 1
ATOM 3003 O O . ALA A 1 364 ? 6.122 22.053 -1.398 1.00 89.12 364 ALA A O 1
ATOM 3004 N N . SER A 1 365 ? 6.367 21.717 -3.600 1.00 85.31 365 SER A N 1
ATOM 3005 C CA . SER A 1 365 ? 7.773 22.148 -3.642 1.00 85.31 365 SER A CA 1
ATOM 3006 C C . SER A 1 365 ? 7.916 23.663 -3.491 1.00 85.31 365 SER A C 1
ATOM 3008 O O . SER A 1 365 ? 8.806 24.140 -2.781 1.00 85.31 365 SER A O 1
ATOM 3010 N N . GLU A 1 366 ? 7.035 24.425 -4.139 1.00 79.88 366 GLU A N 1
ATOM 3011 C CA . GLU A 1 366 ? 7.013 25.887 -4.067 1.00 79.88 366 GLU A CA 1
ATOM 3012 C C . GLU A 1 366 ? 6.675 26.376 -2.658 1.00 79.88 366 GLU A C 1
ATOM 3014 O O . GLU A 1 366 ? 7.337 27.284 -2.148 1.00 79.88 366 GLU A O 1
ATOM 3019 N N . ASP A 1 367 ? 5.730 25.730 -1.976 1.00 68.50 367 ASP A N 1
ATOM 3020 C CA . ASP A 1 367 ? 5.395 26.074 -0.595 1.00 68.50 367 ASP A CA 1
ATOM 3021 C C . ASP A 1 367 ? 6.520 25.733 0.390 1.00 68.50 367 ASP A C 1
ATOM 3023 O O . ASP A 1 367 ? 6.833 26.544 1.265 1.00 68.50 367 ASP A O 1
ATOM 3027 N N . LYS A 1 368 ? 7.241 24.619 0.198 1.00 60.97 368 LYS A N 1
ATOM 3028 C CA . LYS A 1 368 ? 8.448 24.311 0.992 1.00 60.97 368 LYS A CA 1
ATOM 3029 C C . LYS A 1 368 ? 9.570 25.333 0.774 1.00 60.97 368 LYS A C 1
ATOM 3031 O O . LYS A 1 368 ? 10.318 25.626 1.704 1.00 60.97 368 LYS A O 1
ATOM 3036 N N . SER A 1 369 ? 9.662 25.940 -0.412 1.00 54.75 369 SER A N 1
ATOM 3037 C CA . SER A 1 369 ? 10.652 26.990 -0.699 1.00 54.75 369 SER A CA 1
ATOM 3038 C C . SER A 1 369 ? 10.386 28.318 0.033 1.00 54.75 369 SER A C 1
ATOM 3040 O O . SER A 1 369 ? 11.321 29.100 0.237 1.00 54.75 369 SER A O 1
ATOM 3042 N N . LYS A 1 370 ? 9.145 28.556 0.490 1.00 36.97 370 LYS A N 1
ATOM 3043 C CA . LYS A 1 370 ? 8.779 29.712 1.333 1.00 36.97 370 LYS A CA 1
ATOM 3044 C C . LYS A 1 370 ? 9.256 29.558 2.780 1.00 36.97 370 LYS A C 1
ATOM 3046 O O . LYS A 1 370 ? 9.483 30.561 3.451 1.00 36.97 370 LYS A O 1
ATOM 3051 N N . TYR A 1 371 ? 9.493 28.327 3.230 1.00 36.50 371 TYR A N 1
ATOM 3052 C CA . TYR A 1 371 ? 10.078 28.007 4.532 1.00 36.50 371 TYR A CA 1
ATOM 3053 C C . TYR A 1 371 ? 11.563 27.650 4.379 1.00 36.50 371 TYR A C 1
ATOM 3055 O O . TYR A 1 371 ? 12.006 26.560 4.738 1.00 36.50 371 TYR A O 1
ATOM 3063 N N . LYS A 1 372 ? 12.369 28.585 3.854 1.00 31.42 372 LYS A N 1
ATOM 3064 C CA . LYS A 1 372 ? 13.822 28.530 4.065 1.00 31.42 372 LYS A CA 1
ATOM 3065 C C . LYS A 1 372 ? 14.086 28.715 5.557 1.00 31.42 372 LYS A C 1
ATOM 3067 O O . LYS A 1 372 ? 14.103 29.841 6.049 1.00 31.42 372 LYS A O 1
ATOM 3072 N N . TRP A 1 373 ? 14.293 27.612 6.270 1.00 32.56 373 TRP A N 1
ATOM 3073 C CA . TRP A 1 373 ? 14.982 27.653 7.553 1.00 32.56 373 TRP A CA 1
ATOM 3074 C C . TRP A 1 373 ? 16.335 28.321 7.314 1.00 32.56 373 TRP A C 1
ATOM 3076 O O . TRP A 1 373 ? 17.096 27.903 6.439 1.00 32.56 373 TRP A O 1
ATOM 3086 N N . GLY A 1 374 ? 16.557 29.437 8.011 1.00 30.58 374 GLY A N 1
ATOM 3087 C CA . GLY A 1 374 ? 17.826 30.148 7.991 1.00 30.58 374 GLY A CA 1
ATOM 3088 C C . GLY A 1 374 ? 18.967 29.192 8.326 1.00 30.58 374 GLY A C 1
ATOM 3089 O O . GLY A 1 374 ? 18.792 28.301 9.155 1.00 30.58 374 GLY A O 1
ATOM 3090 N N . ASN A 1 375 ? 20.077 29.385 7.611 1.00 30.77 375 ASN A N 1
ATOM 3091 C CA . ASN A 1 375 ? 21.356 28.693 7.784 1.00 30.77 375 ASN A CA 1
ATOM 3092 C C . ASN A 1 375 ? 21.750 28.450 9.242 1.00 30.77 375 ASN A C 1
ATOM 3094 O O . ASN A 1 375 ? 21.535 29.374 10.063 1.00 30.77 375 ASN A O 1
#